Protein AF-0000000079584941 (afdb_homodimer)

Foldseek 3Di:
DPPPPDPPPPPPPPPPPPPPPPDFAAQQQVFPQFWPPPFDQDQQPEGQGPCAGEDAPPNGHLDLLRYWYWAVVDVRIFIDSDPPDPWTWDYDTQWKTWIFWFKWKWFAALVGDIDTDWDKAAQPVHQKFFDQLKKKKKFFAQKKKKKWFDDPVGIDMDIDEAHEDDQVPFAKDDAPRHRMHIDTDDAQTRMMIMDMDGNPVDPCNNVRNQFFRMMMIIIFRPVQDIGHTSQQRGPVQPPDPCHNRNCRRPTTIGMITGADQQDAPVCLV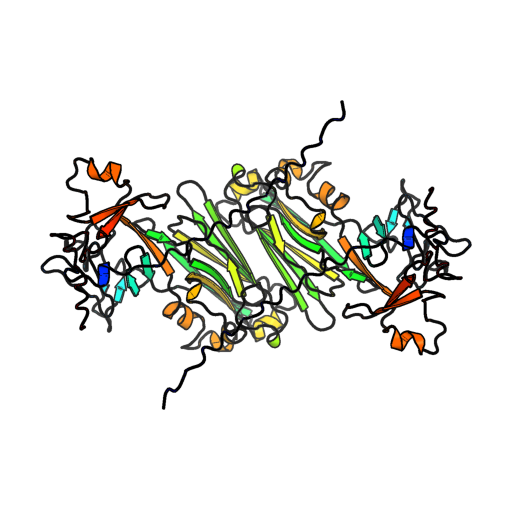PPPPPSNQFAPQWDWAWDPHPSIHIGIGHDPLWHHNRRDPNHTDDNPPPPPPPPD/DDDDPPPPPPPPPPPPPPPPPPDFAAQQQVFPQFWDPPFDQDQQPEGQGPCAGEDAPPNGHLDLLRYWYWAVVDVRIFIDSDPPDPWTWDYDTQWKTWIFWFKWKWFAALVGDIDTDWDKAAQPVHQKFFDQLKKKKKFFAQKKKKKWFDDPVGIDMDIDEAHEDDQVPFAKDDAPRHRMHIDTDDAQTRMMIMDMDGNPVDPCNNVRNQFFRMMMIIIFRPVQDIGHTSQQRGPVQPPDCCHNRNCRRPTTIGMITGADQQDAPVCLVPPPPPSNQFAPQWDWAWDPHPSIHIGIGHDPLWHHNRRDPNHTDDNPPPPPPPPD

pLDDT: mean 84.58, std 17.83, range [28.3, 97.81]

Structure (mmCIF, N/CA/C/O backbone):
data_AF-0000000079584941-model_v1
#
loop_
_entity.id
_entity.type
_entity.pdbx_description
1 polymer 'Wall-associated receptor kinase galacturonan-binding domain-containing protein'
#
loop_
_atom_site.group_PDB
_atom_site.id
_atom_site.type_symbol
_atom_site.label_atom_id
_atom_site.label_alt_id
_atom_site.label_comp_id
_atom_site.label_asym_id
_atom_site.label_entity_id
_atom_site.label_seq_id
_atom_site.pdbx_PDB_ins_code
_atom_site.Cartn_x
_atom_site.Cartn_y
_atom_site.Cartn_z
_atom_site.occupancy
_atom_site.B_iso_or_equiv
_atom_site.auth_seq_id
_atom_site.auth_comp_id
_atom_site.auth_asym_id
_atom_site.auth_atom_id
_atom_site.pdbx_PDB_model_num
ATOM 1 N N . MET A 1 1 ? -36.469 -3.266 -46.344 1 28.3 1 MET A N 1
ATOM 2 C CA . MET A 1 1 ? -36.031 -2.049 -45.656 1 28.3 1 MET A CA 1
ATOM 3 C C . MET A 1 1 ? -34.75 -2.285 -44.875 1 28.3 1 MET A C 1
ATOM 5 O O . MET A 1 1 ? -34.594 -3.324 -44.25 1 28.3 1 MET A O 1
ATOM 9 N N . LYS A 1 2 ? -33.594 -1.472 -45.344 1 33.47 2 LYS A N 1
ATOM 10 C CA . LYS A 1 2 ? -32.156 -1.332 -45.031 1 33.47 2 LYS A CA 1
ATOM 11 C C . LYS A 1 2 ? -31.969 -0.889 -43.594 1 33.47 2 LYS A C 1
ATOM 13 O O . LYS A 1 2 ? -32.219 0.269 -43.25 1 33.47 2 LYS A O 1
ATOM 18 N N . LEU A 1 3 ? -32.281 -1.628 -42.562 1 32.38 3 LEU A N 1
ATOM 19 C CA . LEU A 1 3 ? -32.062 -1.095 -41.25 1 32.38 3 LEU A CA 1
ATOM 20 C C . LEU A 1 3 ? -30.578 -0.831 -41 1 32.38 3 LEU A C 1
ATOM 22 O O . LEU A 1 3 ? -29.766 -1.756 -41.031 1 32.38 3 LEU A O 1
ATOM 26 N N . VAL A 1 4 ? -30.203 0.375 -41.312 1 34.25 4 VAL A N 1
ATOM 27 C CA . VAL A 1 4 ? -28.875 0.912 -41.094 1 34.25 4 VAL A CA 1
ATOM 28 C C . VAL A 1 4 ? -28.578 0.982 -39.594 1 34.25 4 VAL A C 1
ATOM 30 O O . VAL A 1 4 ? -29.312 1.633 -38.844 1 34.25 4 VAL A O 1
ATOM 33 N N . MET A 1 5 ? -28.078 -0.045 -39.062 1 33.16 5 MET A N 1
ATOM 34 C CA . MET A 1 5 ? -27.656 -0.071 -37.656 1 33.16 5 MET A CA 1
ATOM 35 C C . MET A 1 5 ? -26.578 0.972 -37.375 1 33.16 5 MET A C 1
ATOM 37 O O . MET A 1 5 ? -25.516 0.937 -38 1 33.16 5 MET A O 1
ATOM 41 N N . TRP A 1 6 ? -27.031 2.189 -37 1 31.55 6 TRP A N 1
ATOM 42 C CA . TRP A 1 6 ? -26.125 3.26 -36.594 1 31.55 6 TRP A CA 1
ATOM 43 C C . TRP A 1 6 ? -25.312 2.867 -35.375 1 31.55 6 TRP A C 1
ATOM 45 O O . TRP A 1 6 ? -25.859 2.418 -34.375 1 31.55 6 TRP A O 1
ATOM 55 N N . ALA A 1 7 ? -24 2.637 -35.562 1 35.09 7 ALA A N 1
ATOM 56 C CA . ALA A 1 7 ? -22.922 2.418 -34.594 1 35.09 7 ALA A CA 1
ATOM 57 C C . ALA A 1 7 ? -22.703 3.658 -33.719 1 35.09 7 ALA A C 1
ATOM 59 O O . ALA A 1 7 ? -22.328 4.715 -34.25 1 35.09 7 ALA A O 1
ATOM 60 N N . VAL A 1 8 ? -23.516 3.777 -32.656 1 31.66 8 VAL A N 1
ATOM 61 C CA . VAL A 1 8 ? -23.25 4.898 -31.75 1 31.66 8 VAL A CA 1
ATOM 62 C C . VAL A 1 8 ? -21.922 4.695 -31.047 1 31.66 8 VAL A C 1
ATOM 64 O O . VAL A 1 8 ? -21.719 3.693 -30.344 1 31.66 8 VAL A O 1
ATOM 67 N N . CYS A 1 9 ? -20.906 5.332 -31.547 1 30.38 9 CYS A N 1
ATOM 68 C CA . CYS A 1 9 ? -19.609 5.504 -30.922 1 30.38 9 CYS A CA 1
ATOM 69 C C . CYS A 1 9 ? -19.719 6.27 -29.609 1 30.38 9 CYS A C 1
ATOM 71 O O . CYS A 1 9 ? -20.031 7.461 -29.609 1 30.38 9 CYS A O 1
ATOM 73 N N . VAL A 1 10 ? -20.016 5.555 -28.594 1 31.59 10 VAL A N 1
ATOM 74 C CA . VAL A 1 10 ? -19.969 6.195 -27.281 1 31.59 10 VAL A CA 1
ATOM 75 C C . VAL A 1 10 ? -18.531 6.562 -26.938 1 31.59 10 VAL A C 1
ATOM 77 O O . VAL A 1 10 ? -17.672 5.68 -26.781 1 31.59 10 VAL A O 1
ATOM 80 N N . THR A 1 11 ? -18.141 7.754 -27.344 1 33.25 11 THR A N 1
ATOM 81 C CA . THR A 1 11 ? -16.906 8.383 -26.875 1 33.25 11 THR A CA 1
ATOM 82 C C . THR A 1 11 ? -16.938 8.594 -25.375 1 33.25 11 THR A C 1
ATOM 84 O O . THR A 1 11 ? -17.812 9.305 -24.859 1 33.25 11 THR A O 1
ATOM 87 N N . ALA A 1 12 ? -16.547 7.566 -24.672 1 36 12 ALA A N 1
ATOM 88 C CA . ALA A 1 12 ? -16.281 7.789 -23.25 1 36 12 ALA A CA 1
ATOM 89 C C . ALA A 1 12 ? -15.273 8.906 -23.047 1 36 12 ALA A C 1
ATOM 91 O O . ALA A 1 12 ? -14.109 8.781 -23.438 1 36 12 ALA A O 1
ATOM 92 N N . LEU A 1 13 ? -15.797 10.117 -22.875 1 32.03 13 LEU A N 1
ATOM 93 C CA . LEU A 1 13 ? -14.969 11.211 -22.375 1 32.03 13 LEU A CA 1
ATOM 94 C C . LEU A 1 13 ? -14.43 10.898 -20.984 1 32.03 13 LEU A C 1
ATOM 96 O O . LEU A 1 13 ? -15.195 10.805 -20.016 1 32.03 13 LEU A O 1
ATOM 100 N N . VAL A 1 14 ? -13.359 10.219 -20.922 1 33.16 14 VAL A N 1
ATOM 101 C CA . VAL A 1 14 ? -12.602 10.227 -19.672 1 33.16 14 VAL A CA 1
ATOM 102 C C . VAL A 1 14 ? -12.297 11.664 -19.266 1 33.16 14 VAL A C 1
ATOM 104 O O . VAL A 1 14 ? -11.555 12.367 -19.938 1 33.16 14 VAL A O 1
ATOM 107 N N . ALA A 1 15 ? -13.195 12.266 -18.5 1 32.03 15 ALA A N 1
ATOM 108 C CA . ALA A 1 15 ? -12.836 13.523 -17.828 1 32.03 15 ALA A CA 1
ATOM 109 C C . ALA A 1 15 ? -11.594 13.352 -16.969 1 32.03 15 ALA A C 1
ATOM 111 O O . ALA A 1 15 ? -11.586 12.562 -16.016 1 32.03 15 ALA A O 1
ATOM 112 N N . ALA A 1 16 ? -10.484 13.625 -17.438 1 33.53 16 ALA A N 1
ATOM 113 C CA . ALA A 1 16 ? -9.328 13.906 -16.594 1 33.53 16 ALA A CA 1
ATOM 114 C C . ALA A 1 16 ? -9.672 14.961 -15.547 1 33.53 16 ALA A C 1
ATOM 116 O O . ALA A 1 16 ? -9.953 16.109 -15.883 1 33.53 16 ALA A O 1
ATOM 117 N N . ALA A 1 17 ? -10.172 14.602 -14.469 1 31.56 17 ALA A N 1
ATOM 118 C CA . ALA A 1 17 ? -10.102 15.648 -13.445 1 31.56 17 ALA A CA 1
ATOM 119 C C . ALA A 1 17 ? -8.703 16.25 -13.391 1 31.56 17 ALA A C 1
ATOM 121 O O . ALA A 1 17 ? -7.734 15.57 -13.047 1 31.56 17 ALA A O 1
ATOM 122 N N . ALA A 1 18 ? -8.461 17.141 -14.141 1 31.45 18 ALA A N 1
ATOM 123 C CA . ALA A 1 18 ? -7.242 17.922 -13.914 1 31.45 18 ALA A CA 1
ATOM 124 C C . ALA A 1 18 ? -7.094 18.281 -12.438 1 31.45 18 ALA A C 1
ATOM 126 O O . ALA A 1 18 ? -7.957 18.938 -11.859 1 31.45 18 ALA A O 1
ATOM 127 N N . ALA A 1 19 ? -6.465 17.438 -11.688 1 39.16 19 ALA A N 1
ATOM 128 C CA . ALA A 1 19 ? -6.062 18.031 -10.414 1 39.16 19 ALA A CA 1
ATOM 129 C C . ALA A 1 19 ? -5.664 19.484 -10.586 1 39.16 19 ALA A C 1
ATOM 131 O O . ALA A 1 19 ? -4.664 19.797 -11.242 1 39.16 19 ALA A O 1
ATOM 132 N N . SER A 1 20 ? -6.5 20.312 -10.656 1 38.03 20 SER A N 1
ATOM 133 C CA . SER A 1 20 ? -6.086 21.703 -10.703 1 38.03 20 SER A CA 1
ATOM 134 C C . SER A 1 20 ? -4.941 21.984 -9.734 1 38.03 20 SER A C 1
ATOM 136 O O . SER A 1 20 ? -5.098 21.812 -8.523 1 38.03 20 SER A O 1
ATOM 138 N N . ASP A 1 21 ? -3.824 21.859 -10.164 1 46.44 21 ASP A N 1
ATOM 139 C CA . ASP A 1 21 ? -2.664 22.359 -9.43 1 46.44 21 ASP A CA 1
ATOM 140 C C . ASP A 1 21 ? -2.943 23.734 -8.828 1 46.44 21 ASP A C 1
ATOM 142 O O . ASP A 1 21 ? -2.859 24.75 -9.523 1 46.44 21 ASP A O 1
ATOM 146 N N . VAL A 1 22 ? -3.824 23.828 -7.938 1 54.19 22 VAL A N 1
ATOM 147 C CA . VAL A 1 22 ? -4.008 25.125 -7.281 1 54.19 22 VAL A CA 1
ATOM 148 C C . VAL A 1 22 ? -2.65 25.719 -6.922 1 54.19 22 VAL A C 1
ATOM 150 O O . VAL A 1 22 ? -1.904 25.141 -6.125 1 54.19 22 VAL A O 1
ATOM 153 N N . VAL A 1 23 ? -2.197 26.547 -7.715 1 67.19 23 VAL A N 1
ATOM 154 C CA . VAL A 1 23 ? -0.952 27.297 -7.531 1 67.19 23 VAL A CA 1
ATOM 155 C C . VAL A 1 23 ? -1.016 28.094 -6.238 1 67.19 23 VAL A C 1
ATOM 157 O O . VAL A 1 23 ? -1.969 28.844 -6.012 1 67.19 23 VAL A O 1
ATOM 160 N N . GLU A 1 24 ? -0.094 27.859 -5.359 1 85.25 24 GLU A N 1
ATOM 161 C CA . GLU A 1 24 ? 0.037 28.562 -4.09 1 85.25 24 GLU A CA 1
ATOM 162 C C . GLU A 1 24 ? 0.415 30.031 -4.316 1 85.25 24 GLU A C 1
ATOM 164 O O . GLU A 1 24 ? 1.282 30.328 -5.137 1 85.25 24 GLU A O 1
ATOM 169 N N . THR A 1 25 ? -0.335 30.953 -3.668 1 87.06 25 THR A N 1
ATOM 170 C CA . THR A 1 25 ? -0.041 32.375 -3.783 1 87.06 25 THR A CA 1
ATOM 171 C C . THR A 1 25 ? 0.433 32.938 -2.445 1 87.06 25 THR A C 1
ATOM 173 O O . THR A 1 25 ? 0.122 32.406 -1.389 1 87.06 25 THR A O 1
ATOM 176 N N . TYR A 1 26 ? 1.238 34.094 -2.502 1 90.12 26 TYR A N 1
ATOM 177 C CA . TYR A 1 26 ? 1.852 34.688 -1.318 1 90.12 26 TYR A CA 1
ATOM 178 C C . TYR A 1 26 ? 1.607 36.188 -1.271 1 90.12 26 TYR A C 1
ATOM 180 O O . TYR A 1 26 ? 2.518 36.969 -0.967 1 90.12 26 TYR A O 1
ATOM 188 N N . ASN A 1 27 ? 0.481 36.562 -1.5 1 87.94 27 ASN A N 1
ATOM 189 C CA . ASN A 1 27 ? 0.129 37.969 -1.521 1 87.94 27 ASN A CA 1
ATOM 190 C C . ASN A 1 27 ? 0.141 38.562 -0.119 1 87.94 27 ASN A C 1
ATOM 192 O O . ASN A 1 27 ? 0.482 39.75 0.056 1 87.94 27 ASN A O 1
ATOM 196 N N . LEU A 1 28 ? -0.147 37.844 0.812 1 92.5 28 LEU A N 1
ATOM 197 C CA . LEU A 1 28 ? -0.214 38.312 2.186 1 92.5 28 LEU A CA 1
ATOM 198 C C . LEU A 1 28 ? 1.157 38.781 2.666 1 92.5 28 LEU A C 1
ATOM 200 O O . LEU A 1 28 ? 1.281 39.844 3.271 1 92.5 28 LEU A O 1
ATOM 204 N N . ILE A 1 29 ? 2.125 37.969 2.326 1 91.31 29 ILE A N 1
ATOM 205 C CA . ILE A 1 29 ? 3.434 38.312 2.889 1 91.31 29 ILE A CA 1
ATOM 206 C C . ILE A 1 29 ? 4.121 39.344 2.027 1 91.31 29 ILE A C 1
ATOM 208 O O . ILE A 1 29 ? 5.141 39.938 2.43 1 91.31 29 ILE A O 1
ATOM 212 N N . SER A 1 30 ? 3.637 39.625 0.963 1 85.62 30 SER A N 1
ATOM 213 C CA . SER A 1 30 ? 4.211 40.656 0.092 1 85.62 30 SER A CA 1
ATOM 214 C C . SER A 1 30 ? 3.49 41.969 0.256 1 85.62 30 SER A C 1
ATOM 216 O O . SER A 1 30 ? 3.852 42.969 -0.386 1 85.62 30 SER A O 1
ATOM 218 N N . SER A 1 31 ? 2.602 42 1.106 1 85.62 31 SER A N 1
ATOM 219 C CA . SER A 1 31 ? 1.796 43.219 1.269 1 85.62 31 SER A CA 1
ATOM 220 C C . SER A 1 31 ? 2.559 44.281 2.033 1 85.62 31 SER A C 1
ATOM 222 O O . SER A 1 31 ? 3.459 43.969 2.814 1 85.62 31 SER A O 1
ATOM 224 N N . ASN A 1 32 ? 2.17 45.562 1.787 1 78.88 32 ASN A N 1
ATOM 225 C CA . ASN A 1 32 ? 2.791 46.688 2.463 1 78.88 32 ASN A CA 1
ATOM 226 C C . ASN A 1 32 ? 2.26 46.844 3.883 1 78.88 32 ASN A C 1
ATOM 228 O O . ASN A 1 32 ? 2.939 47.406 4.742 1 78.88 32 ASN A O 1
ATOM 232 N N . ASN A 1 33 ? 1.074 46.469 4.059 1 85.19 33 ASN A N 1
ATOM 233 C CA . ASN A 1 33 ? 0.473 46.469 5.391 1 85.19 33 ASN A CA 1
ATOM 234 C C . ASN A 1 33 ? 0.384 45.094 5.988 1 85.19 33 ASN A C 1
ATOM 236 O O . ASN A 1 33 ? -0.708 44.531 6.125 1 85.19 33 ASN A O 1
ATOM 240 N N . LEU A 1 34 ? 1.433 44.656 6.496 1 90.5 34 LEU A N 1
ATOM 241 C CA . LEU A 1 34 ? 1.603 43.25 6.902 1 90.5 34 LEU A CA 1
ATOM 242 C C . LEU A 1 34 ? 0.846 42.969 8.195 1 90.5 34 LEU A C 1
ATOM 244 O O . LEU A 1 34 ? 0.252 41.906 8.344 1 90.5 34 LEU A O 1
ATOM 248 N N . ALA A 1 35 ? 0.888 43.938 9.094 1 93.94 35 ALA A N 1
ATOM 249 C CA . ALA A 1 35 ? 0.319 43.719 10.422 1 93.94 35 ALA A CA 1
ATOM 250 C C . ALA A 1 35 ? -0.458 44.969 10.891 1 93.94 35 ALA A C 1
ATOM 252 O O . ALA A 1 35 ? -0.376 46.031 10.273 1 93.94 35 ALA A O 1
ATOM 253 N N . LYS A 1 36 ? -1.211 44.688 11.914 1 93.06 36 LYS A N 1
ATOM 254 C CA . LYS A 1 36 ? -1.853 45.844 12.555 1 93.06 36 LYS A CA 1
ATOM 255 C C . LYS A 1 36 ? -0.816 46.812 13.086 1 93.06 36 LYS A C 1
ATOM 257 O O . LYS A 1 36 ? 0.303 46.438 13.422 1 93.06 36 LYS A O 1
ATOM 262 N N . THR A 1 37 ? -1.292 48.062 13.18 1 90.94 37 THR A N 1
ATOM 263 C CA . THR A 1 37 ? -0.403 49.094 13.711 1 90.94 37 THR A CA 1
ATOM 264 C C . THR A 1 37 ? 0.081 48.719 15.109 1 90.94 37 THR A C 1
ATOM 266 O O . THR A 1 37 ? -0.721 48.344 15.969 1 90.94 37 THR A O 1
ATOM 269 N N . GLY A 1 38 ? 1.387 48.781 15.32 1 92.62 38 GLY A N 1
ATOM 270 C CA . GLY A 1 38 ? 1.954 48.5 16.625 1 92.62 38 GLY A CA 1
ATOM 271 C C . GLY A 1 38 ? 2.312 47.031 16.828 1 92.62 38 GLY A C 1
ATOM 272 O O . GLY A 1 38 ? 2.916 46.688 17.844 1 92.62 38 GLY A O 1
ATOM 273 N N . CYS A 1 39 ? 1.974 46.219 15.875 1 95.75 39 CYS A N 1
ATOM 274 C CA . CYS A 1 39 ? 2.217 44.781 16.016 1 95.75 39 CYS A CA 1
ATOM 275 C C . CYS A 1 39 ? 3.467 44.344 15.258 1 95.75 39 CYS A C 1
ATOM 277 O O . CYS A 1 39 ? 3.805 44.938 14.234 1 95.75 39 CYS A O 1
ATOM 279 N N . GLU A 1 40 ? 4.098 43.312 15.75 1 94.75 40 GLU A N 1
ATOM 280 C CA . GLU A 1 40 ? 5.277 42.781 15.078 1 94.75 40 GLU A CA 1
ATOM 281 C C . GLU A 1 40 ? 4.902 42.094 13.766 1 94.75 40 GLU A C 1
ATOM 283 O O . GLU A 1 40 ? 3.857 41.469 13.664 1 94.75 40 GLU A O 1
ATOM 288 N N . THR A 1 41 ? 5.832 42.188 12.828 1 95.12 41 THR A N 1
ATOM 289 C CA . THR A 1 41 ? 5.57 41.625 11.508 1 95.12 41 THR A CA 1
ATOM 290 C C . THR A 1 41 ? 6.406 40.375 11.281 1 95.12 41 THR A C 1
ATOM 292 O O . THR A 1 41 ? 6.285 39.719 10.242 1 95.12 41 THR A O 1
ATOM 295 N N . ARG A 1 42 ? 7.281 40.062 12.297 1 95.19 42 ARG A N 1
ATOM 296 C CA . ARG A 1 42 ? 8.172 38.938 12.117 1 95.19 42 ARG A CA 1
ATOM 297 C C . ARG A 1 42 ? 8.414 38.188 13.438 1 95.19 42 ARG A C 1
ATOM 299 O O . ARG A 1 42 ? 8.305 38.812 14.508 1 95.19 42 ARG A O 1
ATOM 306 N N . CYS A 1 43 ? 8.688 37.031 13.344 1 95.94 43 CYS A N 1
ATOM 307 C CA . CYS A 1 43 ? 9.305 36.188 14.367 1 95.94 43 CYS A CA 1
ATOM 308 C C . CYS A 1 43 ? 10.516 35.438 13.812 1 95.94 43 CYS A C 1
ATOM 310 O O . CYS A 1 43 ? 10.375 34.375 13.219 1 95.94 43 CYS A O 1
ATOM 312 N N . GLY A 1 44 ? 11.727 36 14.086 1 94.12 44 GLY A N 1
ATOM 313 C CA . GLY A 1 44 ? 12.883 35.5 13.375 1 94.12 44 GLY A CA 1
ATOM 314 C C . GLY A 1 44 ? 12.789 35.656 11.867 1 94.12 44 GLY A C 1
ATOM 315 O O . GLY A 1 44 ? 12.555 36.75 11.375 1 94.12 44 GLY A O 1
ATOM 316 N N . ASP A 1 45 ? 12.867 34.531 11.172 1 92.56 45 ASP A N 1
ATOM 317 C CA . ASP A 1 45 ? 12.836 34.594 9.711 1 92.56 45 ASP A CA 1
ATOM 318 C C . ASP A 1 45 ? 11.406 34.5 9.188 1 92.56 45 ASP A C 1
ATOM 320 O O . ASP A 1 45 ? 11.156 34.719 8 1 92.56 45 ASP A O 1
ATOM 324 N N . LEU A 1 46 ? 10.5 34.281 10.047 1 95.94 46 LEU A N 1
ATOM 325 C CA . LEU A 1 46 ? 9.109 34.125 9.617 1 95.94 46 LEU A CA 1
ATOM 326 C C . LEU A 1 46 ? 8.422 35.469 9.469 1 95.94 46 LEU A C 1
ATOM 328 O O . LEU A 1 46 ? 8.406 36.25 10.414 1 95.94 46 LEU A O 1
ATOM 332 N N . ILE A 1 47 ? 7.852 35.656 8.312 1 96.69 47 ILE A N 1
ATOM 333 C CA . ILE A 1 47 ? 6.98 36.812 8.109 1 96.69 47 ILE A CA 1
ATOM 334 C C . ILE A 1 47 ? 5.566 36.469 8.578 1 96.69 47 ILE A C 1
ATOM 336 O O . ILE A 1 47 ? 5 35.469 8.18 1 96.69 47 ILE A O 1
ATOM 340 N N . VAL A 1 48 ? 5.039 37.344 9.453 1 96.94 48 VAL A N 1
ATOM 341 C CA . VAL A 1 48 ? 3.725 37.094 10.031 1 96.94 48 VAL A CA 1
ATOM 342 C C . VAL A 1 48 ? 2.729 38.156 9.539 1 96.94 48 VAL A C 1
ATOM 344 O O . VAL A 1 48 ? 2.607 39.219 10.133 1 96.94 48 VAL A O 1
ATOM 347 N N . PRO A 1 49 ? 1.987 37.781 8.547 1 96.88 49 PRO A N 1
ATOM 348 C CA . PRO A 1 49 ? 0.99 38.75 8.047 1 96.88 49 PRO A CA 1
ATOM 349 C C . PRO A 1 49 ? -0.358 38.625 8.75 1 96.88 49 PRO A C 1
ATOM 351 O O . PRO A 1 49 ? -0.734 37.5 9.172 1 96.88 49 PRO A O 1
ATOM 354 N N . TYR A 1 50 ? -1.056 39.719 8.891 1 96.38 50 TYR A N 1
ATOM 355 C CA . TYR A 1 50 ? -2.459 39.594 9.266 1 96.38 50 TYR A CA 1
ATOM 356 C C . TYR A 1 50 ? -3.234 38.781 8.242 1 96.38 50 TYR A C 1
ATOM 358 O O . TYR A 1 50 ? -3 38.906 7.039 1 96.38 50 TYR A O 1
ATOM 366 N N . PRO A 1 51 ? -4.098 37.844 8.633 1 96 51 PRO A N 1
ATOM 367 C CA . PRO A 1 51 ? -4.828 37.875 9.898 1 96 51 PRO A CA 1
ATOM 368 C C . PRO A 1 51 ? -4.062 37.188 11.031 1 96 51 PRO A C 1
ATOM 370 O O . PRO A 1 51 ? -4.555 37.125 12.164 1 96 51 PRO A O 1
ATOM 373 N N . PHE A 1 52 ? -2.908 36.656 10.703 1 96.44 52 PHE A N 1
ATOM 374 C CA . PHE A 1 52 ? -2.068 36.156 11.781 1 96.44 52 PHE A CA 1
ATOM 375 C C . PHE A 1 52 ? -1.453 37.312 12.578 1 96.44 52 PHE A C 1
ATOM 377 O O . PHE A 1 52 ? -1.341 38.406 12.07 1 96.44 52 PHE A O 1
ATOM 384 N N . GLY A 1 53 ? -1.067 36.969 13.805 1 96.5 53 GLY A N 1
ATOM 385 C CA . GLY A 1 53 ? -0.446 38 14.648 1 96.5 53 GLY A CA 1
ATOM 386 C C . GLY A 1 53 ? 0.507 37.406 15.672 1 96.5 53 GLY A C 1
ATOM 387 O O . GLY A 1 53 ? 0.239 36.375 16.25 1 96.5 53 GLY A O 1
ATOM 388 N N . VAL A 1 54 ? 1.536 38.156 15.922 1 95.44 54 VAL A N 1
ATOM 389 C CA . VAL A 1 54 ? 2.512 37.719 16.906 1 95.44 54 VAL A CA 1
ATOM 390 C C . VAL A 1 54 ? 2.01 38.062 18.312 1 95.44 54 VAL A C 1
ATOM 392 O O . VAL A 1 54 ? 1.627 39.219 18.578 1 95.44 54 VAL A O 1
ATOM 395 N N . GLY A 1 55 ? 2.074 37.031 19.156 1 90.44 55 GLY A N 1
ATOM 396 C CA . GLY A 1 55 ? 1.651 37.219 20.547 1 90.44 55 GLY A CA 1
ATOM 397 C C . GLY A 1 55 ? 0.293 36.625 20.828 1 90.44 55 GLY A C 1
ATOM 398 O O . GLY A 1 55 ? -0.627 36.719 20.016 1 90.44 55 GLY A O 1
ATOM 399 N N . ASN A 1 56 ? 0.197 35.969 21.984 1 78.94 56 ASN A N 1
ATOM 400 C CA . ASN A 1 56 ? -1.072 35.375 22.375 1 78.94 56 ASN A CA 1
ATOM 401 C C . ASN A 1 56 ? -1.97 36.406 23.094 1 78.94 56 ASN A C 1
ATOM 403 O O . ASN A 1 56 ? -1.551 37.031 24.062 1 78.94 56 ASN A O 1
ATOM 407 N N . GLY A 1 57 ? -3.057 36.594 22.547 1 77.94 57 GLY A N 1
ATOM 408 C CA . GLY A 1 57 ? -4.035 37.469 23.203 1 77.94 57 GLY A CA 1
ATOM 409 C C . GLY A 1 57 ? -3.725 38.938 23.047 1 77.94 57 GLY A C 1
ATOM 410 O O . GLY A 1 57 ? -4.156 39.75 23.875 1 77.94 57 GLY A O 1
ATOM 411 N N . THR A 1 58 ? -2.793 39.5 22.219 1 81.62 58 THR A N 1
ATOM 412 C CA . THR A 1 58 ? -2.348 40.875 22.078 1 81.62 58 THR A CA 1
ATOM 413 C C . THR A 1 58 ? -3.229 41.625 21.078 1 81.62 58 THR A C 1
ATOM 415 O O . THR A 1 58 ? -2.994 42.812 20.797 1 81.62 58 THR A O 1
ATOM 418 N N . ASN A 1 59 ? -4.34 41.125 20.594 1 90.75 59 ASN A N 1
ATOM 419 C CA . ASN A 1 59 ? -5.25 41.719 19.609 1 90.75 59 ASN A CA 1
ATOM 420 C C . ASN A 1 59 ? -4.555 41.906 18.266 1 90.75 59 ASN A C 1
ATOM 422 O O . ASN A 1 59 ? -5 42.75 17.453 1 90.75 59 ASN A O 1
ATOM 426 N N . CYS A 1 60 ? -3.432 41.344 18.062 1 95.81 60 CYS A N 1
ATOM 427 C CA . CYS A 1 60 ? -2.67 41.5 16.828 1 95.81 60 CYS A CA 1
ATOM 428 C C . CYS A 1 60 ? -3.143 40.531 15.773 1 95.81 60 CYS A C 1
ATOM 430 O O . CYS A 1 60 ? -2.721 40.594 14.617 1 95.81 60 CYS A O 1
ATOM 432 N N . SER A 1 61 ? -3.959 39.625 16.109 1 95.69 61 SER A N 1
ATOM 433 C CA . SER A 1 61 ? -4.504 38.656 15.172 1 95.69 61 SER A CA 1
ATOM 434 C C . SER A 1 61 ? -6.02 38.781 15.039 1 95.69 61 SER A C 1
ATOM 436 O O . SER A 1 61 ? -6.648 39.5 15.82 1 95.69 61 SER A O 1
ATOM 438 N N . LEU A 1 62 ? -6.504 38.188 14 1 94 62 LEU A N 1
ATOM 439 C CA . LEU A 1 62 ? -7.945 38.25 13.773 1 94 62 LEU A CA 1
ATOM 440 C C . LEU A 1 62 ? -8.695 37.562 14.906 1 94 62 LEU A C 1
ATOM 442 O O . LEU A 1 62 ? -9.773 38 15.312 1 94 62 LEU A O 1
ATOM 446 N N . SER A 1 63 ? -8.195 36.469 15.352 1 91.69 63 SER A N 1
ATOM 447 C CA . SER A 1 63 ? -8.727 35.656 16.453 1 91.69 63 SER A CA 1
ATOM 448 C C . SER A 1 63 ? -7.637 34.781 17.078 1 91.69 63 SER A C 1
ATOM 450 O O . SER A 1 63 ? -6.527 34.688 16.547 1 91.69 63 SER A O 1
ATOM 452 N N . THR A 1 64 ? -7.988 34.094 18.125 1 89.75 64 THR A N 1
ATOM 453 C CA . THR A 1 64 ? -7.023 33.312 18.875 1 89.75 64 THR A CA 1
ATOM 454 C C . THR A 1 64 ? -6.426 32.219 18 1 89.75 64 THR A C 1
ATOM 456 O O . THR A 1 64 ? -5.27 31.828 18.188 1 89.75 64 THR A O 1
ATOM 459 N N . GLY A 1 65 ? -7.152 31.734 17.062 1 90.44 65 GLY A N 1
ATOM 460 C CA . GLY A 1 65 ? -6.672 30.688 16.172 1 90.44 65 GLY A CA 1
ATOM 461 C C . GLY A 1 65 ? -5.57 31.156 15.242 1 90.44 65 GLY A C 1
ATOM 462 O O . GLY A 1 65 ? -4.867 30.328 14.648 1 90.44 65 GLY A O 1
ATOM 463 N N . PHE A 1 66 ? -5.406 32.438 15.172 1 94.75 66 PHE A N 1
ATOM 464 C CA . PHE A 1 66 ? -4.43 33.031 14.266 1 94.75 66 PHE A CA 1
ATOM 465 C C . PHE A 1 66 ? -3.25 33.594 15.039 1 94.75 66 PHE A C 1
ATOM 467 O O . PHE A 1 66 ? -2.367 34.219 14.461 1 94.75 66 PHE A O 1
ATOM 474 N N . ASP A 1 67 ? -3.211 33.312 16.328 1 94.44 67 ASP A N 1
ATOM 475 C CA . ASP A 1 67 ? -2.094 33.781 17.141 1 94.44 67 ASP A CA 1
ATOM 476 C C . ASP A 1 67 ? -0.826 32.969 16.844 1 94.44 67 ASP A C 1
ATOM 478 O O . ASP A 1 67 ? -0.88 31.75 16.672 1 94.44 67 ASP A O 1
ATOM 482 N N . ILE A 1 68 ? 0.271 33.688 16.828 1 95.25 68 ILE A N 1
ATOM 483 C CA . ILE A 1 68 ? 1.577 33.062 16.688 1 95.25 68 ILE A CA 1
ATOM 484 C C . ILE A 1 68 ? 2.434 33.375 17.906 1 95.25 68 ILE A C 1
ATOM 486 O O . ILE A 1 68 ? 2.682 34.531 18.219 1 95.25 68 ILE A O 1
ATOM 490 N N . TYR A 1 69 ? 2.818 32.344 18.562 1 95.25 69 TYR A N 1
ATOM 491 C CA . TYR A 1 69 ? 3.756 32.5 19.672 1 95.25 69 TYR A CA 1
ATOM 492 C C . TYR A 1 69 ? 5.188 32.594 19.156 1 95.25 69 TYR A C 1
ATOM 494 O O . TYR A 1 69 ? 5.641 31.75 18.391 1 95.25 69 TYR A O 1
ATOM 502 N N . CYS A 1 70 ? 5.898 33.594 19.609 1 95.81 70 CYS A N 1
ATOM 503 C CA . CYS A 1 70 ? 7.289 33.781 19.203 1 95.81 70 CYS A CA 1
ATOM 504 C C . CYS A 1 70 ? 8.227 33.594 20.391 1 95.81 70 CYS A C 1
ATOM 506 O O . CYS A 1 70 ? 8.273 34.406 21.312 1 95.81 70 CYS A O 1
ATOM 508 N N . ASP A 1 71 ? 8.922 32.5 20.359 1 94.88 71 ASP A N 1
ATOM 509 C CA . ASP A 1 71 ? 9.914 32.219 21.406 1 94.88 71 ASP A CA 1
ATOM 510 C C . ASP A 1 71 ? 11.219 32.969 21.125 1 94.88 71 ASP A C 1
ATOM 512 O O . ASP A 1 71 ? 12.07 32.5 20.375 1 94.88 71 ASP A O 1
ATOM 516 N N . THR A 1 72 ? 11.453 34 21.844 1 92.06 72 THR A N 1
ATOM 517 C CA . THR A 1 72 ? 12.609 34.844 21.609 1 92.06 72 THR A CA 1
ATOM 518 C C . THR A 1 72 ? 13.789 34.406 22.469 1 92.06 72 THR A C 1
ATOM 520 O O . THR A 1 72 ? 14.859 35.031 22.422 1 92.06 72 THR A O 1
ATOM 523 N N . SER A 1 73 ? 13.562 33.375 23.219 1 91.75 73 SER A N 1
ATOM 524 C CA . SER A 1 73 ? 14.648 32.875 24.062 1 91.75 73 SER A CA 1
ATOM 525 C C . SER A 1 73 ? 15.633 32.062 23.25 1 91.75 73 SER A C 1
ATOM 527 O O . SER A 1 73 ? 16.734 31.75 23.719 1 91.75 73 SER A O 1
ATOM 529 N N . ILE A 1 74 ? 15.258 31.625 22.172 1 88.44 74 ILE A N 1
ATOM 530 C CA . ILE A 1 74 ? 16.125 30.891 21.266 1 88.44 74 ILE A CA 1
ATOM 531 C C . ILE A 1 74 ? 16.531 31.781 20.094 1 88.44 74 ILE A C 1
ATOM 533 O O . ILE A 1 74 ? 15.805 32.719 19.734 1 88.44 74 ILE A O 1
ATOM 537 N N . ASN A 1 75 ? 17.734 31.531 19.531 1 90 75 ASN A N 1
ATOM 538 C CA . ASN A 1 75 ? 18.25 32.312 18.406 1 90 75 ASN A CA 1
ATOM 539 C C . ASN A 1 75 ? 18.531 31.406 17.203 1 90 75 ASN A C 1
ATOM 541 O O . ASN A 1 75 ? 19.391 30.516 17.266 1 90 75 ASN A O 1
ATOM 545 N N . PRO A 1 76 ? 17.906 31.641 16.141 1 91.5 76 PRO A N 1
ATOM 546 C CA . PRO A 1 76 ? 16.859 32.625 15.859 1 91.5 76 PRO A CA 1
ATOM 547 C C . PRO A 1 76 ? 15.539 32.281 16.547 1 91.5 76 PRO A C 1
ATOM 549 O O . PRO A 1 76 ? 15.289 31.109 16.859 1 91.5 76 PRO A O 1
ATOM 552 N N . PRO A 1 77 ? 14.727 33.344 16.719 1 94.38 77 PRO A N 1
ATOM 553 C CA . PRO A 1 77 ? 13.43 33.094 17.359 1 94.38 77 PRO A CA 1
ATOM 554 C C . PRO A 1 77 ? 12.586 32.062 16.609 1 94.38 77 PRO A C 1
ATOM 556 O O . PRO A 1 77 ? 12.625 32 15.383 1 94.38 77 PRO A O 1
ATOM 559 N N . ARG A 1 78 ? 11.797 31.359 17.422 1 94.06 78 ARG A N 1
ATOM 560 C CA . ARG A 1 78 ? 10.992 30.266 16.891 1 94.06 78 ARG A CA 1
ATOM 561 C C . ARG A 1 78 ? 9.5 30.578 17 1 94.06 78 ARG A C 1
ATOM 563 O O . ARG A 1 78 ? 9 30.891 18.078 1 94.06 78 ARG A O 1
ATOM 570 N N . ALA A 1 79 ? 8.859 30.453 15.852 1 96.06 79 ALA A N 1
ATOM 571 C CA . ALA A 1 79 ? 7.418 30.688 15.828 1 96.06 79 ALA A CA 1
ATOM 572 C C . ALA A 1 79 ? 6.652 29.375 15.992 1 96.06 79 ALA A C 1
ATOM 574 O O . ALA A 1 79 ? 6.992 28.359 15.367 1 96.06 79 ALA A O 1
ATOM 575 N N . SER A 1 80 ? 5.672 29.328 16.875 1 94.88 80 SER A N 1
ATOM 576 C CA . SER A 1 80 ? 4.789 28.188 17.078 1 94.88 80 SER A CA 1
ATOM 577 C C . SER A 1 80 ? 3.377 28.625 17.438 1 94.88 80 SER A C 1
ATOM 579 O O . SER A 1 80 ? 3.117 29.828 17.594 1 94.88 80 SER A O 1
ATOM 581 N N . ARG A 1 81 ? 2.496 27.703 17.469 1 91.5 81 ARG A N 1
ATOM 582 C CA . ARG A 1 81 ? 1.121 28.031 17.828 1 91.5 81 ARG A CA 1
ATOM 583 C C . ARG A 1 81 ? 1.007 28.328 19.328 1 91.5 81 ARG A C 1
ATOM 585 O O . ARG A 1 81 ? 0.234 29.203 19.719 1 91.5 81 ARG A O 1
ATOM 592 N N . THR A 1 82 ? 1.63 27.5 20.078 1 88.31 82 THR A N 1
ATOM 593 C CA . THR A 1 82 ? 1.718 27.688 21.516 1 88.31 82 THR A CA 1
ATOM 594 C C . THR A 1 82 ? 3.152 27.5 22 1 88.31 82 THR A C 1
ATOM 596 O O . THR A 1 82 ? 3.998 26.984 21.266 1 88.31 82 THR A O 1
ATOM 599 N N . PRO A 1 83 ? 3.355 27.953 23.188 1 86.06 83 PRO A N 1
ATOM 600 C CA . PRO A 1 83 ? 4.711 27.75 23.719 1 86.06 83 PRO A CA 1
ATOM 601 C C . PRO A 1 83 ? 5.117 26.281 23.766 1 86.06 83 PRO A C 1
ATOM 603 O O . PRO A 1 83 ? 6.301 25.969 23.656 1 86.06 83 PRO A O 1
ATOM 606 N N . GLN A 1 84 ? 4.148 25.391 23.922 1 82.69 84 GLN A N 1
ATOM 607 C CA . GLN A 1 84 ? 4.441 23.984 24.141 1 82.69 84 GLN A CA 1
ATOM 608 C C . GLN A 1 84 ? 4.309 23.188 22.844 1 82.69 84 GLN A C 1
ATOM 610 O O . GLN A 1 84 ? 4.574 21.984 22.812 1 82.69 84 GLN A O 1
ATOM 615 N N . HIS A 1 85 ? 4.035 23.953 21.828 1 80.5 85 HIS A N 1
ATOM 616 C CA . HIS A 1 85 ? 3.766 23.188 20.609 1 80.5 85 HIS A CA 1
ATOM 617 C C . HIS A 1 85 ? 5.059 22.688 19.969 1 80.5 85 HIS A C 1
ATOM 619 O O . HIS A 1 85 ? 6.027 23.438 19.859 1 80.5 85 HIS A O 1
ATOM 625 N N . TYR A 1 86 ? 5 21.562 19.516 1 78.75 86 TYR A N 1
ATOM 626 C CA . TYR A 1 86 ? 6.188 20.859 19.031 1 78.75 86 TYR A CA 1
ATOM 627 C C . TYR A 1 86 ? 6.586 21.375 17.656 1 78.75 86 TYR A C 1
ATOM 629 O O . TYR A 1 86 ? 7.77 21.406 17.312 1 78.75 86 TYR A O 1
ATOM 637 N N . SER A 1 87 ? 5.656 21.812 16.938 1 89.19 87 SER A N 1
ATOM 638 C CA . SER A 1 87 ? 5.953 22.188 15.562 1 89.19 87 SER A CA 1
ATOM 639 C C . SER A 1 87 ? 6.191 23.688 15.438 1 89.19 87 SER A C 1
ATOM 641 O O . SER A 1 87 ? 5.52 24.484 16.094 1 89.19 87 SER A O 1
ATOM 643 N N . SER A 1 88 ? 7.199 24.031 14.656 1 93.94 88 SER A N 1
ATOM 644 C CA . SER A 1 88 ? 7.473 25.422 14.336 1 93.94 88 SER A CA 1
ATOM 645 C C . SER A 1 88 ? 6.832 25.828 13.008 1 93.94 88 SER A C 1
ATOM 647 O O . SER A 1 88 ? 6.797 25.031 12.07 1 93.94 88 SER A O 1
ATOM 649 N N . ILE A 1 89 ? 6.328 27.031 13 1 96.06 89 ILE A N 1
ATOM 650 C CA . ILE A 1 89 ? 5.781 27.562 11.758 1 96.06 89 ILE A CA 1
ATOM 651 C C . ILE A 1 89 ? 6.91 28.109 10.883 1 96.06 89 ILE A C 1
ATOM 653 O O . ILE A 1 89 ? 7.707 28.938 11.328 1 96.06 89 ILE A O 1
ATOM 657 N N . LYS A 1 90 ? 6.914 27.641 9.641 1 95.75 90 LYS A N 1
ATOM 658 C CA . LYS A 1 90 ? 8.039 27.969 8.773 1 95.75 90 LYS A CA 1
ATOM 659 C C . LYS A 1 90 ? 7.645 29 7.719 1 95.75 90 LYS A C 1
ATOM 661 O O . LYS A 1 90 ? 8.477 29.781 7.266 1 95.75 90 LYS A O 1
ATOM 666 N N . ARG A 1 91 ? 6.445 28.938 7.309 1 96.44 91 ARG A N 1
ATOM 667 C CA . ARG A 1 91 ? 5.984 29.828 6.242 1 96.44 91 ARG A CA 1
ATOM 668 C C . ARG A 1 91 ? 4.465 29.953 6.258 1 96.44 91 ARG A C 1
ATOM 670 O O . ARG A 1 91 ? 3.758 29 6.582 1 96.44 91 ARG A O 1
ATOM 677 N N . ILE A 1 92 ? 4.004 31.141 5.871 1 96.62 92 ILE A N 1
ATOM 678 C CA . ILE A 1 92 ? 2.574 31.406 5.77 1 96.62 92 ILE A CA 1
ATOM 679 C C . ILE A 1 92 ? 2.246 31.906 4.363 1 96.62 92 ILE A C 1
ATOM 681 O O . ILE A 1 92 ? 2.885 32.844 3.865 1 96.62 92 ILE A O 1
ATOM 685 N N . SER A 1 93 ? 1.345 31.219 3.746 1 95.62 93 SER A N 1
ATOM 686 C CA . SER A 1 93 ? 0.839 31.672 2.455 1 95.62 93 SER A CA 1
ATOM 687 C C . SER A 1 93 ? -0.59 32.188 2.572 1 95.62 93 SER A C 1
ATOM 689 O O . SER A 1 93 ? -1.105 32.375 3.68 1 95.62 93 SER A O 1
ATOM 691 N N . ASP A 1 94 ? -1.19 32.469 1.373 1 95.12 94 ASP A N 1
ATOM 692 C CA . ASP A 1 94 ? -2.551 33 1.361 1 95.12 94 ASP A CA 1
ATOM 693 C C . ASP A 1 94 ? -3.555 31.938 1.813 1 95.12 94 ASP A C 1
ATOM 695 O O . ASP A 1 94 ? -4.664 32.281 2.242 1 95.12 94 ASP A O 1
ATOM 699 N N . SER A 1 95 ? -3.086 30.688 1.691 1 96 95 SER A N 1
ATOM 700 C CA . SER A 1 95 ? -4.082 29.656 1.987 1 96 95 SER A CA 1
ATOM 701 C C . SER A 1 95 ? -3.5 28.562 2.861 1 96 95 SER A C 1
ATOM 703 O O . SER A 1 95 ? -4.227 27.672 3.33 1 96 95 SER A O 1
ATOM 705 N N . THR A 1 96 ? -2.219 28.578 3.086 1 97 96 THR A N 1
ATOM 706 C CA . THR A 1 96 ? -1.621 27.469 3.818 1 97 96 THR A CA 1
ATOM 707 C C . THR A 1 96 ? -0.591 27.969 4.824 1 97 96 THR A C 1
ATOM 709 O O . THR A 1 96 ? -0.151 29.125 4.742 1 97 96 THR A O 1
ATOM 712 N N . VAL A 1 97 ? -0.355 27.156 5.785 1 96.81 97 VAL A N 1
ATOM 713 C CA . VAL A 1 97 ? 0.751 27.297 6.727 1 96.81 97 VAL A CA 1
ATOM 714 C C . VAL A 1 97 ? 1.649 26.062 6.652 1 96.81 97 VAL A C 1
ATOM 716 O O . VAL A 1 97 ? 1.163 24.938 6.676 1 96.81 97 VAL A O 1
ATOM 719 N N . ARG A 1 98 ? 2.898 26.312 6.512 1 96.94 98 ARG A N 1
ATOM 720 C CA . ARG A 1 98 ? 3.869 25.219 6.551 1 96.94 98 ARG A CA 1
ATOM 721 C C . ARG A 1 98 ? 4.578 25.156 7.898 1 96.94 98 ARG A C 1
ATOM 723 O O . ARG A 1 98 ? 5.051 26.188 8.398 1 96.94 98 ARG A O 1
ATOM 730 N N . THR A 1 99 ? 4.621 24 8.43 1 96.56 99 THR A N 1
ATOM 731 C CA . THR A 1 99 ? 5.262 23.797 9.727 1 96.56 99 THR A CA 1
ATOM 732 C C . THR A 1 99 ? 6.406 22.797 9.609 1 96.56 99 THR A C 1
ATOM 734 O O . THR A 1 99 ? 6.539 22.109 8.586 1 96.56 99 THR A O 1
ATOM 737 N N . SER A 1 100 ? 7.207 22.797 10.656 1 95.62 100 SER A N 1
ATOM 738 C CA . SER A 1 100 ? 8.195 21.734 10.742 1 95.62 100 SER A CA 1
ATOM 739 C C . SER A 1 100 ? 7.531 20.359 10.836 1 95.62 100 SER A C 1
ATOM 741 O O . SER A 1 100 ? 6.32 20.266 11.039 1 95.62 100 SER A O 1
ATOM 743 N N . ASN A 1 101 ? 8.398 19.359 10.641 1 94.44 101 ASN A N 1
ATOM 744 C CA . ASN A 1 101 ? 7.918 17.984 10.57 1 94.44 101 ASN A CA 1
ATOM 745 C C . ASN A 1 101 ? 8.375 17.156 11.773 1 94.44 101 ASN A C 1
ATOM 747 O O . ASN A 1 101 ? 9.234 17.594 12.539 1 94.44 101 ASN A O 1
ATOM 751 N N . PHE A 1 102 ? 7.645 16.125 11.961 1 92.62 102 PHE A N 1
ATOM 752 C CA . PHE A 1 102 ? 8.07 15.102 12.922 1 92.62 102 PHE A CA 1
ATOM 753 C C . PHE A 1 102 ? 8.031 13.719 12.281 1 92.62 102 PHE A C 1
ATOM 755 O O . PHE A 1 102 ? 7.098 13.391 11.555 1 92.62 102 PHE A O 1
ATOM 762 N N . VAL A 1 103 ? 9.016 13.016 12.641 1 94.38 103 VAL A N 1
ATOM 763 C CA . VAL A 1 103 ? 9.156 11.688 12.039 1 94.38 103 VAL A CA 1
ATOM 764 C C . VAL A 1 103 ? 9 10.617 13.117 1 94.38 103 VAL A C 1
ATOM 766 O O . VAL A 1 103 ? 9.672 10.664 14.148 1 94.38 103 VAL A O 1
ATOM 769 N N . SER A 1 104 ? 8.062 9.734 12.906 1 95.62 104 SER A N 1
ATOM 770 C CA . SER A 1 104 ? 7.969 8.539 13.742 1 95.62 104 SER A CA 1
ATOM 771 C C . SER A 1 104 ? 8.961 7.469 13.289 1 95.62 104 SER A C 1
ATOM 773 O O . SER A 1 104 ? 9.305 7.398 12.109 1 95.62 104 SER A O 1
ATOM 775 N N . ARG A 1 105 ? 9.375 6.672 14.289 1 94 105 ARG A N 1
ATOM 776 C CA . ARG A 1 105 ? 10.352 5.656 13.898 1 94 105 ARG A CA 1
ATOM 777 C C . ARG A 1 105 ? 10.281 4.449 14.828 1 94 105 ARG A C 1
ATOM 779 O O . ARG A 1 105 ? 9.953 4.586 16.016 1 94 105 ARG A O 1
ATOM 786 N N . ARG A 1 106 ? 10.523 3.391 14.289 1 93.38 106 ARG A N 1
ATOM 787 C CA . ARG A 1 106 ? 10.828 2.164 15.016 1 93.38 106 ARG A CA 1
ATOM 788 C C . ARG A 1 106 ? 12.141 1.558 14.539 1 93.38 106 ARG A C 1
ATOM 790 O O . ARG A 1 106 ? 12.297 1.258 13.352 1 93.38 106 ARG A O 1
ATOM 797 N N . CYS A 1 107 ? 13.031 1.406 15.516 1 91.38 107 CYS A N 1
ATOM 798 C CA . CYS A 1 107 ? 14.312 0.78 15.195 1 91.38 107 CYS A CA 1
ATOM 799 C C . CYS A 1 107 ? 14.469 -0.543 15.938 1 91.38 107 CYS A C 1
ATOM 801 O O . CYS A 1 107 ? 14.078 -0.662 17.094 1 91.38 107 CYS A O 1
ATOM 803 N N . SER A 1 108 ? 14.906 -1.452 15.188 1 87.88 108 SER A N 1
ATOM 804 C CA . SER A 1 108 ? 15.281 -2.752 15.734 1 87.88 108 SER A CA 1
ATOM 805 C C . SER A 1 108 ? 16.719 -3.104 15.383 1 87.88 108 SER A C 1
ATOM 807 O O . SER A 1 108 ? 17.062 -3.273 14.203 1 87.88 108 SER A O 1
ATOM 809 N N . PHE A 1 109 ? 17.484 -3.291 16.453 1 86.5 109 PHE A N 1
ATOM 810 C CA . PHE A 1 109 ? 18.922 -3.445 16.234 1 86.5 109 PHE A CA 1
ATOM 811 C C . PHE A 1 109 ? 19.328 -4.902 16.375 1 86.5 109 PHE A C 1
ATOM 813 O O . PHE A 1 109 ? 18.547 -5.734 16.844 1 86.5 109 PHE A O 1
ATOM 820 N N . LEU A 1 110 ? 20.578 -5.23 15.984 1 85.06 110 LEU A N 1
ATOM 821 C CA . LEU A 1 110 ? 21.094 -6.598 15.953 1 85.06 110 LEU A CA 1
ATOM 822 C C . LEU A 1 110 ? 21.25 -7.145 17.375 1 85.06 110 LEU A C 1
ATOM 824 O O . LEU A 1 110 ? 21.125 -8.352 17.594 1 85.06 110 LEU A O 1
ATOM 828 N N . ASP A 1 111 ? 21.469 -6.328 18.266 1 83.94 111 ASP A N 1
ATOM 829 C CA . ASP A 1 111 ? 21.672 -6.785 19.625 1 83.94 111 ASP A CA 1
ATOM 830 C C . ASP A 1 111 ? 20.344 -7.09 20.328 1 83.94 111 ASP A C 1
ATOM 832 O O . ASP A 1 111 ? 20.312 -7.43 21.5 1 83.94 111 ASP A O 1
ATOM 836 N N . GLY A 1 112 ? 19.25 -6.879 19.625 1 81.38 112 GLY A N 1
ATOM 837 C CA . GLY A 1 112 ? 17.938 -7.184 20.156 1 81.38 112 GLY A CA 1
ATOM 838 C C . GLY A 1 112 ? 17.234 -5.965 20.734 1 81.38 112 GLY A C 1
ATOM 839 O O . GLY A 1 112 ? 16.031 -6.023 21.031 1 81.38 112 GLY A O 1
ATOM 840 N N . SER A 1 113 ? 17.953 -4.938 20.891 1 85.44 113 SER A N 1
ATOM 841 C CA . SER A 1 113 ? 17.328 -3.723 21.406 1 85.44 113 SER A CA 1
ATOM 842 C C . SER A 1 113 ? 16.422 -3.078 20.359 1 85.44 113 SER A C 1
ATOM 844 O O . SER A 1 113 ? 16.625 -3.258 19.156 1 85.44 113 SER A O 1
ATOM 846 N N . SER A 1 114 ? 15.352 -2.486 20.859 1 87.12 114 SER A N 1
ATOM 847 C CA . SER A 1 114 ? 14.438 -1.772 19.969 1 87.12 114 SER A CA 1
ATOM 848 C C . SER A 1 114 ? 14.016 -0.439 20.578 1 87.12 114 SER A C 1
ATOM 850 O O . SER A 1 114 ? 14.039 -0.27 21.797 1 87.12 114 SER A O 1
ATOM 852 N N . ASN A 1 115 ? 13.836 0.516 19.719 1 89.38 115 ASN A N 1
ATOM 853 C CA . ASN A 1 115 ? 13.336 1.832 20.109 1 89.38 115 ASN A CA 1
ATOM 854 C C . ASN A 1 115 ? 12.188 2.281 19.219 1 89.38 115 ASN A C 1
ATOM 856 O O . ASN A 1 115 ? 12.195 2.023 18.016 1 89.38 115 ASN A O 1
ATOM 860 N N . ILE A 1 116 ? 11.148 2.84 19.891 1 92.12 116 ILE A N 1
ATOM 861 C CA . ILE A 1 116 ? 10 3.33 19.141 1 92.12 116 ILE A CA 1
ATOM 862 C C . ILE A 1 116 ? 9.68 4.766 19.562 1 92.12 116 ILE A C 1
ATOM 864 O O . ILE A 1 116 ? 9.695 5.086 20.75 1 92.12 116 ILE A O 1
ATOM 868 N N . THR A 1 117 ? 9.586 5.625 18.578 1 90.94 117 THR A N 1
ATOM 869 C CA . THR A 1 117 ? 9.086 6.984 18.781 1 90.94 117 THR A CA 1
ATOM 870 C C . THR A 1 117 ? 7.926 7.277 17.828 1 90.94 117 THR A C 1
ATOM 872 O O . THR A 1 117 ? 8.07 7.156 16.609 1 90.94 117 THR A O 1
ATOM 875 N N . THR A 1 118 ? 6.785 7.535 18.391 1 92.31 118 THR A N 1
ATOM 876 C CA . THR A 1 118 ? 5.633 7.898 17.578 1 92.31 118 THR A CA 1
ATOM 877 C C . THR A 1 118 ? 5.133 9.297 17.938 1 92.31 118 THR A C 1
ATOM 879 O O . THR A 1 118 ? 5.449 9.812 19.016 1 92.31 118 THR A O 1
ATOM 882 N N . PHE A 1 119 ? 4.449 9.852 17.016 1 88.31 119 PHE A N 1
ATOM 883 C CA . PHE A 1 119 ? 3.994 11.219 17.219 1 88.31 119 PHE A CA 1
ATOM 884 C C . PHE A 1 119 ? 2.51 11.352 16.906 1 88.31 119 PHE A C 1
ATOM 886 O O . PHE A 1 119 ? 1.971 10.586 16.109 1 88.31 119 PHE A O 1
ATOM 893 N N . VAL A 1 120 ? 1.906 12.219 17.625 1 91.56 120 VAL A N 1
ATOM 894 C CA . VAL A 1 120 ? 0.53 12.641 17.375 1 91.56 120 VAL A CA 1
ATOM 895 C C . VAL A 1 120 ? 0.503 14.117 16.969 1 91.56 120 VAL A C 1
ATOM 897 O O . VAL A 1 120 ? 1.043 14.969 17.688 1 91.56 120 VAL A O 1
ATOM 900 N N . ALA A 1 121 ? -0.021 14.336 15.875 1 93.38 121 ALA A N 1
ATOM 901 C CA . ALA A 1 121 ? -0.251 15.719 15.453 1 93.38 121 ALA A CA 1
ATOM 902 C C . ALA A 1 121 ? -1.705 16.125 15.672 1 93.38 121 ALA A C 1
ATOM 904 O O . ALA A 1 121 ? -2.621 15.484 15.148 1 93.38 121 ALA A O 1
ATOM 905 N N . ASN A 1 122 ? -1.871 17.188 16.391 1 93.12 122 ASN A N 1
ATOM 906 C CA . ASN A 1 122 ? -3.223 17.625 16.734 1 93.12 122 ASN A CA 1
ATOM 907 C C . ASN A 1 122 ? -3.412 19.125 16.5 1 93.12 122 ASN A C 1
ATOM 909 O O . ASN A 1 122 ? -2.771 19.938 17.156 1 93.12 122 ASN A O 1
ATOM 913 N N . TYR A 1 123 ? -4.426 19.422 15.602 1 91.69 123 TYR A N 1
ATOM 914 C CA . TYR A 1 123 ? -4.719 20.812 15.289 1 91.69 123 TYR A CA 1
ATOM 915 C C . TYR A 1 123 ? -6.199 21.125 15.477 1 91.69 123 TYR A C 1
ATOM 917 O O . TYR A 1 123 ? -6.715 22.094 14.938 1 91.69 123 TYR A O 1
ATOM 925 N N . THR A 1 124 ? -6.973 20.312 16.156 1 89 124 THR A N 1
ATOM 926 C CA . THR A 1 124 ? -8.414 20.422 16.312 1 89 124 THR A CA 1
ATOM 927 C C . THR A 1 124 ? -8.781 21.734 17 1 89 124 THR A C 1
ATOM 929 O O . THR A 1 124 ? -9.875 22.266 16.797 1 89 124 THR A O 1
ATOM 932 N N . GLY A 1 125 ? -8.055 22.406 17.703 1 83.94 125 GLY A N 1
ATOM 933 C CA . GLY A 1 125 ? -8.367 23.641 18.391 1 83.94 125 GLY A CA 1
ATOM 934 C C . GLY A 1 125 ? -8.008 24.875 17.562 1 83.94 125 GLY A C 1
ATOM 935 O O . GLY A 1 125 ? -8.156 26 18.047 1 83.94 125 GLY A O 1
ATOM 936 N N . TRP A 1 126 ? -7.723 24.672 16.328 1 88.62 126 TRP A N 1
ATOM 937 C CA . TRP A 1 126 ? -7.25 25.75 15.461 1 88.62 126 TRP A CA 1
ATOM 938 C C . TRP A 1 126 ? -7.938 25.703 14.102 1 88.62 126 TRP A C 1
ATOM 940 O O . TRP A 1 126 ? -8.57 24.688 13.758 1 88.62 126 TRP A O 1
ATOM 950 N N . PRO A 1 127 ? -7.805 26.797 13.391 1 91.44 127 PRO A N 1
ATOM 951 C CA . PRO A 1 127 ? -8.484 26.828 12.094 1 91.44 127 PRO A CA 1
ATOM 952 C C . PRO A 1 127 ? -7.688 26.125 10.992 1 91.44 127 PRO A C 1
ATOM 954 O O . PRO A 1 127 ? -7.59 26.625 9.875 1 91.44 127 PRO A O 1
ATOM 957 N N . TYR A 1 128 ? -7.195 24.969 11.266 1 94 128 TYR A N 1
ATOM 958 C CA . TYR A 1 128 ? -6.316 24.281 10.328 1 94 128 TYR A CA 1
ATOM 959 C C . TYR A 1 128 ? -6.863 22.906 9.969 1 94 128 TYR A C 1
ATOM 961 O O . TYR A 1 128 ? -7.527 22.266 10.781 1 94 128 TYR A O 1
ATOM 969 N N . THR A 1 129 ? -6.605 22.531 8.75 1 95.44 129 THR A N 1
ATOM 970 C CA . THR A 1 129 ? -6.75 21.156 8.273 1 95.44 129 THR A CA 1
ATOM 971 C C . THR A 1 129 ? -5.52 20.734 7.477 1 95.44 129 THR A C 1
ATOM 973 O O . THR A 1 129 ? -4.875 21.562 6.828 1 95.44 129 THR A O 1
ATOM 976 N N . PHE A 1 130 ? -5.246 19.5 7.559 1 96.44 130 PHE A N 1
ATOM 977 C CA . PHE A 1 130 ? -4.117 19.031 6.766 1 96.44 130 PHE A CA 1
ATOM 978 C C . PHE A 1 130 ? -4.438 19.094 5.277 1 96.44 130 PHE A C 1
ATOM 980 O O . PHE A 1 130 ? -5.523 18.688 4.852 1 96.44 130 PHE A O 1
ATOM 987 N N . SER A 1 131 ? -3.473 19.531 4.512 1 96.44 131 SER A N 1
ATOM 988 C CA . SER A 1 131 ? -3.641 19.688 3.072 1 96.44 131 SER A CA 1
ATOM 989 C C . SER A 1 131 ? -3.471 18.359 2.35 1 96.44 131 SER A C 1
ATOM 991 O O . SER A 1 131 ? -2.713 17.5 2.799 1 96.44 131 SER A O 1
ATOM 993 N N . ASP A 1 132 ? -4.02 18.266 1.145 1 93.5 132 ASP A N 1
ATOM 994 C CA . ASP A 1 132 ? -3.934 17.062 0.325 1 93.5 132 ASP A CA 1
ATOM 995 C C . ASP A 1 132 ? -2.574 16.953 -0.359 1 93.5 132 ASP A C 1
ATOM 997 O O . ASP A 1 132 ? -2.236 15.914 -0.931 1 93.5 132 ASP A O 1
ATOM 1001 N N . VAL A 1 133 ? -1.848 18.016 -0.318 1 95.75 133 VAL A N 1
ATOM 1002 C CA . VAL A 1 133 ? -0.521 17.969 -0.925 1 95.75 133 VAL A CA 1
ATOM 1003 C C . VAL A 1 133 ? 0.418 17.125 -0.067 1 95.75 133 VAL A C 1
ATOM 1005 O O . VAL A 1 133 ? 1.504 16.75 -0.512 1 95.75 133 VAL A O 1
ATOM 1008 N N . ASN A 1 134 ? -0.018 16.953 1.194 1 97.31 134 ASN A N 1
ATOM 1009 C CA . ASN A 1 134 ? 0.746 16.062 2.061 1 97.31 134 ASN A CA 1
ATOM 1010 C C . ASN A 1 134 ? 0.584 14.602 1.646 1 97.31 134 ASN A C 1
ATOM 1012 O O . ASN A 1 134 ? -0.48 14.195 1.171 1 97.31 134 ASN A O 1
ATOM 1016 N N . LYS A 1 135 ? 1.607 13.875 1.82 1 97.44 135 LYS A N 1
ATOM 1017 C CA . LYS A 1 135 ? 1.546 12.422 1.706 1 97.44 135 LYS A CA 1
ATOM 1018 C C . LYS A 1 135 ? 2.029 11.75 2.988 1 97.44 135 LYS A C 1
ATOM 1020 O O . LYS A 1 135 ? 2.807 12.336 3.746 1 97.44 135 LYS A O 1
ATOM 1025 N N . PHE A 1 136 ? 1.416 10.594 3.205 1 97.12 136 PHE A N 1
ATOM 1026 C CA . PHE A 1 136 ? 1.956 9.719 4.238 1 97.12 136 PHE A CA 1
ATOM 1027 C C . PHE A 1 136 ? 3.061 8.836 3.676 1 97.12 136 PHE A C 1
ATOM 1029 O O . PHE A 1 136 ? 2.826 8.055 2.75 1 97.12 136 PHE A O 1
ATOM 1036 N N . THR A 1 137 ? 4.23 8.969 4.258 1 97.56 137 THR A N 1
ATOM 1037 C CA . THR A 1 137 ? 5.402 8.305 3.701 1 97.56 137 THR A CA 1
ATOM 1038 C C . THR A 1 137 ? 6.004 7.336 4.715 1 97.56 137 THR A C 1
ATOM 1040 O O . THR A 1 137 ? 6.129 7.664 5.898 1 97.56 137 THR A O 1
ATOM 1043 N N . VAL A 1 138 ? 6.34 6.199 4.246 1 97.06 138 VAL A N 1
ATOM 1044 C CA . VAL A 1 138 ? 7.035 5.203 5.055 1 97.06 138 VAL A CA 1
ATOM 1045 C C . VAL A 1 138 ? 8.352 4.824 4.383 1 97.06 138 VAL A C 1
ATOM 1047 O O . VAL A 1 138 ? 8.391 4.551 3.182 1 97.06 138 VAL A O 1
ATOM 1050 N N . ILE A 1 139 ? 9.414 4.898 5.168 1 96 139 ILE A N 1
ATOM 1051 C CA . ILE A 1 139 ? 10.75 4.539 4.695 1 96 139 ILE A CA 1
ATOM 1052 C C . ILE A 1 139 ? 11.328 3.441 5.582 1 96 139 ILE A C 1
ATOM 1054 O O . ILE A 1 139 ? 11.219 3.5 6.809 1 96 139 ILE A O 1
ATOM 1058 N N . GLY A 1 140 ? 11.953 2.469 4.922 1 94.06 140 GLY A N 1
ATOM 1059 C CA . GLY A 1 140 ? 12.578 1.382 5.66 1 94.06 140 GLY A CA 1
ATOM 1060 C C . GLY A 1 140 ? 12.562 0.063 4.91 1 94.06 140 GLY A C 1
ATOM 1061 O O . GLY A 1 140 ? 12.375 0.038 3.691 1 94.06 140 GLY A O 1
ATOM 1062 N N . CYS A 1 141 ? 12.883 -0.975 5.668 1 91.25 141 CYS A N 1
ATOM 1063 C CA . CYS A 1 141 ? 12.867 -2.326 5.121 1 91.25 141 CYS A CA 1
ATOM 1064 C C . CYS A 1 141 ? 12.039 -3.258 6.004 1 91.25 141 CYS A C 1
ATOM 1066 O O . CYS A 1 141 ? 12.273 -3.342 7.211 1 91.25 141 CYS A O 1
ATOM 1068 N N . ASP A 1 142 ? 11.109 -3.92 5.328 1 89.62 142 ASP A N 1
ATOM 1069 C CA . ASP A 1 142 ? 10.25 -4.879 6.016 1 89.62 142 ASP A CA 1
ATOM 1070 C C . ASP A 1 142 ? 9.508 -4.223 7.176 1 89.62 142 ASP A C 1
ATOM 1072 O O . ASP A 1 142 ? 9.539 -4.723 8.305 1 89.62 142 ASP A O 1
ATOM 1076 N N . GLY A 1 143 ? 8.953 -3.193 6.887 1 92.38 143 GLY A N 1
ATOM 1077 C CA . GLY A 1 143 ? 8.203 -2.416 7.863 1 92.38 143 GLY A CA 1
ATOM 1078 C C . GLY A 1 143 ? 6.902 -1.861 7.312 1 92.38 143 GLY A C 1
ATOM 1079 O O . GLY A 1 143 ? 6.617 -1.999 6.117 1 92.38 143 GLY A O 1
ATOM 1080 N N . TYR A 1 144 ? 6.125 -1.378 8.172 1 94.06 144 TYR A N 1
ATOM 1081 C CA . TYR A 1 144 ? 4.871 -0.74 7.789 1 94.06 144 TYR A CA 1
ATOM 1082 C C . TYR A 1 144 ? 4.473 0.328 8.805 1 94.06 144 TYR A C 1
ATOM 1084 O O . TYR A 1 144 ? 4.973 0.338 9.93 1 94.06 144 TYR A O 1
ATOM 1092 N N . ALA A 1 145 ? 3.709 1.161 8.344 1 96 145 ALA A N 1
ATOM 1093 C CA . ALA A 1 145 ? 3.16 2.203 9.203 1 96 145 ALA A CA 1
ATOM 1094 C C . ALA A 1 145 ? 1.769 2.623 8.742 1 96 145 ALA A C 1
ATOM 1096 O O . ALA A 1 145 ? 1.39 2.381 7.594 1 96 145 ALA A O 1
ATOM 1097 N N . TRP A 1 146 ? 1.017 3.158 9.625 1 94.19 146 TRP A N 1
ATOM 1098 C CA . TRP A 1 146 ? -0.3 3.682 9.273 1 94.19 146 TRP A CA 1
ATOM 1099 C C . TRP A 1 146 ? -0.667 4.867 10.156 1 94.19 146 TRP A C 1
ATOM 1101 O O . TRP A 1 146 ? -0.065 5.074 11.211 1 94.19 146 TRP A O 1
ATOM 1111 N N . LEU A 1 147 ? -1.495 5.633 9.641 1 94.19 147 LEU A N 1
ATOM 1112 C CA . LEU A 1 147 ? -2.016 6.773 10.391 1 94.19 147 LEU A CA 1
ATOM 1113 C C . LEU A 1 147 ? -3.514 6.625 10.633 1 94.19 147 LEU A C 1
ATOM 1115 O O . LEU A 1 147 ? -4.242 6.133 9.773 1 94.19 147 LEU A O 1
ATOM 1119 N N . THR A 1 148 ? -3.922 6.992 11.812 1 90.62 148 THR A N 1
ATOM 1120 C CA . THR A 1 148 ? -5.34 7.035 12.156 1 90.62 148 THR A CA 1
ATOM 1121 C C . THR A 1 148 ? -5.781 8.469 12.445 1 90.62 148 THR A C 1
ATOM 1123 O O . THR A 1 148 ? -5.027 9.25 13.023 1 90.62 148 THR A O 1
ATOM 1126 N N . SER A 1 149 ? -6.941 8.727 11.945 1 91.69 149 SER A N 1
ATOM 1127 C CA . SER A 1 149 ? -7.523 10.047 12.156 1 91.69 149 SER A CA 1
ATOM 1128 C C . SER A 1 149 ? -9.047 9.977 12.203 1 91.69 149 SER A C 1
ATOM 1130 O O . SER A 1 149 ? -9.625 8.891 12.305 1 91.69 149 SER A O 1
ATOM 1132 N N . GLU A 1 150 ? -9.578 11.117 12.422 1 85 150 GLU A N 1
ATOM 1133 C CA . GLU A 1 150 ? -11.031 11.258 12.406 1 85 150 GLU A CA 1
ATOM 1134 C C . GLU A 1 150 ? -11.461 12.531 11.688 1 85 150 GLU A C 1
ATOM 1136 O O . GLU A 1 150 ? -10.781 13.555 11.766 1 85 150 GLU A O 1
ATOM 1141 N N . THR A 1 151 ? -12.469 12.281 10.906 1 78.25 151 THR A N 1
ATOM 1142 C CA . THR A 1 151 ? -13.172 13.453 10.398 1 78.25 151 THR A CA 1
ATOM 1143 C C . THR A 1 151 ? -14.453 13.695 11.188 1 78.25 151 THR A C 1
ATOM 1145 O O . THR A 1 151 ? -14.695 13.047 12.211 1 78.25 151 THR A O 1
ATOM 1148 N N . LYS A 1 152 ? -15.109 14.789 10.844 1 72.69 152 LYS A N 1
ATOM 1149 C CA . LYS A 1 152 ? -16.359 15.086 11.523 1 72.69 152 LYS A CA 1
ATOM 1150 C C . LYS A 1 152 ? -17.312 13.898 11.453 1 72.69 152 LYS A C 1
ATOM 1152 O O . LYS A 1 152 ? -18.094 13.656 12.383 1 72.69 152 LYS A O 1
ATOM 1157 N N . SER A 1 153 ? -17.141 13.055 10.477 1 65.94 153 SER A N 1
ATOM 1158 C CA . SER A 1 153 ? -18.188 12.078 10.211 1 65.94 153 SER A CA 1
ATOM 1159 C C . SER A 1 153 ? -17.688 10.648 10.391 1 65.94 153 SER A C 1
ATOM 1161 O O . SER A 1 153 ? -18.484 9.719 10.547 1 65.94 153 SER A O 1
ATOM 1163 N N . ARG A 1 154 ? -16.375 10.562 10.328 1 74.31 154 ARG A N 1
ATOM 1164 C CA . ARG A 1 154 ? -15.953 9.164 10.312 1 74.31 154 ARG A CA 1
ATOM 1165 C C . ARG A 1 154 ? -14.484 9.039 10.695 1 74.31 154 ARG A C 1
ATOM 1167 O O . ARG A 1 154 ? -13.719 10 10.57 1 74.31 154 ARG A O 1
ATOM 1174 N N . ASN A 1 155 ? -14.18 7.883 11.172 1 81.12 155 ASN A N 1
ATOM 1175 C CA . ASN A 1 155 ? -12.773 7.531 11.336 1 81.12 155 ASN A CA 1
ATOM 1176 C C . ASN A 1 155 ? -12.117 7.203 10 1 81.12 155 ASN A C 1
ATOM 1178 O O . ASN A 1 155 ? -12.734 6.586 9.133 1 81.12 155 ASN A O 1
ATOM 1182 N N . VAL A 1 156 ? -10.922 7.664 9.859 1 86.06 156 VAL A N 1
ATOM 1183 C CA . VAL A 1 156 ? -10.219 7.434 8.602 1 86.06 156 VAL A CA 1
ATOM 1184 C C . VAL A 1 156 ? -8.781 7.004 8.891 1 86.06 156 VAL A C 1
ATOM 1186 O O . VAL A 1 156 ? -8.203 7.383 9.914 1 86.06 156 VAL A O 1
ATOM 1189 N N . SER A 1 157 ? -8.266 6.172 8.016 1 89.75 157 SER A N 1
ATOM 1190 C CA . SER A 1 157 ? -6.902 5.68 8.156 1 89.75 157 SER A CA 1
ATOM 1191 C C . SER A 1 157 ? -6.238 5.492 6.797 1 89.75 157 SER A C 1
ATOM 1193 O O . SER A 1 157 ? -6.922 5.41 5.773 1 89.75 157 SER A O 1
ATOM 1195 N N . THR A 1 158 ? -4.977 5.535 6.781 1 91.31 158 THR A N 1
ATOM 1196 C CA . THR A 1 158 ? -4.156 5.18 5.629 1 91.31 158 THR A CA 1
ATOM 1197 C C . THR A 1 158 ? -2.824 4.586 6.074 1 91.31 158 THR A C 1
ATOM 1199 O O . THR A 1 158 ? -2.475 4.652 7.254 1 91.31 158 THR A O 1
ATOM 1202 N N . GLY A 1 159 ? -2.123 3.914 5.188 1 94.25 159 GLY A N 1
ATOM 1203 C CA . GLY A 1 159 ? -0.84 3.301 5.492 1 94.25 159 GLY A CA 1
ATOM 1204 C C . GLY A 1 159 ? -0.223 2.586 4.309 1 94.25 159 GLY A C 1
ATOM 1205 O O . GLY A 1 159 ? -0.829 2.512 3.236 1 94.25 159 GLY A O 1
ATOM 1206 N N . CYS A 1 160 ? 0.953 2.166 4.477 1 93.75 160 CYS A N 1
ATOM 1207 C CA . CYS A 1 160 ? 1.612 1.38 3.438 1 93.75 160 CYS A CA 1
ATOM 1208 C C . CYS A 1 160 ? 2.781 0.589 4.012 1 93.75 160 CYS A C 1
ATOM 1210 O O . CYS A 1 160 ? 3.082 0.693 5.203 1 93.75 160 CYS A O 1
ATOM 1212 N N . MET A 1 161 ? 3.311 -0.255 3.189 1 94.25 161 MET A N 1
ATOM 1213 C CA . MET A 1 161 ? 4.359 -1.188 3.598 1 94.25 161 MET A CA 1
ATOM 1214 C C . MET A 1 161 ? 5.59 -1.042 2.711 1 94.25 161 MET A C 1
ATOM 1216 O O . MET A 1 161 ? 5.477 -0.711 1.53 1 94.25 161 MET A O 1
ATOM 1220 N N . VAL A 1 162 ? 6.695 -1.326 3.33 1 93.75 162 VAL A N 1
ATOM 1221 C CA . VAL A 1 162 ? 7.957 -1.268 2.602 1 93.75 162 VAL A CA 1
ATOM 1222 C C . VAL A 1 162 ? 8.719 -2.58 2.779 1 93.75 162 VAL A C 1
ATOM 1224 O O . VAL A 1 162 ? 8.703 -3.17 3.861 1 93.75 162 VAL A O 1
ATOM 1227 N N . PHE A 1 163 ? 9.391 -2.953 1.677 1 90.75 163 PHE A N 1
ATOM 1228 C CA . PHE A 1 163 ? 10.164 -4.191 1.645 1 90.75 163 PHE A CA 1
ATOM 1229 C C . PHE A 1 163 ? 11.531 -3.959 1.008 1 90.75 163 PHE A C 1
ATOM 1231 O O . PHE A 1 163 ? 11.703 -3.029 0.217 1 90.75 163 PHE A O 1
ATOM 1238 N N . CYS A 1 164 ? 12.508 -4.809 1.409 1 87.75 164 CYS A N 1
ATOM 1239 C CA . CYS A 1 164 ? 13.828 -4.781 0.797 1 87.75 164 CYS A CA 1
ATOM 1240 C C . CYS A 1 164 ? 14.359 -6.191 0.583 1 87.75 164 CYS A C 1
ATOM 1242 O O . CYS A 1 164 ? 14.086 -7.09 1.379 1 87.75 164 CYS A O 1
ATOM 1244 N N . SER A 1 165 ? 15.062 -6.371 -0.427 1 79.88 165 SER A N 1
ATOM 1245 C CA . SER A 1 165 ? 15.773 -7.625 -0.634 1 79.88 165 SER A CA 1
ATOM 1246 C C . SER A 1 165 ? 17.25 -7.484 -0.27 1 79.88 165 SER A C 1
ATOM 1248 O O . SER A 1 165 ? 17.812 -8.352 0.405 1 79.88 165 SER A O 1
ATOM 1250 N N . ASP A 1 166 ? 17.828 -6.477 -0.751 1 84 166 ASP A N 1
ATOM 1251 C CA . ASP A 1 166 ? 19.234 -6.148 -0.509 1 84 166 ASP A CA 1
ATOM 1252 C C . ASP A 1 166 ? 19.469 -4.645 -0.598 1 84 166 ASP A C 1
ATOM 1254 O O . ASP A 1 166 ? 18.656 -3.916 -1.176 1 84 166 ASP A O 1
ATOM 1258 N N . PRO A 1 167 ? 20.578 -4.27 0.055 1 86.25 167 PRO A N 1
ATOM 1259 C CA . PRO A 1 167 ? 20.859 -2.828 0.045 1 86.25 167 PRO A CA 1
ATOM 1260 C C . PRO A 1 167 ? 21.016 -2.27 -1.366 1 86.25 167 PRO A C 1
ATOM 1262 O O . PRO A 1 167 ? 20.672 -1.114 -1.621 1 86.25 167 PRO A O 1
ATOM 1265 N N . GLU A 1 168 ? 21.531 -3.059 -2.266 1 83.88 168 GLU A N 1
ATOM 1266 C CA . GLU A 1 168 ? 21.812 -2.6 -3.621 1 83.88 168 GLU A CA 1
ATOM 1267 C C . GLU A 1 168 ? 20.531 -2.35 -4.41 1 83.88 168 GLU A C 1
ATOM 1269 O O . GLU A 1 168 ? 20.516 -1.524 -5.324 1 83.88 168 GLU A O 1
ATOM 1274 N N . GLY A 1 169 ? 19.531 -2.963 -4.004 1 82.38 169 GLY A N 1
ATOM 1275 C CA . GLY A 1 169 ? 18.266 -2.826 -4.711 1 82.38 169 GLY A CA 1
ATOM 1276 C C . GLY A 1 169 ? 17.453 -1.629 -4.258 1 82.38 169 GLY A C 1
ATOM 1277 O O . GLY A 1 169 ? 16.438 -1.3 -4.859 1 82.38 169 GLY A O 1
ATOM 1278 N N . ILE A 1 170 ? 17.938 -0.979 -3.24 1 87.5 170 ILE A N 1
ATOM 1279 C CA . ILE A 1 170 ? 17.219 0.177 -2.703 1 87.5 170 ILE A CA 1
ATOM 1280 C C . ILE A 1 170 ? 17.703 1.446 -3.404 1 87.5 170 ILE A C 1
ATOM 1282 O O . ILE A 1 170 ? 18.703 2.037 -3.02 1 87.5 170 ILE A O 1
ATOM 1286 N N . VAL A 1 171 ? 16.922 1.818 -4.398 1 86 171 VAL A N 1
ATOM 1287 C CA . VAL A 1 171 ? 17.297 2.955 -5.227 1 86 171 VAL A CA 1
ATOM 1288 C C . VAL A 1 171 ? 16.406 4.152 -4.914 1 86 171 VAL A C 1
ATOM 1290 O O . VAL A 1 171 ? 15.227 3.984 -4.613 1 86 171 VAL A O 1
ATOM 1293 N N . GLY A 1 172 ? 17.031 5.305 -4.977 1 87.12 172 GLY A N 1
ATOM 1294 C CA . GLY A 1 172 ? 16.281 6.523 -4.707 1 87.12 172 GLY A CA 1
ATOM 1295 C C . GLY A 1 172 ? 15.305 6.883 -5.809 1 87.12 172 GLY A C 1
ATOM 1296 O O . GLY A 1 172 ? 15.344 6.301 -6.895 1 87.12 172 GLY A O 1
ATOM 1297 N N . GLY A 1 173 ? 14.336 7.836 -5.484 1 82.81 173 GLY A N 1
ATOM 1298 C CA . GLY A 1 173 ? 13.477 8.43 -6.492 1 82.81 173 GLY A CA 1
ATOM 1299 C C . GLY A 1 173 ? 12.039 7.953 -6.414 1 82.81 173 GLY A C 1
ATOM 1300 O O . GLY A 1 173 ? 11.102 8.742 -6.566 1 82.81 173 GLY A O 1
ATOM 1301 N N . GLU A 1 174 ? 11.836 6.688 -6.285 1 82.06 174 GLU A N 1
ATOM 1302 C CA . GLU A 1 174 ? 10.461 6.215 -6.32 1 82.06 174 GLU A CA 1
ATOM 1303 C C . GLU A 1 174 ? 10.055 5.586 -4.988 1 82.06 174 GLU A C 1
ATOM 1305 O O . GLU A 1 174 ? 10.891 4.988 -4.301 1 82.06 174 GLU A O 1
ATOM 1310 N N . CYS A 1 175 ? 8.844 5.844 -4.68 1 91.44 175 CYS A N 1
ATOM 1311 C CA . CYS A 1 175 ? 8.281 5.266 -3.465 1 91.44 175 CYS A CA 1
ATOM 1312 C C . CYS A 1 175 ? 7.172 4.27 -3.801 1 91.44 175 CYS A C 1
ATOM 1314 O O . CYS A 1 175 ? 5.996 4.531 -3.533 1 91.44 175 CYS A O 1
ATOM 1316 N N . ALA A 1 176 ? 7.66 3.16 -4.289 1 83.62 176 ALA A N 1
ATOM 1317 C CA . ALA A 1 176 ? 6.695 2.178 -4.766 1 83.62 176 ALA A CA 1
ATOM 1318 C C . ALA A 1 176 ? 6.715 0.921 -3.9 1 83.62 176 ALA A C 1
ATOM 1320 O O . ALA A 1 176 ? 6.184 -0.12 -4.293 1 83.62 176 ALA A O 1
ATOM 1321 N N . GLY A 1 177 ? 7.438 1.038 -2.814 1 88.06 177 GLY A N 1
ATOM 1322 C CA . GLY A 1 177 ? 7.406 -0.1 -1.909 1 88.06 177 GLY A CA 1
ATOM 1323 C C . GLY A 1 177 ? 8.781 -0.653 -1.596 1 88.06 177 GLY A C 1
ATOM 1324 O O . GLY A 1 177 ? 8.953 -1.406 -0.635 1 88.06 177 GLY A O 1
ATOM 1325 N N . ASN A 1 178 ? 9.727 -0.379 -2.467 1 88.5 178 ASN A N 1
ATOM 1326 C CA . ASN A 1 178 ? 11.094 -0.825 -2.232 1 88.5 178 ASN A CA 1
ATOM 1327 C C . ASN A 1 178 ? 11.883 0.188 -1.405 1 88.5 178 ASN A C 1
ATOM 1329 O O . ASN A 1 178 ? 12.531 1.077 -1.959 1 88.5 178 ASN A O 1
ATOM 1333 N N . GLY A 1 179 ? 11.758 0.027 -0.177 1 93.12 179 GLY A N 1
ATOM 1334 C CA . GLY A 1 179 ? 12.453 0.927 0.729 1 93.12 179 GLY A CA 1
ATOM 1335 C C . GLY A 1 179 ? 11.68 2.199 1.018 1 93.12 179 GLY A C 1
ATOM 1336 O O . GLY A 1 179 ? 11.992 2.922 1.967 1 93.12 179 GLY A O 1
ATOM 1337 N N . CYS A 1 180 ? 10.727 2.486 0.181 1 94.94 180 CYS A N 1
ATOM 1338 C CA . CYS A 1 180 ? 9.906 3.686 0.339 1 94.94 180 CYS A CA 1
ATOM 1339 C C . CYS A 1 180 ? 8.5 3.465 -0.21 1 94.94 180 CYS A C 1
ATOM 1341 O O . CYS A 1 180 ? 8.336 2.902 -1.293 1 94.94 180 CYS A O 1
ATOM 1343 N N . CYS A 1 181 ? 7.477 3.918 0.49 1 95.31 181 CYS A N 1
ATOM 1344 C CA . CYS A 1 181 ? 6.105 3.926 -0.001 1 95.31 181 CYS A CA 1
ATOM 1345 C C . CYS A 1 181 ? 5.375 5.191 0.437 1 95.31 181 CYS A C 1
ATOM 1347 O O . CYS A 1 181 ? 5.758 5.824 1.423 1 95.31 181 CYS A O 1
ATOM 1349 N N . GLN A 1 182 ? 4.367 5.586 -0.391 1 94.75 182 GLN A N 1
ATOM 1350 C CA . GLN A 1 182 ? 3.564 6.762 -0.063 1 94.75 182 GLN A CA 1
ATOM 1351 C C . GLN A 1 182 ? 2.078 6.488 -0.267 1 94.75 182 GLN A C 1
ATOM 1353 O O . GLN A 1 182 ? 1.697 5.73 -1.16 1 94.75 182 GLN A O 1
ATOM 1358 N N . SER A 1 183 ? 1.3 7.078 0.568 1 93.75 183 SER A N 1
ATOM 1359 C CA . SER A 1 183 ? -0.152 7.059 0.422 1 93.75 183 SER A CA 1
ATOM 1360 C C . SER A 1 183 ? -0.748 8.445 0.64 1 93.75 183 SER A C 1
ATOM 1362 O O . SER A 1 183 ? -0.17 9.273 1.35 1 93.75 183 SER A O 1
ATOM 1364 N N . SER A 1 184 ? -1.86 8.68 -0.01 1 92.81 184 SER A N 1
ATOM 1365 C CA . SER A 1 184 ? -2.562 9.938 0.234 1 92.81 184 SER A CA 1
ATOM 1366 C C . SER A 1 184 ? -3.162 9.969 1.636 1 92.81 184 SER A C 1
ATOM 1368 O O . SER A 1 184 ? -3.572 8.938 2.168 1 92.81 184 SER A O 1
ATOM 1370 N N . ILE A 1 185 ? -3.17 11.141 2.186 1 93.56 185 ILE A N 1
ATOM 1371 C CA . ILE A 1 185 ? -3.828 11.25 3.482 1 93.56 185 ILE A CA 1
ATOM 1372 C C . ILE A 1 185 ? -5.305 11.586 3.283 1 93.56 185 ILE A C 1
ATOM 1374 O O . ILE A 1 185 ? -5.68 12.219 2.295 1 93.56 185 ILE A O 1
ATOM 1378 N N . PRO A 1 186 ? -6.105 11.125 4.184 1 88.75 186 PRO A N 1
ATOM 1379 C CA . PRO A 1 186 ? -7.523 11.484 4.086 1 88.75 186 PRO A CA 1
ATOM 1380 C C . PRO A 1 186 ? -7.758 12.992 4.117 1 88.75 186 PRO A C 1
ATOM 1382 O O . PRO A 1 186 ? -7.023 13.719 4.789 1 88.75 186 PRO A O 1
ATOM 1385 N N . GLN A 1 187 ? -8.812 13.352 3.502 1 87.88 187 GLN A N 1
ATOM 1386 C CA . GLN A 1 187 ? -9.125 14.773 3.438 1 87.88 187 GLN A CA 1
ATOM 1387 C C . GLN A 1 187 ? -9.758 15.258 4.742 1 87.88 187 GLN A C 1
ATOM 1389 O O . GLN A 1 187 ? -10.391 14.484 5.457 1 87.88 187 GLN A O 1
ATOM 1394 N N . ASP A 1 188 ? -9.453 16.547 5.059 1 90.38 188 ASP A N 1
ATOM 1395 C CA . ASP A 1 188 ? -10.148 17.312 6.086 1 90.38 188 ASP A CA 1
ATOM 1396 C C . ASP A 1 188 ? -9.82 16.781 7.484 1 90.38 188 ASP A C 1
ATOM 1398 O O . ASP A 1 188 ? -10.625 16.922 8.406 1 90.38 188 ASP A O 1
ATOM 1402 N N . ILE A 1 189 ? -8.695 16.109 7.562 1 94 189 ILE A N 1
ATOM 1403 C CA . ILE A 1 189 ? -8.312 15.68 8.898 1 94 189 ILE A CA 1
ATOM 1404 C C . ILE A 1 189 ? -7.602 16.828 9.625 1 94 189 ILE A C 1
ATOM 1406 O O . ILE A 1 189 ? -6.945 17.656 9 1 94 189 ILE A O 1
ATOM 1410 N N . ARG A 1 190 ? -7.742 16.844 10.977 1 94.25 190 ARG A N 1
ATOM 1411 C CA . ARG A 1 190 ? -7.148 17.875 11.805 1 94.25 190 ARG A CA 1
ATOM 1412 C C . ARG A 1 190 ? -6.219 17.281 12.859 1 94.25 190 ARG A C 1
ATOM 1414 O O . ARG A 1 190 ? -5.605 18.016 13.641 1 94.25 190 ARG A O 1
ATOM 1421 N N . TYR A 1 191 ? -6.234 16.094 12.867 1 94.44 191 TYR A N 1
ATOM 1422 C CA . TYR A 1 191 ? -5.336 15.359 13.742 1 94.44 191 TYR A CA 1
ATOM 1423 C C . TYR A 1 191 ? -5.004 13.992 13.156 1 94.44 191 TYR A C 1
ATOM 1425 O O . TYR A 1 191 ? -5.754 13.461 12.336 1 94.44 191 TYR A O 1
ATOM 1433 N N . PHE A 1 192 ? -3.842 13.5 13.539 1 94.75 192 PHE A N 1
ATOM 1434 C CA . PHE A 1 192 ? -3.562 12.102 13.234 1 94.75 192 PHE A CA 1
ATOM 1435 C C . PHE A 1 192 ? -2.568 11.523 14.234 1 94.75 192 PHE A C 1
ATOM 1437 O O . PHE A 1 192 ? -1.817 12.258 14.867 1 94.75 192 PHE A O 1
ATOM 1444 N N . SER A 1 193 ? -2.703 10.273 14.367 1 94.12 193 SER A N 1
ATOM 1445 C CA . SER A 1 193 ? -1.734 9.469 15.109 1 94.12 193 SER A CA 1
ATOM 1446 C C . SER A 1 193 ? -1.042 8.461 14.195 1 94.12 193 SER A C 1
ATOM 1448 O O . SER A 1 193 ? -1.679 7.863 13.328 1 94.12 193 SER A O 1
ATOM 1450 N N . THR A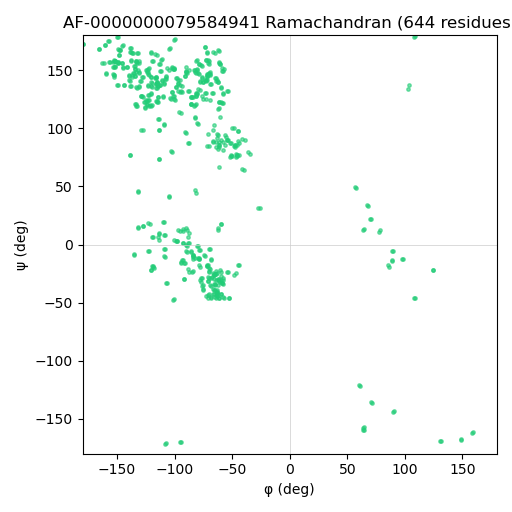 1 194 ? 0.215 8.344 14.406 1 94.75 194 THR A N 1
ATOM 1451 C CA . THR A 1 194 ? 0.985 7.438 13.555 1 94.75 194 THR A CA 1
ATOM 1452 C C . THR A 1 194 ? 1.423 6.207 14.336 1 94.75 194 THR A C 1
ATOM 1454 O O . THR A 1 194 ? 1.81 6.309 15.508 1 94.75 194 THR A O 1
ATOM 1457 N N . GLN A 1 195 ? 1.33 5.121 13.695 1 93.56 195 GLN A N 1
ATOM 1458 C CA . GLN A 1 195 ? 1.903 3.875 14.188 1 93.56 195 GLN A CA 1
ATOM 1459 C C . GLN A 1 195 ? 2.936 3.32 13.203 1 93.56 195 GLN A C 1
ATOM 1461 O O . GLN A 1 195 ? 2.752 3.4 11.992 1 93.56 195 GLN A O 1
ATOM 1466 N N . VAL A 1 196 ? 3.971 2.826 13.758 1 94.25 196 VAL A N 1
ATOM 1467 C CA . VAL A 1 196 ? 5.047 2.242 12.961 1 94.25 196 VAL A CA 1
ATOM 1468 C C . VAL A 1 196 ? 5.457 0.896 13.555 1 94.25 196 VAL A C 1
ATOM 1470 O O . VAL A 1 196 ? 5.57 0.757 14.773 1 94.25 196 VAL A O 1
ATOM 1473 N N . ASP A 1 197 ? 5.617 -0.056 12.633 1 90.62 197 ASP A N 1
ATOM 1474 C CA . ASP A 1 197 ? 6.016 -1.371 13.125 1 90.62 197 ASP A CA 1
ATOM 1475 C C . ASP A 1 197 ? 6.871 -2.107 12.094 1 90.62 197 ASP A C 1
ATOM 1477 O O . ASP A 1 197 ? 7.07 -1.615 10.984 1 90.62 197 ASP A O 1
ATOM 1481 N N . SER A 1 198 ? 7.473 -3.184 12.555 1 86.75 198 SER A N 1
ATOM 1482 C CA . SER A 1 198 ? 8.336 -4.023 11.734 1 86.75 198 SER A CA 1
ATOM 1483 C C . SER A 1 198 ? 7.699 -5.383 11.469 1 86.75 198 SER A C 1
ATOM 1485 O O . SER A 1 198 ? 6.957 -5.898 12.312 1 86.75 198 SER A O 1
ATOM 1487 N N . LEU A 1 199 ? 7.883 -5.883 10.25 1 79.94 199 LEU A N 1
ATOM 1488 C CA . LEU A 1 199 ? 7.402 -7.219 9.906 1 79.94 199 LEU A CA 1
ATOM 1489 C C . LEU A 1 199 ? 8.406 -8.281 10.336 1 79.94 199 LEU A C 1
ATOM 1491 O O . LEU A 1 199 ? 8.172 -9.477 10.148 1 79.94 199 LEU A O 1
ATOM 1495 N N . VAL A 1 200 ? 9.609 -7.906 10.688 1 63.25 200 VAL A N 1
ATOM 1496 C CA . VAL A 1 200 ? 10.828 -8.688 10.836 1 63.25 200 VAL A CA 1
ATOM 1497 C C . VAL A 1 200 ? 10.617 -9.781 11.891 1 63.25 200 VAL A C 1
ATOM 1499 O O . VAL A 1 200 ? 10.961 -9.594 13.062 1 63.25 200 VAL A O 1
ATOM 1502 N N . ASN A 1 201 ? 9.508 -10.211 12.32 1 56.97 201 ASN A N 1
ATOM 1503 C CA . ASN A 1 201 ? 9.781 -11.453 13.031 1 56.97 201 ASN A CA 1
ATOM 1504 C C . ASN A 1 201 ? 10.367 -12.516 12.102 1 56.97 201 ASN A C 1
ATOM 1506 O O . ASN A 1 201 ? 10.508 -13.672 12.492 1 56.97 201 ASN A O 1
ATOM 1510 N N . SER A 1 202 ? 10.766 -12.086 11 1 50.56 202 SER A N 1
ATOM 1511 C CA . SER A 1 202 ? 11.117 -13.023 9.938 1 50.56 202 SER A CA 1
ATOM 1512 C C . SER A 1 202 ? 12.594 -13.414 10.016 1 50.56 202 SER A C 1
ATOM 1514 O O . SER A 1 202 ? 13.375 -12.766 10.703 1 50.56 202 SER A O 1
ATOM 1516 N N . SER A 1 203 ? 12.867 -14.523 9.562 1 51.47 203 SER A N 1
ATOM 1517 C CA . SER A 1 203 ? 14.172 -15.164 9.492 1 51.47 203 SER A CA 1
ATOM 1518 C C . SER A 1 203 ? 15.227 -14.219 8.922 1 51.47 203 SER A C 1
ATOM 1520 O O . SER A 1 203 ? 16.406 -14.289 9.289 1 51.47 203 SER A O 1
ATOM 1522 N N . ASN A 1 204 ? 14.766 -13.297 8.148 1 59.28 204 ASN A N 1
ATOM 1523 C CA . ASN A 1 204 ? 15.719 -12.383 7.508 1 59.28 204 ASN A CA 1
ATOM 1524 C C . ASN A 1 204 ? 15.891 -11.102 8.305 1 59.28 204 ASN A C 1
ATOM 1526 O O . ASN A 1 204 ? 16.5 -10.141 7.832 1 59.28 204 ASN A O 1
ATOM 1530 N N . ALA A 1 205 ? 15.375 -11.18 9.438 1 68.06 205 ALA A N 1
ATOM 1531 C CA . ALA A 1 205 ? 15.352 -9.984 10.273 1 68.06 205 ALA A CA 1
ATOM 1532 C C . ALA A 1 205 ? 16.766 -9.508 10.586 1 68.06 205 ALA A C 1
ATOM 1534 O O . ALA A 1 205 ? 17.047 -8.312 10.555 1 68.06 205 ALA A O 1
ATOM 1535 N N . ASN A 1 206 ? 17.562 -10.492 10.648 1 75.69 206 ASN A N 1
ATOM 1536 C CA . ASN A 1 206 ? 18.906 -10.094 11.023 1 75.69 206 ASN A CA 1
ATOM 1537 C C . ASN A 1 206 ? 19.641 -9.43 9.859 1 75.69 206 ASN A C 1
ATOM 1539 O O . ASN A 1 206 ? 20.406 -8.477 10.07 1 75.69 206 ASN A O 1
ATOM 1543 N N . TYR A 1 207 ? 19.359 -9.906 8.75 1 81.12 207 TYR A N 1
ATOM 1544 C CA . TYR A 1 207 ? 20.031 -9.32 7.594 1 81.12 207 TYR A CA 1
ATOM 1545 C C . TYR A 1 207 ? 19.547 -7.895 7.352 1 81.12 207 TYR A C 1
ATOM 1547 O O . TYR A 1 207 ? 20.359 -6.973 7.246 1 81.12 207 TYR A O 1
ATOM 1555 N N . THR A 1 208 ? 18.359 -7.68 7.395 1 83 208 THR A N 1
ATOM 1556 C CA . THR A 1 208 ? 17.797 -6.355 7.168 1 83 208 THR A CA 1
ATOM 1557 C C . THR A 1 208 ? 18.219 -5.391 8.273 1 83 208 THR A C 1
ATOM 1559 O O . THR A 1 208 ? 18.547 -4.234 8.008 1 83 208 THR A O 1
ATOM 1562 N N . ARG A 1 209 ? 18.234 -5.914 9.484 1 85.12 209 ARG A N 1
ATOM 1563 C CA . ARG A 1 209 ? 18.594 -5.09 10.633 1 85.12 209 ARG A CA 1
ATOM 1564 C C . ARG A 1 209 ? 20.047 -4.613 10.531 1 85.12 209 ARG A C 1
ATOM 1566 O O . ARG A 1 209 ? 20.406 -3.588 11.109 1 85.12 209 ARG A O 1
ATOM 1573 N N . SER A 1 210 ? 20.812 -5.375 9.812 1 87.25 210 SER A N 1
ATOM 1574 C CA . SER A 1 210 ? 22.234 -5.039 9.719 1 87.25 210 SER A CA 1
ATOM 1575 C C . SER A 1 210 ? 22.453 -3.783 8.875 1 87.25 210 SER A C 1
ATOM 1577 O O . SER A 1 210 ? 23.391 -3.031 9.109 1 87.25 210 SER A O 1
ATOM 1579 N N . PHE A 1 211 ? 21.531 -3.529 7.922 1 89.12 211 PHE A N 1
ATOM 1580 C CA . PHE A 1 211 ? 21.781 -2.359 7.09 1 89.12 211 PHE A CA 1
ATOM 1581 C C . PHE A 1 211 ? 20.641 -1.357 7.199 1 89.12 211 PHE A C 1
ATOM 1583 O O . PHE A 1 211 ? 20.812 -0.183 6.859 1 89.12 211 PHE A O 1
ATOM 1590 N N . ALA A 1 212 ? 19.5 -1.791 7.59 1 90.5 212 ALA A N 1
ATOM 1591 C CA . ALA A 1 212 ? 18.344 -0.918 7.711 1 90.5 212 ALA A CA 1
ATOM 1592 C C . ALA A 1 212 ? 17.547 -1.233 8.977 1 90.5 212 ALA A C 1
ATOM 1594 O O . ALA A 1 212 ? 16.438 -1.777 8.906 1 90.5 212 ALA A O 1
ATOM 1595 N N . PRO A 1 213 ? 18 -0.822 10.094 1 90.88 213 PRO A N 1
ATOM 1596 C CA . PRO A 1 213 ? 17.391 -1.22 11.367 1 90.88 213 PRO A CA 1
ATOM 1597 C C . PRO A 1 213 ? 16.125 -0.429 11.68 1 90.88 213 PRO A C 1
ATOM 1599 O O . PRO A 1 213 ? 15.383 -0.778 12.609 1 90.88 213 PRO A O 1
ATOM 1602 N N . CYS A 1 214 ? 15.891 0.641 10.914 1 92.62 214 CYS A N 1
ATOM 1603 C CA . CYS A 1 214 ? 14.805 1.523 11.32 1 92.62 214 CYS A CA 1
ATOM 1604 C C . CYS A 1 214 ? 13.75 1.623 10.227 1 92.62 214 CYS A C 1
ATOM 1606 O O . CYS A 1 214 ? 14.07 1.544 9.039 1 92.62 214 CYS A O 1
ATOM 1608 N N . THR A 1 215 ? 12.484 1.718 10.672 1 94.44 215 THR A N 1
ATOM 1609 C CA . THR A 1 215 ? 11.359 2.129 9.836 1 94.44 215 THR A CA 1
ATOM 1610 C C . THR A 1 215 ? 10.852 3.508 10.258 1 94.44 215 THR A C 1
ATOM 1612 O O . THR A 1 215 ? 10.602 3.754 11.438 1 94.44 215 THR A O 1
ATOM 1615 N N . TYR A 1 216 ? 10.766 4.426 9.281 1 95.81 216 TYR A N 1
ATOM 1616 C CA . TYR A 1 216 ? 10.32 5.789 9.539 1 95.81 216 TYR A CA 1
ATOM 1617 C C . TYR A 1 216 ? 8.969 6.055 8.891 1 95.81 216 TYR A C 1
ATOM 1619 O O . TYR A 1 216 ? 8.648 5.469 7.855 1 95.81 216 TYR A O 1
ATOM 1627 N N . ALA A 1 217 ? 8.211 6.902 9.492 1 97.56 217 ALA A N 1
ATOM 1628 C CA . ALA A 1 217 ? 6.934 7.328 8.93 1 97.56 217 ALA A CA 1
ATOM 1629 C C . ALA A 1 217 ? 6.66 8.797 9.227 1 97.56 217 ALA A C 1
ATOM 1631 O O . ALA A 1 217 ? 6.941 9.273 10.336 1 97.56 217 ALA A O 1
ATOM 1632 N N . PHE A 1 218 ? 6.164 9.492 8.188 1 97.25 218 PHE A N 1
ATOM 1633 C CA . PHE A 1 218 ? 5.852 10.898 8.414 1 97.25 218 PHE A CA 1
ATOM 1634 C C . PHE A 1 218 ? 4.809 11.391 7.414 1 97.25 218 PHE A C 1
ATOM 1636 O O . PHE A 1 218 ? 4.605 10.766 6.367 1 97.25 218 PHE A O 1
ATOM 1643 N N . VAL A 1 219 ? 4.156 12.414 7.812 1 97.75 219 VAL A N 1
ATOM 1644 C CA . VAL A 1 219 ? 3.299 13.188 6.918 1 97.75 219 VAL A CA 1
ATOM 1645 C C . VAL A 1 219 ? 4.027 14.445 6.469 1 97.75 219 VAL A C 1
ATOM 1647 O O . VAL A 1 219 ? 4.574 15.188 7.293 1 97.75 219 VAL A O 1
ATOM 1650 N N . GLY A 1 220 ? 4.082 14.664 5.145 1 97.81 220 GLY A N 1
ATOM 1651 C CA . GLY A 1 220 ? 4.758 15.852 4.648 1 97.81 220 GLY A CA 1
ATOM 1652 C C . GLY A 1 220 ? 4.453 16.141 3.193 1 97.81 220 GLY A C 1
ATOM 1653 O O . GLY A 1 220 ? 3.891 15.305 2.486 1 97.81 220 GLY A O 1
ATOM 1654 N N . GLU A 1 221 ? 4.859 17.344 2.811 1 97.62 221 GLU A N 1
ATOM 1655 C CA . GLU A 1 221 ? 4.648 17.812 1.444 1 97.62 221 GLU A CA 1
ATOM 1656 C C . GLU A 1 221 ? 5.367 16.922 0.437 1 97.62 221 GLU A C 1
ATOM 1658 O O . GLU A 1 221 ? 6.598 16.828 0.451 1 97.62 221 GLU A O 1
ATOM 1663 N N . GLU A 1 222 ? 4.602 16.406 -0.45 1 94.62 222 GLU A N 1
ATOM 1664 C CA . GLU A 1 222 ? 5.125 15.438 -1.41 1 94.62 222 GLU A CA 1
ATOM 1665 C C . GLU A 1 222 ? 6.25 16.047 -2.244 1 94.62 222 GLU A C 1
ATOM 1667 O O . GLU A 1 222 ? 7.289 15.406 -2.443 1 94.62 222 GLU A O 1
ATOM 1672 N N . GLY A 1 223 ? 6.102 17.234 -2.67 1 93.5 223 GLY A N 1
ATOM 1673 C CA . GLY A 1 223 ? 7.055 17.859 -3.572 1 93.5 223 GLY A CA 1
ATOM 1674 C C . GLY A 1 223 ? 8.375 18.203 -2.906 1 93.5 223 GLY A C 1
ATOM 1675 O O . GLY A 1 223 ? 9.375 18.438 -3.586 1 93.5 223 GLY A O 1
ATOM 1676 N N . ALA A 1 224 ? 8.391 18.234 -1.705 1 96.19 224 ALA A N 1
ATOM 1677 C CA . ALA A 1 224 ? 9.594 18.625 -0.97 1 96.19 224 ALA A CA 1
ATOM 1678 C C . ALA A 1 224 ? 10.43 17.406 -0.596 1 96.19 224 ALA A C 1
ATOM 1680 O O . ALA A 1 224 ? 11.562 17.531 -0.144 1 96.19 224 ALA A O 1
ATOM 1681 N N . PHE A 1 225 ? 9.844 16.234 -0.729 1 96.38 225 PHE A N 1
ATOM 1682 C CA . PHE A 1 225 ? 10.539 15.016 -0.318 1 96.38 225 PHE A CA 1
ATOM 1683 C C . PHE A 1 225 ? 11.172 14.32 -1.518 1 96.38 225 PHE A C 1
ATOM 1685 O O . PHE A 1 225 ? 10.523 14.148 -2.553 1 96.38 225 PHE A O 1
ATOM 1692 N N . GLY A 1 226 ? 12.391 13.93 -1.237 1 94.56 226 GLY A N 1
ATOM 1693 C CA . GLY A 1 226 ? 13.102 13.07 -2.17 1 94.56 226 GLY A CA 1
ATOM 1694 C C . GLY A 1 226 ? 13.766 11.883 -1.497 1 94.56 226 GLY A C 1
ATOM 1695 O O . GLY A 1 226 ? 14.641 12.055 -0.647 1 94.56 226 GLY A O 1
ATOM 1696 N N . PHE A 1 227 ? 13.375 10.758 -1.887 1 95.06 227 PHE A N 1
ATOM 1697 C CA . PHE A 1 227 ? 13.961 9.539 -1.336 1 95.06 227 PHE A CA 1
ATOM 1698 C C . PHE A 1 227 ? 15.375 9.328 -1.88 1 95.06 227 PHE A C 1
ATOM 1700 O O . PHE A 1 227 ? 15.578 9.328 -3.096 1 95.06 227 PHE A O 1
ATOM 1707 N N . MET A 1 228 ? 16.312 9.078 -1.047 1 93.31 228 MET A N 1
ATOM 1708 C CA . MET A 1 228 ? 17.703 8.961 -1.46 1 93.31 228 MET A CA 1
ATOM 1709 C C . MET A 1 228 ? 18.188 7.52 -1.368 1 93.31 228 MET A C 1
ATOM 1711 O O . MET A 1 228 ? 19.391 7.27 -1.189 1 93.31 228 MET A O 1
ATOM 1715 N N . GLY A 1 229 ? 17.266 6.602 -1.33 1 92.38 229 GLY A N 1
ATOM 1716 C CA . GLY A 1 229 ? 17.625 5.191 -1.355 1 92.38 229 GLY A CA 1
ATOM 1717 C C . GLY A 1 229 ? 18.281 4.715 -0.07 1 92.38 229 GLY A C 1
ATOM 1718 O O . GLY A 1 229 ? 17.812 5.051 1.024 1 92.38 229 GLY A O 1
ATOM 1719 N N . ILE A 1 230 ? 19.328 3.963 -0.255 1 90.81 230 ILE A N 1
ATOM 1720 C CA . ILE A 1 230 ? 19.969 3.293 0.868 1 90.81 230 ILE A CA 1
ATOM 1721 C C . ILE A 1 230 ? 20.531 4.332 1.83 1 90.81 230 ILE A C 1
ATOM 1723 O O . ILE A 1 230 ? 20.672 4.07 3.027 1 90.81 230 ILE A O 1
ATOM 1727 N N . ASN A 1 231 ? 20.781 5.488 1.365 1 89.5 231 ASN A N 1
ATOM 1728 C CA . ASN A 1 231 ? 21.328 6.531 2.227 1 89.5 231 ASN A CA 1
ATOM 1729 C C . ASN A 1 231 ? 20.328 6.961 3.293 1 89.5 231 ASN A C 1
ATOM 1731 O O . ASN A 1 231 ? 20.719 7.383 4.383 1 89.5 231 ASN A O 1
ATOM 1735 N N . ASP A 1 232 ? 19.094 6.797 3.07 1 91.94 232 ASP A N 1
ATOM 1736 C CA . ASP A 1 232 ? 18.031 7.219 3.988 1 91.94 232 ASP A CA 1
ATOM 1737 C C . ASP A 1 232 ? 17.781 6.156 5.055 1 91.94 232 ASP A C 1
ATOM 1739 O O . ASP A 1 232 ? 17.25 6.457 6.125 1 91.94 232 ASP A O 1
ATOM 1743 N N . ILE A 1 233 ? 18.109 4.945 4.801 1 88.38 233 ILE A N 1
ATOM 1744 C CA . ILE A 1 233 ? 17.656 3.898 5.707 1 88.38 233 ILE A CA 1
ATOM 1745 C C . ILE A 1 233 ? 18.844 3.188 6.324 1 88.38 233 ILE A C 1
ATOM 1747 O O . ILE A 1 233 ? 18.688 2.268 7.133 1 88.38 233 ILE A O 1
ATOM 1751 N N . ASN A 1 234 ? 19.969 3.678 6.074 1 85.38 234 ASN A N 1
ATOM 1752 C CA . ASN A 1 234 ? 21.188 3.012 6.52 1 85.38 234 ASN A CA 1
ATOM 1753 C C . ASN A 1 234 ? 21.359 3.137 8.031 1 85.38 234 ASN A C 1
ATOM 1755 O O . ASN A 1 234 ? 21.125 4.203 8.602 1 85.38 234 ASN A O 1
ATOM 1759 N N . ALA A 1 235 ? 21.906 2.088 8.602 1 74.62 235 ALA A N 1
ATOM 1760 C CA . ALA A 1 235 ? 22.141 1.992 10.039 1 74.62 235 ALA A CA 1
ATOM 1761 C C . ALA A 1 235 ? 23.062 3.117 10.523 1 74.62 235 ALA A C 1
ATOM 1763 O O . ALA A 1 235 ? 22.891 3.627 11.633 1 74.62 235 ALA A O 1
ATOM 1764 N N . SER A 1 236 ? 23.859 3.492 9.68 1 72.19 236 SER A N 1
ATOM 1765 C CA . SER A 1 236 ? 24.828 4.516 10.07 1 72.19 236 SER A CA 1
ATOM 1766 C C . SER A 1 236 ? 24.172 5.887 10.18 1 72.19 236 SER A C 1
ATOM 1768 O O . SER A 1 236 ? 24.734 6.809 10.773 1 72.19 236 SER A O 1
ATOM 1770 N N . ASP A 1 237 ? 22.969 5.98 9.758 1 72.19 237 ASP A N 1
ATOM 1771 C CA . ASP A 1 237 ? 22.266 7.262 9.703 1 72.19 237 ASP A CA 1
ATOM 1772 C C . ASP A 1 237 ? 21.484 7.508 10.984 1 72.19 237 ASP A C 1
ATOM 1774 O O . ASP A 1 237 ? 21.156 8.656 11.312 1 72.19 237 ASP A O 1
ATOM 1778 N N . VAL A 1 238 ? 21.25 6.566 11.789 1 72.75 238 VAL A N 1
ATOM 1779 C CA . VAL A 1 238 ? 20.25 6.613 12.852 1 72.75 238 VAL A CA 1
ATOM 1780 C C . VAL A 1 238 ? 20.625 7.672 13.883 1 72.75 238 VAL A C 1
ATOM 1782 O O . VAL A 1 238 ? 19.781 8.43 14.352 1 72.75 238 VAL A O 1
ATOM 1785 N N . ASN A 1 239 ? 21.797 7.863 14.117 1 69.81 239 ASN A N 1
ATOM 1786 C CA . ASN A 1 239 ? 22.188 8.797 15.164 1 69.81 239 ASN A CA 1
ATOM 1787 C C . ASN A 1 239 ? 23.094 9.898 14.617 1 69.81 239 ASN A C 1
ATOM 1789 O O . ASN A 1 239 ? 23.781 10.586 15.383 1 69.81 239 ASN A O 1
ATOM 1793 N N . ALA A 1 240 ? 23.031 10.016 13.305 1 75.44 240 ALA A N 1
ATOM 1794 C CA . ALA A 1 240 ? 23.859 11.055 12.695 1 75.44 240 ALA A CA 1
ATOM 1795 C C . ALA A 1 240 ? 23.188 12.422 12.797 1 75.44 240 ALA A C 1
ATOM 1797 O O . ALA A 1 240 ? 21.969 12.508 12.898 1 75.44 240 ALA A O 1
ATOM 1798 N N . SER A 1 241 ? 23.953 13.469 12.914 1 76.06 241 SER A N 1
ATOM 1799 C CA . SER A 1 241 ? 23.438 14.828 12.953 1 76.06 241 SER A CA 1
ATOM 1800 C C . SER A 1 241 ? 22.625 15.148 11.703 1 76.06 241 SER A C 1
ATOM 1802 O O . SER A 1 241 ? 21.609 15.859 11.773 1 76.06 241 SER A O 1
ATOM 1804 N N . ASN A 1 242 ? 23.094 14.539 10.594 1 78.94 242 ASN A N 1
ATOM 1805 C CA . ASN A 1 242 ? 22.375 14.711 9.328 1 78.94 242 ASN A CA 1
ATOM 1806 C C . ASN A 1 242 ? 21.578 13.469 8.961 1 78.94 242 ASN A C 1
ATOM 1808 O O . ASN A 1 242 ? 21.547 13.062 7.797 1 78.94 242 ASN A O 1
ATOM 1812 N N . SER A 1 243 ? 21.016 13.016 10.055 1 87.94 243 SER A N 1
ATOM 1813 C CA . SER A 1 243 ? 20.25 11.789 9.875 1 87.94 243 SER A CA 1
ATOM 1814 C C . SER A 1 243 ? 19.016 12.023 9.008 1 87.94 243 SER A C 1
ATOM 1816 O O . SER A 1 243 ? 18.656 13.172 8.742 1 87.94 243 SER A O 1
ATOM 1818 N N . PHE A 1 244 ? 18.531 11 8.633 1 92.69 244 PHE A N 1
ATOM 1819 C CA . PHE A 1 244 ? 17.297 11.055 7.867 1 92.69 244 PHE A CA 1
ATOM 1820 C C . PHE A 1 244 ? 16.234 11.859 8.609 1 92.69 244 PHE A C 1
ATOM 1822 O O . PHE A 1 244 ? 15.594 12.742 8.031 1 92.69 244 PHE A O 1
ATOM 1829 N N . MET A 1 245 ? 16.125 11.562 9.836 1 91.31 245 MET A N 1
ATOM 1830 C CA . MET A 1 245 ? 15.102 12.219 10.648 1 91.31 245 MET A CA 1
ATOM 1831 C C . MET A 1 245 ? 15.328 13.727 10.703 1 91.31 245 MET A C 1
ATOM 1833 O O . MET A 1 245 ? 14.398 14.5 10.484 1 91.31 245 MET A O 1
ATOM 1837 N N . SER A 1 246 ? 16.547 14.078 10.938 1 90.12 246 SER A N 1
ATOM 1838 C CA . SER A 1 246 ? 16.875 15.5 11.031 1 90.12 246 SER A CA 1
ATOM 1839 C C . SER A 1 246 ? 16.625 16.203 9.703 1 90.12 246 SER A C 1
ATOM 1841 O O . SER A 1 246 ? 16.141 17.328 9.672 1 90.12 246 SER A O 1
ATOM 1843 N N . ARG A 1 247 ? 16.969 15.57 8.672 1 93.12 247 ARG A N 1
ATOM 1844 C CA . ARG A 1 247 ? 16.766 16.156 7.348 1 93.12 247 ARG A CA 1
ATOM 1845 C C . ARG A 1 247 ? 15.289 16.359 7.047 1 93.12 247 ARG A C 1
ATOM 1847 O O . ARG A 1 247 ? 14.891 17.422 6.578 1 93.12 247 ARG A O 1
ATOM 1854 N N . ILE A 1 248 ? 14.492 15.344 7.332 1 94.31 248 ILE A N 1
ATOM 1855 C CA . ILE A 1 248 ? 13.062 15.414 7.039 1 94.31 248 ILE A CA 1
ATOM 1856 C C . ILE A 1 248 ? 12.414 16.484 7.918 1 94.31 248 ILE A C 1
ATOM 1858 O O . ILE A 1 248 ? 11.625 17.297 7.434 1 94.31 248 ILE A O 1
ATOM 1862 N N . GLU A 1 249 ? 12.781 16.5 9.086 1 92 249 GLU A N 1
ATOM 1863 C CA . GLU A 1 249 ? 12.188 17.453 10.023 1 92 249 GLU A CA 1
ATOM 1864 C C . GLU A 1 249 ? 12.547 18.891 9.648 1 92 249 GLU A C 1
ATOM 1866 O O . GLU A 1 249 ? 11.766 19.812 9.883 1 92 249 GLU A O 1
ATOM 1871 N N . ALA A 1 250 ? 13.625 19.031 8.992 1 89.19 250 ALA A N 1
ATOM 1872 C CA . ALA A 1 250 ? 14.102 20.359 8.625 1 89.19 250 ALA A CA 1
ATOM 1873 C C . ALA A 1 250 ? 13.594 20.766 7.246 1 89.19 250 ALA A C 1
ATOM 1875 O O . ALA A 1 250 ? 13.297 21.938 7.004 1 89.19 250 ALA A O 1
ATOM 1876 N N . SER A 1 251 ? 13.398 19.766 6.422 1 94.44 251 SER A N 1
ATOM 1877 C CA . SER A 1 251 ? 13.297 20.172 5.02 1 94.44 251 SER A CA 1
ATOM 1878 C C . SER A 1 251 ? 11.938 19.812 4.438 1 94.44 251 SER A C 1
ATOM 1880 O O . SER A 1 251 ? 11.555 20.297 3.375 1 94.44 251 SER A O 1
ATOM 1882 N N . VAL A 1 252 ? 11.234 18.922 5.047 1 97.31 252 VAL A N 1
ATOM 1883 C CA . VAL A 1 252 ? 9.938 18.516 4.516 1 97.31 252 VAL A CA 1
ATOM 1884 C C . VAL A 1 252 ? 8.82 19.047 5.422 1 97.31 252 VAL A C 1
ATOM 1886 O O . VAL A 1 252 ? 8.492 18.422 6.434 1 97.31 252 VAL A O 1
ATOM 1889 N N . PRO A 1 253 ? 8.18 20.078 5.008 1 97.81 253 PRO A N 1
ATOM 1890 C CA . PRO A 1 253 ? 7.16 20.656 5.891 1 97.81 253 PRO A CA 1
ATOM 1891 C C . PRO A 1 253 ? 5.848 19.875 5.863 1 97.81 253 PRO A C 1
ATOM 1893 O O . PRO A 1 253 ? 5.57 19.156 4.898 1 97.81 253 PRO A O 1
ATOM 1896 N N . VAL A 1 254 ? 5.125 20.016 6.965 1 97.56 254 VAL A N 1
ATOM 1897 C CA . VAL A 1 254 ? 3.711 19.672 6.977 1 97.56 254 VAL A CA 1
ATOM 1898 C C . VAL A 1 254 ? 2.875 20.859 6.527 1 97.56 254 VAL A C 1
ATOM 1900 O O . VAL A 1 254 ? 3.064 21.984 7.016 1 97.56 254 VAL A O 1
ATOM 1903 N N . VAL A 1 255 ? 1.954 20.594 5.602 1 97.69 255 VAL A N 1
ATOM 1904 C CA . VAL A 1 255 ? 1.172 21.688 5.051 1 97.69 255 VAL A CA 1
ATOM 1905 C C . VAL A 1 255 ? -0.229 21.688 5.656 1 97.69 255 VAL A C 1
ATOM 1907 O O . VAL A 1 255 ? -0.94 20.672 5.582 1 97.69 255 VAL A O 1
ATOM 1910 N N . LEU A 1 256 ? -0.561 22.812 6.191 1 96.94 256 LEU A N 1
ATOM 1911 C CA . LEU A 1 256 ? -1.887 23.031 6.762 1 96.94 256 LEU A CA 1
ATOM 1912 C C . LEU A 1 256 ? -2.658 24.078 5.973 1 96.94 256 LEU A C 1
ATOM 1914 O O . LEU A 1 256 ? -2.1 25.109 5.598 1 96.94 256 LEU A O 1
ATOM 1918 N N . GLU A 1 257 ? -3.889 23.797 5.727 1 96.81 257 GLU A N 1
ATOM 1919 C CA . GLU A 1 257 ? -4.797 24.797 5.176 1 96.81 257 GLU A CA 1
ATOM 1920 C C . GLU A 1 257 ? -5.512 25.562 6.289 1 96.81 257 GLU A C 1
ATOM 1922 O O . GLU A 1 257 ? -5.867 24.984 7.316 1 96.81 257 GLU A O 1
ATOM 1927 N N . TRP A 1 258 ? -5.73 26.828 5.992 1 96.44 258 TRP A N 1
ATOM 1928 C CA . TRP A 1 258 ? -6.438 27.625 6.992 1 96.44 258 TRP A CA 1
ATOM 1929 C C . TRP A 1 258 ? -7.578 28.406 6.355 1 96.44 258 TRP A C 1
ATOM 1931 O O . TRP A 1 258 ? -7.594 28.609 5.141 1 96.44 258 TRP A O 1
ATOM 1941 N N . ALA A 1 259 ? -8.562 28.797 7.184 1 96.12 259 ALA A N 1
ATOM 1942 C CA . ALA A 1 259 ? -9.688 29.641 6.805 1 96.12 259 ALA A CA 1
ATOM 1943 C C . ALA A 1 259 ? -10.227 30.406 8.008 1 96.12 259 ALA A C 1
ATOM 1945 O O . ALA A 1 259 ? -9.969 30.031 9.156 1 96.12 259 ALA A O 1
ATOM 1946 N N . VAL A 1 260 ? -10.867 31.453 7.676 1 95.38 260 VAL A N 1
ATOM 1947 C CA . VAL A 1 260 ? -11.477 32.281 8.719 1 95.38 260 VAL A CA 1
ATOM 1948 C C . VAL A 1 260 ? -12.828 31.688 9.117 1 95.38 260 VAL A C 1
ATOM 1950 O O . VAL A 1 260 ? -13.703 31.5 8.273 1 95.38 260 VAL A O 1
ATOM 1953 N N . GLY A 1 261 ? -12.922 31.344 10.359 1 92.31 261 GLY A N 1
ATOM 1954 C CA . GLY A 1 261 ? -14.203 30.922 10.906 1 92.31 261 GLY A CA 1
ATOM 1955 C C . GLY A 1 261 ? -14.742 29.656 10.266 1 92.31 261 GLY A C 1
ATOM 1956 O O . GLY A 1 261 ? -13.977 28.766 9.898 1 92.31 261 GLY A O 1
ATOM 1957 N N . ASN A 1 262 ? -16.094 29.469 10.375 1 92.06 262 ASN A N 1
ATOM 1958 C CA . ASN A 1 262 ? -16.75 28.281 9.852 1 92.06 262 ASN A CA 1
ATOM 1959 C C . ASN A 1 262 ? -17.984 28.641 9.023 1 92.06 262 ASN A C 1
ATOM 1961 O O . ASN A 1 262 ? -18.844 27.781 8.766 1 92.06 262 ASN A O 1
ATOM 1965 N N . LEU A 1 263 ? -18.062 29.938 8.664 1 93.06 263 LEU A N 1
ATOM 1966 C CA . LEU A 1 263 ? -19.172 30.406 7.832 1 93.06 263 LEU A CA 1
ATOM 1967 C C . LEU A 1 263 ? -18.719 30.594 6.387 1 93.06 263 LEU A C 1
ATOM 1969 O O . LEU A 1 263 ? -17.562 30.922 6.133 1 93.06 263 LEU A O 1
ATOM 1973 N N . THR A 1 264 ? -19.656 30.438 5.496 1 94.19 264 THR A N 1
ATOM 1974 C CA . THR A 1 264 ? -19.391 30.781 4.102 1 94.19 264 THR A CA 1
ATOM 1975 C C . THR A 1 264 ? -19.344 32.312 3.93 1 94.19 264 THR A C 1
ATOM 1977 O O . THR A 1 264 ? -19.75 33.062 4.824 1 94.19 264 THR A O 1
ATOM 1980 N N . CYS A 1 265 ? -18.891 32.656 2.74 1 95.31 265 CYS A N 1
ATOM 1981 C CA . CYS A 1 265 ? -18.859 34.062 2.418 1 95.31 265 CYS A CA 1
ATOM 1982 C C . CYS A 1 265 ? -20.234 34.688 2.539 1 95.31 265 CYS A C 1
ATOM 1984 O O . CYS A 1 265 ? -20.406 35.75 3.139 1 95.31 265 CYS A O 1
ATOM 1986 N N . ALA A 1 266 ? -21.234 34.031 2.004 1 94.12 266 ALA A N 1
ATOM 1987 C CA . ALA A 1 266 ? -22.594 34.531 2.018 1 94.12 266 ALA A CA 1
ATOM 1988 C C . ALA A 1 266 ? -23.125 34.656 3.447 1 94.12 266 ALA A C 1
ATOM 1990 O O . ALA A 1 266 ? -23.719 35.688 3.801 1 94.12 266 ALA A O 1
ATOM 1991 N N . GLU A 1 267 ? -22.859 33.719 4.242 1 93.88 267 GLU A N 1
ATOM 1992 C CA . GLU A 1 267 ? -23.328 33.719 5.629 1 93.88 267 GLU A CA 1
ATOM 1993 C C . GLU A 1 267 ? -22.578 34.781 6.453 1 93.88 267 GLU A C 1
ATOM 1995 O O . GLU A 1 267 ? -23.172 35.438 7.305 1 93.88 267 GLU A O 1
ATOM 2000 N N . ALA A 1 268 ? -21.328 34.844 6.258 1 93.06 268 ALA A N 1
ATOM 2001 C CA . ALA A 1 268 ? -20.484 35.781 7.027 1 93.06 268 ALA A CA 1
ATOM 2002 C C . ALA A 1 268 ? -20.875 37.219 6.758 1 93.06 268 ALA A C 1
ATOM 2004 O O . ALA A 1 268 ? -20.812 38.062 7.652 1 93.06 268 ALA A O 1
ATOM 2005 N N . ARG A 1 269 ? -21.281 37.562 5.602 1 91.19 269 ARG A N 1
ATOM 2006 C CA . ARG A 1 269 ? -21.609 38.938 5.199 1 91.19 269 ARG A CA 1
ATOM 2007 C C . ARG A 1 269 ? -22.875 39.406 5.898 1 91.19 269 ARG A C 1
ATOM 2009 O O . ARG A 1 269 ? -23.047 40.625 6.152 1 91.19 269 ARG A O 1
ATOM 2016 N N . VAL A 1 270 ? -23.75 38.531 6.094 1 88.31 270 VAL A N 1
ATOM 2017 C CA . VAL A 1 270 ? -25.047 38.938 6.641 1 88.31 270 VAL A CA 1
ATOM 2018 C C . VAL A 1 270 ? -25.047 38.781 8.156 1 88.31 270 VAL A C 1
ATOM 2020 O O . VAL A 1 270 ? -25.984 39.188 8.836 1 88.31 270 VAL A O 1
ATOM 2023 N N . SER A 1 271 ? -24.078 38.062 8.461 1 79.62 271 SER A N 1
ATOM 2024 C CA . SER A 1 271 ? -24.031 37.875 9.906 1 79.62 271 SER A CA 1
ATOM 2025 C C . SER A 1 271 ? -23.844 39.188 10.633 1 79.62 271 SER A C 1
ATOM 2027 O O . SER A 1 271 ? -23.219 40.125 10.117 1 79.62 271 SER A O 1
ATOM 2029 N N . ASP A 1 272 ? -24.781 39.625 11.453 1 63.84 272 ASP A N 1
ATOM 2030 C CA . ASP A 1 272 ? -24.844 40.844 12.227 1 63.84 272 ASP A CA 1
ATOM 2031 C C . ASP A 1 272 ? -23.5 41.125 12.922 1 63.84 272 ASP A C 1
ATOM 2033 O O . ASP A 1 272 ? -23.297 42.188 13.492 1 63.84 272 ASP A O 1
ATOM 2037 N N . ASP A 1 273 ? -22.828 40.219 12.977 1 55.91 273 ASP A N 1
ATOM 2038 C CA . ASP A 1 273 ? -21.625 40.375 13.773 1 55.91 273 ASP A CA 1
ATOM 2039 C C . ASP A 1 273 ? -20.531 41.062 12.961 1 55.91 273 ASP A C 1
ATOM 2041 O O . ASP A 1 273 ? -20.422 40.875 11.75 1 55.91 273 ASP A O 1
ATOM 2045 N N . ASP A 1 274 ? -20.203 42.281 13.25 1 55.22 274 ASP A N 1
ATOM 2046 C CA . ASP A 1 274 ? -19.078 43.094 12.797 1 55.22 274 ASP A CA 1
ATOM 2047 C C . ASP A 1 274 ? -17.875 42.219 12.422 1 55.22 274 ASP A C 1
ATOM 2049 O O . ASP A 1 274 ? -16.734 42.656 12.445 1 55.22 274 ASP A O 1
ATOM 2053 N N . ASP A 1 275 ? -18.219 41 11.938 1 73.5 275 ASP A N 1
ATOM 2054 C CA . ASP A 1 275 ? -17.156 40 12.047 1 73.5 275 ASP A CA 1
ATOM 2055 C C . ASP A 1 275 ? -16.672 39.562 10.664 1 73.5 275 ASP A C 1
ATOM 2057 O O . ASP A 1 275 ? -15.906 38.625 10.547 1 73.5 275 ASP A O 1
ATOM 2061 N N . PHE A 1 276 ? -17.266 40.344 9.68 1 91 276 PHE A N 1
ATOM 2062 C CA . PHE A 1 276 ? -16.781 39.969 8.359 1 91 276 PHE A CA 1
ATOM 2063 C C . PHE A 1 276 ? -15.375 40.531 8.133 1 91 276 PHE A C 1
ATOM 2065 O O . PHE A 1 276 ? -15.148 41.719 8.211 1 91 276 PHE A O 1
ATOM 2072 N N . ALA A 1 277 ? -14.539 39.688 7.773 1 94.06 277 ALA A N 1
ATOM 2073 C CA . ALA A 1 277 ? -13.109 40 7.871 1 94.06 277 ALA A CA 1
ATOM 2074 C C . ALA A 1 277 ? -12.617 40.719 6.609 1 94.06 277 ALA A C 1
ATOM 2076 O O . ALA A 1 277 ? -11.641 41.469 6.652 1 94.06 277 ALA A O 1
ATOM 2077 N N . CYS A 1 278 ? -13.273 40.562 5.465 1 95.19 278 CYS A N 1
ATOM 2078 C CA . CYS A 1 278 ? -12.758 41.094 4.199 1 95.19 278 CYS A CA 1
ATOM 2079 C C . CYS A 1 278 ? -12.992 42.594 4.082 1 95.19 278 CYS A C 1
ATOM 2081 O O . CYS A 1 278 ? -14.109 43.062 4.281 1 95.19 278 CYS A O 1
ATOM 2083 N N . GLN A 1 279 ? -11.93 43.219 3.686 1 93.69 279 GLN A N 1
ATOM 2084 C CA . GLN A 1 279 ? -11.953 44.688 3.582 1 93.69 279 GLN A CA 1
ATOM 2085 C C . GLN A 1 279 ? -12.297 45.125 2.164 1 93.69 279 GLN A C 1
ATOM 2087 O O . GLN A 1 279 ? -12.758 44.312 1.35 1 93.69 279 GLN A O 1
ATOM 2092 N N . GLN A 1 280 ? -12.125 46.438 1.968 1 92 280 GLN A N 1
ATOM 2093 C CA . GLN A 1 280 ? -12.492 47 0.68 1 92 280 GLN A CA 1
ATOM 2094 C C . GLN A 1 280 ? -11.625 46.438 -0.443 1 92 280 GLN A C 1
ATOM 2096 O O . GLN A 1 280 ? -10.438 46.188 -0.249 1 92 280 GLN A O 1
ATOM 2101 N N . ASN A 1 281 ? -12.219 46.219 -1.638 1 93.75 281 ASN A N 1
ATOM 2102 C CA . ASN A 1 281 ? -11.562 45.812 -2.871 1 93.75 281 ASN A CA 1
ATOM 2103 C C . ASN A 1 281 ? -11.023 44.375 -2.754 1 93.75 281 ASN A C 1
ATOM 2105 O O . ASN A 1 281 ? -9.945 44.094 -3.271 1 93.75 281 ASN A O 1
ATOM 2109 N N . THR A 1 282 ? -11.75 43.594 -2.004 1 94.62 282 THR A N 1
ATOM 2110 C CA . THR A 1 282 ? -11.359 42.219 -1.843 1 94.62 282 THR A CA 1
ATOM 2111 C C . THR A 1 282 ? -12.484 41.281 -2.279 1 94.62 282 THR A C 1
ATOM 2113 O O . THR A 1 282 ? -13.641 41.688 -2.344 1 94.62 282 THR A O 1
ATOM 2116 N N . ASP A 1 283 ? -12.117 40.125 -2.727 1 95.12 283 ASP A N 1
ATOM 2117 C CA . ASP A 1 283 ? -13.055 39.031 -2.955 1 95.12 283 ASP A CA 1
ATOM 2118 C C . ASP A 1 283 ? -13.047 38.062 -1.789 1 95.12 283 ASP A C 1
ATOM 2120 O O . ASP A 1 283 ? -12 37.812 -1.186 1 95.12 283 ASP A O 1
ATOM 2124 N N . CYS A 1 284 ? -14.25 37.562 -1.523 1 95.75 284 CYS A N 1
ATOM 2125 C CA . CYS A 1 284 ? -14.398 36.5 -0.543 1 95.75 284 CYS A CA 1
ATOM 2126 C C . CYS A 1 284 ? -14.453 35.156 -1.227 1 95.75 284 CYS A C 1
ATOM 2128 O O . CYS A 1 284 ? -15.18 34.969 -2.207 1 95.75 284 CYS A O 1
ATOM 2130 N N . VAL A 1 285 ? -13.633 34.188 -0.685 1 95.5 285 VAL A N 1
ATOM 2131 C CA . VAL A 1 285 ? -13.562 32.844 -1.271 1 95.5 285 VAL A CA 1
ATOM 2132 C C . VAL A 1 285 ? -13.914 31.797 -0.217 1 95.5 285 VAL A C 1
ATOM 2134 O O . VAL A 1 285 ? -13.25 31.703 0.818 1 95.5 285 VAL A O 1
ATOM 2137 N N . ASP A 1 286 ? -14.891 30.984 -0.534 1 96 286 ASP A N 1
ATOM 2138 C CA . ASP A 1 286 ? -15.281 29.938 0.396 1 96 286 ASP A CA 1
ATOM 2139 C C . ASP A 1 286 ? -14.227 28.828 0.448 1 96 286 ASP A C 1
ATOM 2141 O O . ASP A 1 286 ? -13.656 28.453 -0.58 1 96 286 ASP A O 1
ATOM 2145 N N . SER A 1 287 ? -14.016 28.328 1.677 1 94.25 287 SER A N 1
ATOM 2146 C CA . SER A 1 287 ? -13.148 27.156 1.838 1 94.25 287 SER A CA 1
ATOM 2147 C C . SER A 1 287 ? -13.859 25.875 1.406 1 94.25 287 SER A C 1
ATOM 2149 O O . SER A 1 287 ? -15.055 25.719 1.638 1 94.25 287 SER A O 1
ATOM 2151 N N . SER A 1 288 ? -13.094 24.922 0.779 1 89.69 288 SER A N 1
ATOM 2152 C CA . SER A 1 288 ? -13.648 23.625 0.38 1 89.69 288 SER A CA 1
ATOM 2153 C C . SER A 1 288 ? -13.547 22.609 1.511 1 89.69 288 SER A C 1
ATOM 2155 O O . SER A 1 288 ? -14 21.469 1.374 1 89.69 288 SER A O 1
ATOM 2157 N N . ARG A 1 289 ? -13.047 22.969 2.615 1 89.81 289 ARG A N 1
ATOM 2158 C CA . ARG A 1 289 ? -12.859 22.094 3.76 1 89.81 289 ARG A CA 1
ATOM 2159 C C . ARG A 1 289 ? -14.195 21.719 4.395 1 89.81 289 ARG A C 1
ATOM 2161 O O . ARG A 1 289 ? -15.148 22.5 4.34 1 89.81 289 ARG A O 1
ATOM 2168 N N . GLU A 1 290 ? -14.227 20.609 5.059 1 88.06 290 GLU A N 1
ATOM 2169 C CA . GLU A 1 290 ? -15.422 20.188 5.77 1 88.06 290 GLU A CA 1
ATOM 2170 C C . GLU A 1 290 ? -15.773 21.141 6.902 1 88.06 290 GLU A C 1
ATOM 2172 O O . GLU A 1 290 ? -16.938 21.328 7.234 1 88.06 290 GLU A O 1
ATOM 2177 N N . THR A 1 291 ? -14.75 21.719 7.434 1 88.06 291 THR A N 1
ATOM 2178 C CA . THR A 1 291 ? -14.961 22.672 8.531 1 88.06 291 THR A CA 1
ATOM 2179 C C . THR A 1 291 ? -15.438 24.016 7.996 1 88.06 291 THR A C 1
ATOM 2181 O O . THR A 1 291 ? -15.742 24.922 8.773 1 88.06 291 THR A O 1
ATOM 2184 N N . ARG A 1 292 ? -15.508 24.172 6.746 1 90.62 292 ARG A N 1
ATOM 2185 C CA . ARG A 1 292 ? -16 25.375 6.094 1 90.62 292 ARG A CA 1
ATOM 2186 C C . ARG A 1 292 ? -15.102 26.578 6.402 1 90.62 292 ARG A C 1
ATOM 2188 O O . ARG A 1 292 ? -13.891 26.422 6.523 1 90.62 292 ARG A O 1
ATOM 2195 N N . GLY A 1 293 ? -15.664 27.828 6.219 1 95.12 293 GLY A N 1
ATOM 2196 C CA . GLY A 1 293 ? -14.891 29.047 6.367 1 95.12 293 GLY A CA 1
ATOM 2197 C C . GLY A 1 293 ? -14.609 29.75 5.047 1 95.12 293 GLY A C 1
ATOM 2198 O O . GLY A 1 293 ? -15.078 29.312 3.996 1 95.12 293 GLY A O 1
ATOM 2199 N N . TYR A 1 294 ? -13.914 30.875 5.23 1 96 294 TYR A N 1
ATOM 2200 C CA . TYR A 1 294 ? -13.641 31.656 4.027 1 96 294 TYR A CA 1
ATOM 2201 C C . TYR A 1 294 ? -12.297 32.375 4.141 1 96 294 TYR A C 1
ATOM 2203 O O . TYR A 1 294 ? -11.68 32.375 5.203 1 96 294 TYR A O 1
ATOM 2211 N N . ARG A 1 295 ? -11.867 32.875 3.014 1 97 295 ARG A N 1
ATOM 2212 C CA . ARG A 1 295 ? -10.664 33.688 2.93 1 97 295 ARG A CA 1
ATOM 2213 C C . ARG A 1 295 ? -10.914 34.938 2.08 1 97 295 ARG A C 1
ATOM 2215 O O . ARG A 1 295 ? -11.859 34.969 1.288 1 97 295 ARG A O 1
ATOM 2222 N N . CYS A 1 296 ? -10.07 35.875 2.334 1 96.5 296 CYS A N 1
ATOM 2223 C CA . CYS A 1 296 ? -10.148 37.125 1.554 1 96.5 296 CYS A CA 1
ATOM 2224 C C . CYS A 1 296 ? -8.977 37.219 0.582 1 96.5 296 CYS A C 1
ATOM 2226 O O . CYS A 1 296 ? -7.855 36.812 0.911 1 96.5 296 CYS A O 1
ATOM 2228 N N . ALA A 1 297 ? -9.234 37.719 -0.557 1 94.88 297 ALA A N 1
ATOM 2229 C CA . ALA A 1 297 ? -8.203 37.938 -1.569 1 94.88 297 ALA A CA 1
ATOM 2230 C C . ALA A 1 297 ? -8.398 39.281 -2.268 1 94.88 297 ALA A C 1
ATOM 2232 O O . ALA A 1 297 ? -9.531 39.688 -2.537 1 94.88 297 ALA A O 1
ATOM 2233 N N . CYS A 1 298 ? -7.289 39.875 -2.486 1 93.12 298 CYS A N 1
ATOM 2234 C CA . CYS A 1 298 ? -7.402 41.094 -3.238 1 93.12 298 CYS A CA 1
ATOM 2235 C C . CYS A 1 298 ? -7.945 40.844 -4.641 1 93.12 298 CYS A C 1
ATOM 2237 O O . CYS A 1 298 ? -7.586 39.875 -5.277 1 93.12 298 CYS A O 1
ATOM 2239 N N . LYS A 1 299 ? -8.773 41.781 -5.023 1 92.19 299 LYS A N 1
ATOM 2240 C CA . LYS A 1 299 ? -9.25 41.719 -6.402 1 92.19 299 LYS A CA 1
ATOM 2241 C C . LYS A 1 299 ? -8.094 41.844 -7.391 1 92.19 299 LYS A C 1
ATOM 2243 O O . LYS A 1 299 ? -7.039 42.406 -7.051 1 92.19 299 LYS A O 1
ATOM 2248 N N . GLN A 1 300 ? -8.375 41.312 -8.578 1 88.88 300 GLN A N 1
ATOM 2249 C CA . GLN A 1 300 ? -7.34 41.375 -9.602 1 88.88 300 GLN A CA 1
ATOM 2250 C C . GLN A 1 300 ? -6.871 42.812 -9.82 1 88.88 300 GLN A C 1
ATOM 2252 O O . GLN A 1 300 ? -7.691 43.719 -9.961 1 88.88 300 GLN A O 1
ATOM 2257 N N . GLY A 1 301 ? -5.543 42.969 -9.828 1 86.31 301 GLY A N 1
ATOM 2258 C CA . GLY A 1 301 ? -4.98 44.312 -10.055 1 86.31 301 GLY A CA 1
ATOM 2259 C C . GLY A 1 301 ? -4.793 45.094 -8.781 1 86.31 301 GLY A C 1
ATOM 2260 O O . GLY A 1 301 ? -4.184 46.156 -8.797 1 86.31 301 GLY A O 1
ATOM 2261 N N . TYR A 1 302 ? -5.383 44.656 -7.691 1 89.12 302 TYR A N 1
ATOM 2262 C CA . TYR A 1 302 ? -5.246 45.344 -6.398 1 89.12 302 TYR A CA 1
ATOM 2263 C C . TYR A 1 302 ? -4.215 44.625 -5.527 1 89.12 302 TYR A C 1
ATOM 2265 O O . TYR A 1 302 ? -3.951 43.438 -5.711 1 89.12 302 TYR A O 1
ATOM 2273 N N . GLN A 1 303 ? -3.59 45.438 -4.672 1 88.88 303 GLN A N 1
ATOM 2274 C CA . GLN A 1 303 ? -2.574 44.875 -3.789 1 88.88 303 GLN A CA 1
ATOM 2275 C C . GLN A 1 303 ? -2.764 45.344 -2.354 1 88.88 303 GLN A C 1
ATOM 2277 O O . GLN A 1 303 ? -3.371 46.406 -2.117 1 88.88 303 GLN A O 1
ATOM 2282 N N . GLY A 1 304 ? -2.193 44.469 -1.454 1 91.06 304 GLY A N 1
ATOM 2283 C CA . GLY A 1 304 ? -2.297 44.781 -0.037 1 91.06 304 GLY A CA 1
ATOM 2284 C C . GLY A 1 304 ? -2.779 43.625 0.797 1 91.06 304 GLY A C 1
ATOM 2285 O O . GLY A 1 304 ? -2.77 42.469 0.337 1 91.06 304 GLY A O 1
ATOM 2286 N N . ASN A 1 305 ? -3.113 43.938 2.066 1 95.19 305 ASN A N 1
ATOM 2287 C CA . ASN A 1 305 ? -3.674 42.938 2.963 1 95.19 305 ASN A CA 1
ATOM 2288 C C . ASN A 1 305 ? -5.199 42.969 2.98 1 95.19 305 ASN A C 1
ATOM 2290 O O . ASN A 1 305 ? -5.785 43.969 3.418 1 95.19 305 ASN A O 1
ATOM 2294 N N . PRO A 1 306 ? -5.773 41.969 2.512 1 96.31 306 PRO A N 1
ATOM 2295 C CA . PRO A 1 306 ? -7.23 42 2.348 1 96.31 306 PRO A CA 1
ATOM 2296 C C . PRO A 1 306 ? -7.977 42 3.68 1 96.31 306 PRO A C 1
ATOM 2298 O O . PRO A 1 306 ? -9.195 42.188 3.711 1 96.31 306 PRO A O 1
ATOM 2301 N N . TYR A 1 307 ? -7.32 41.906 4.777 1 96.12 307 TYR A N 1
ATOM 2302 C CA . TYR A 1 307 ? -7.953 41.781 6.09 1 96.12 307 TYR A CA 1
ATOM 2303 C C . TYR A 1 307 ? -7.777 43.031 6.902 1 96.12 307 TYR A C 1
ATOM 2305 O O . TYR A 1 307 ? -8.367 43.188 7.977 1 96.12 307 TYR A O 1
ATOM 2313 N N . LEU A 1 308 ? -6.98 43.906 6.461 1 93.81 308 LEU A N 1
ATOM 2314 C CA . LEU A 1 308 ? -6.676 45.125 7.195 1 93.81 308 LEU A CA 1
ATOM 2315 C C . LEU A 1 308 ? -7.156 46.375 6.426 1 93.81 308 LEU A C 1
ATOM 2317 O O . LEU A 1 308 ? -7.074 46.406 5.199 1 93.81 308 LEU A O 1
ATOM 2321 N N . PRO A 1 309 ? -7.59 47.281 7.273 1 89.38 309 PRO A N 1
ATOM 2322 C CA . PRO A 1 309 ? -7.891 48.562 6.586 1 89.38 309 PRO A CA 1
ATOM 2323 C C . PRO A 1 309 ? -6.66 49.188 5.93 1 89.38 309 PRO A C 1
ATOM 2325 O O . PRO A 1 309 ? -5.562 49.125 6.496 1 89.38 309 PRO A O 1
ATOM 2328 N N . PRO A 1 310 ? -6.777 49.781 4.691 1 88.5 310 PRO A N 1
ATOM 2329 C CA . PRO A 1 310 ? -8 50.062 3.934 1 88.5 310 PRO A CA 1
ATOM 2330 C C . PRO A 1 310 ? -8.391 48.906 3.008 1 88.5 310 PRO A C 1
ATOM 2332 O O . PRO A 1 310 ? -9.258 49.062 2.148 1 88.5 310 PRO A O 1
ATOM 2335 N N . GLY A 1 311 ? -7.793 47.875 3.252 1 91.06 311 GLY A N 1
ATOM 2336 C CA . GLY A 1 311 ? -7.977 46.781 2.314 1 91.06 311 GLY A CA 1
ATOM 2337 C C . GLY A 1 311 ? -6.965 46.781 1.185 1 91.06 311 GLY A C 1
ATOM 2338 O O . GLY A 1 311 ? -5.773 47.031 1.412 1 91.06 311 GLY A O 1
ATOM 2339 N N . CYS A 1 312 ? -7.457 46.406 0.07 1 92.06 312 CYS A N 1
ATOM 2340 C CA . CYS A 1 312 ? -6.566 46.375 -1.086 1 92.06 312 CYS A CA 1
ATOM 2341 C C . CYS A 1 312 ? -6.664 47.656 -1.887 1 92.06 312 CYS A C 1
ATOM 2343 O O . CYS A 1 312 ? -7.738 48.25 -1.984 1 92.06 312 CYS A O 1
ATOM 2345 N N . ILE A 1 313 ? -5.52 48.062 -2.252 1 89.56 313 ILE A N 1
ATOM 2346 C CA . ILE A 1 313 ? -5.469 49.344 -2.963 1 89.56 313 ILE A CA 1
ATOM 2347 C C . ILE A 1 313 ? -5.035 49.094 -4.406 1 89.56 313 ILE A C 1
ATOM 2349 O O . ILE A 1 313 ? -4.129 48.312 -4.668 1 89.56 313 ILE A O 1
ATOM 2353 N N . GLY A 1 314 ? -5.559 49.656 -5.379 1 79.5 314 GLY A N 1
ATOM 2354 C CA . GLY A 1 314 ? -5.309 49.625 -6.812 1 79.5 314 GLY A CA 1
ATOM 2355 C C . GLY A 1 314 ? -6.496 50.062 -7.641 1 79.5 314 GLY A C 1
ATOM 2356 O O . GLY A 1 314 ? -7.406 50.719 -7.129 1 79.5 314 GLY A O 1
ATOM 2357 N N . PRO A 1 315 ? -6.637 49.812 -8.875 1 69.5 315 PRO A N 1
ATOM 2358 C CA . PRO A 1 315 ? -5.762 48.969 -9.695 1 69.5 315 PRO A CA 1
ATOM 2359 C C . PRO A 1 315 ? -4.418 49.625 -9.992 1 69.5 315 PRO A C 1
ATOM 2361 O O . PRO A 1 315 ? -4.352 50.844 -10.172 1 69.5 315 PRO A O 1
ATOM 2364 N N . TYR A 1 316 ? -3.432 48.875 -9.633 1 60.81 316 TYR A N 1
ATOM 2365 C CA . TYR A 1 316 ? -2.162 49.375 -10.148 1 60.81 316 TYR A CA 1
ATOM 2366 C C . TYR A 1 316 ? -2.066 49.156 -11.656 1 60.81 316 TYR A C 1
ATOM 2368 O O . TYR A 1 316 ? -2.295 48.062 -12.148 1 60.81 316 TYR A O 1
ATOM 2376 N N . VAL A 1 317 ? -2.598 50.062 -12.492 1 48.94 317 VAL A N 1
ATOM 2377 C CA . VAL A 1 317 ? -2.418 50.031 -13.938 1 48.94 317 VAL A CA 1
ATOM 2378 C C . VAL A 1 317 ? -0.936 49.875 -14.273 1 48.94 317 VAL A C 1
ATOM 2380 O O . VAL A 1 317 ? -0.106 50.656 -13.82 1 48.94 317 VAL A O 1
ATOM 2383 N N . ARG A 1 318 ? -0.593 48.625 -14.594 1 45.41 318 ARG A N 1
ATOM 2384 C CA . ARG A 1 318 ? 0.694 48.531 -15.273 1 45.41 318 ARG A CA 1
ATOM 2385 C C . ARG A 1 318 ? 0.813 49.594 -16.375 1 45.41 318 ARG A C 1
ATOM 2387 O O . ARG A 1 318 ? 0.025 49.594 -17.328 1 45.41 318 ARG A O 1
ATOM 2394 N N . THR A 1 319 ? 1.06 50.781 -15.992 1 39.19 319 THR A N 1
ATOM 2395 C CA . THR A 1 319 ? 1.445 51.625 -17.094 1 39.19 319 THR A CA 1
ATOM 2396 C C . THR A 1 319 ? 2.553 51 -17.922 1 39.19 319 THR A C 1
ATOM 2398 O O . THR A 1 319 ? 3.66 50.781 -17.438 1 39.19 319 THR A O 1
ATOM 2401 N N . SER A 1 320 ? 2.203 50.062 -18.734 1 37.28 320 SER A N 1
ATOM 2402 C CA . SER A 1 320 ? 3.186 49.812 -19.781 1 37.28 320 SER A CA 1
ATOM 2403 C C . SER A 1 320 ? 3.662 51.125 -20.406 1 37.28 320 SER A C 1
ATOM 2405 O O . SER A 1 320 ? 2.885 51.812 -21.062 1 37.28 320 SER A O 1
ATOM 2407 N N . ILE A 1 321 ? 4.465 51.812 -19.734 1 35.78 321 ILE A N 1
ATOM 2408 C CA . ILE A 1 321 ? 5.211 52.781 -20.516 1 35.78 321 ILE A CA 1
ATOM 2409 C C . ILE A 1 321 ? 5.863 52.094 -21.719 1 35.78 321 ILE A C 1
ATOM 2411 O O . ILE A 1 321 ? 6.75 51.25 -21.547 1 35.78 321 ILE A O 1
ATOM 2415 N N . LEU A 1 322 ? 5.113 51.75 -22.75 1 32.84 322 LEU A N 1
ATOM 2416 C CA . LEU A 1 322 ? 5.68 51.562 -24.078 1 32.84 322 LEU A CA 1
ATOM 2417 C C . LEU A 1 322 ? 6.656 52.688 -24.422 1 32.84 322 LEU A C 1
ATOM 2419 O O . LEU A 1 322 ? 6.25 53.812 -24.609 1 32.84 322 LEU A O 1
ATOM 2423 N N . LEU A 1 323 ? 7.875 52.625 -23.844 1 31.92 323 LEU A N 1
ATOM 2424 C CA . LEU A 1 323 ? 8.945 53.375 -24.516 1 31.92 323 LEU A CA 1
ATOM 2425 C C . LEU A 1 323 ? 8.945 53.062 -26 1 31.92 323 LEU A C 1
ATOM 2427 O O . LEU A 1 323 ? 9.148 51.938 -26.422 1 31.92 323 LEU A O 1
ATOM 2431 N N . THR A 1 324 ? 8.102 53.781 -26.812 1 29.2 324 THR A N 1
ATOM 2432 C CA . THR A 1 324 ? 8.422 54 -28.219 1 29.2 324 THR A CA 1
ATOM 2433 C C . THR A 1 324 ? 9.734 54.75 -28.359 1 29.2 324 THR A C 1
ATOM 2435 O O . THR A 1 324 ? 10.016 55.656 -27.578 1 29.2 324 THR A O 1
ATOM 2438 N N . MET B 1 1 ? 28.375 39.156 -35.5 1 30.03 1 MET B N 1
ATOM 2439 C CA . MET B 1 1 ? 28.078 37.781 -35.938 1 30.03 1 MET B CA 1
ATOM 2440 C C . MET B 1 1 ? 27.25 37.062 -34.906 1 30.03 1 MET B C 1
ATOM 2442 O O . MET B 1 1 ? 27.766 36.719 -33.844 1 30.03 1 MET B O 1
ATOM 2446 N N . LYS B 1 2 ? 25.953 37.5 -34.656 1 33.78 2 LYS B N 1
ATOM 2447 C CA . LYS B 1 2 ? 25.016 37.031 -33.656 1 33.78 2 LYS B CA 1
ATOM 2448 C C . LYS B 1 2 ? 24.719 35.562 -33.812 1 33.78 2 LYS B C 1
ATOM 2450 O O . LYS B 1 2 ? 24.484 35.062 -34.906 1 33.78 2 LYS B O 1
ATOM 2455 N N . LEU B 1 3 ? 24.984 34.719 -32.719 1 33.25 3 LEU B N 1
ATOM 2456 C CA . LEU B 1 3 ? 24.875 33.344 -32.25 1 33.25 3 LEU B CA 1
ATOM 2457 C C . LEU B 1 3 ? 23.422 32.906 -32.188 1 33.25 3 LEU B C 1
ATOM 2459 O O . LEU B 1 3 ? 22.609 33.531 -31.484 1 33.25 3 LEU B O 1
ATOM 2463 N N . VAL B 1 4 ? 22.953 32.281 -33.219 1 34.34 4 VAL B N 1
ATOM 2464 C CA . VAL B 1 4 ? 21.625 31.656 -33.312 1 34.34 4 VAL B CA 1
ATOM 2465 C C . VAL B 1 4 ? 21.484 30.531 -32.312 1 34.34 4 VAL B C 1
ATOM 2467 O O . VAL B 1 4 ? 22.312 29.625 -32.281 1 34.34 4 VAL B O 1
ATOM 2470 N N . MET B 1 5 ? 20.922 30.828 -31.172 1 32.41 5 MET B N 1
ATOM 2471 C CA . MET B 1 5 ? 20.547 29.922 -30.078 1 32.41 5 MET B CA 1
ATOM 2472 C C . MET B 1 5 ? 19.609 28.828 -30.562 1 32.41 5 MET B C 1
ATOM 2474 O O . MET B 1 5 ? 18.5 29.125 -31 1 32.41 5 MET B O 1
ATOM 2478 N N . TRP B 1 6 ? 20.141 27.719 -31.094 1 31.28 6 TRP B N 1
ATOM 2479 C CA . TRP B 1 6 ? 19.312 26.578 -31.5 1 31.28 6 TRP B CA 1
ATOM 2480 C C . TRP B 1 6 ? 18.641 25.938 -30.281 1 31.28 6 TRP B C 1
ATOM 2482 O O . TRP B 1 6 ? 19.312 25.594 -29.312 1 31.28 6 TRP B O 1
ATOM 2492 N N . ALA B 1 7 ? 17.375 26.219 -30.109 1 33.25 7 ALA B N 1
ATOM 2493 C CA . ALA B 1 7 ? 16.438 25.609 -29.172 1 33.25 7 ALA B CA 1
ATOM 2494 C C . ALA B 1 7 ? 16.281 24.125 -29.453 1 33.25 7 ALA B C 1
ATOM 2496 O O . ALA B 1 7 ? 15.852 23.719 -30.531 1 33.25 7 ALA B O 1
ATOM 2497 N N . VAL B 1 8 ? 17.156 23.297 -28.828 1 31.45 8 VAL B N 1
ATOM 2498 C CA . VAL B 1 8 ? 17 21.844 -28.969 1 31.45 8 VAL B CA 1
ATOM 2499 C C . VAL B 1 8 ? 15.766 21.391 -28.188 1 31.45 8 VAL B C 1
ATOM 2501 O O . VAL B 1 8 ? 15.688 21.594 -26.969 1 31.45 8 VAL B O 1
ATOM 2504 N N . CYS B 1 9 ? 14.648 21.281 -28.859 1 30.91 9 CYS B N 1
ATOM 2505 C CA . CYS B 1 9 ? 13.438 20.609 -28.406 1 30.91 9 CYS B CA 1
ATOM 2506 C C . CYS B 1 9 ? 13.711 19.156 -28.078 1 30.91 9 CYS B C 1
ATOM 2508 O O . CYS B 1 9 ? 13.945 18.344 -28.984 1 30.91 9 CYS B O 1
ATOM 2510 N N . VAL B 1 10 ? 14.234 18.953 -26.906 1 31.45 10 VAL B N 1
ATOM 2511 C CA . VAL B 1 10 ? 14.32 17.562 -26.484 1 31.45 10 VAL B CA 1
ATOM 2512 C C . VAL B 1 10 ? 12.922 17 -26.281 1 31.45 10 VAL B C 1
ATOM 2514 O O . VAL B 1 10 ? 12.18 17.453 -25.406 1 31.45 10 VAL B O 1
ATOM 2517 N N . THR B 1 11 ? 12.352 16.469 -27.359 1 33.03 11 THR B N 1
ATOM 2518 C CA . THR B 1 11 ? 11.156 15.641 -27.266 1 33.03 11 THR B CA 1
ATOM 2519 C C . THR B 1 11 ? 11.391 14.438 -26.375 1 33.03 11 THR B C 1
ATOM 2521 O O . THR B 1 11 ? 12.289 13.625 -26.625 1 33.03 11 THR B O 1
ATOM 2524 N N . ALA B 1 12 ? 11.141 14.672 -25.109 1 32.22 12 ALA B N 1
ATOM 2525 C CA . ALA B 1 12 ? 11.062 13.508 -24.234 1 32.22 12 ALA B CA 1
ATOM 2526 C C . ALA B 1 12 ? 10.062 12.484 -24.766 1 32.22 12 ALA B C 1
ATOM 2528 O O . ALA B 1 12 ? 8.859 12.75 -24.812 1 32.22 12 ALA B O 1
ATOM 2529 N N . LEU B 1 13 ? 10.547 11.562 -25.594 1 33.41 13 LEU B N 1
ATOM 2530 C CA . LEU B 1 13 ? 9.766 10.375 -25.922 1 33.41 13 LEU B CA 1
ATOM 2531 C C . LEU B 1 13 ? 9.5 9.547 -24.672 1 33.41 13 LEU B C 1
ATOM 2533 O O . LEU B 1 13 ? 10.422 8.961 -24.109 1 33.41 13 LEU B O 1
ATOM 2537 N N . VAL B 1 14 ? 8.516 9.922 -23.938 1 32.25 14 VAL B N 1
ATOM 2538 C CA . VAL B 1 14 ? 7.988 8.953 -22.984 1 32.25 14 VAL B CA 1
ATOM 2539 C C . VAL B 1 14 ? 7.668 7.645 -23.703 1 32.25 14 VAL B C 1
ATOM 2541 O O . VAL B 1 14 ? 6.77 7.598 -24.547 1 32.25 14 VAL B O 1
ATOM 2544 N N . ALA B 1 15 ? 8.586 6.754 -23.844 1 29.41 15 ALA B N 1
ATOM 2545 C CA . ALA B 1 15 ? 8.242 5.402 -24.266 1 29.41 15 ALA B CA 1
ATOM 2546 C C . ALA B 1 15 ? 7.188 4.789 -23.359 1 29.41 15 ALA B C 1
ATOM 2548 O O . ALA B 1 15 ? 7.441 4.566 -22.172 1 29.41 15 ALA B O 1
ATOM 2549 N N . ALA B 1 16 ? 5.996 4.926 -23.609 1 31.16 16 ALA B N 1
ATOM 2550 C CA . ALA B 1 16 ? 5.012 4.02 -23.016 1 31.16 16 ALA B CA 1
ATOM 2551 C C . ALA B 1 16 ? 5.445 2.562 -23.172 1 31.16 16 ALA B C 1
ATOM 2553 O O . ALA B 1 16 ? 5.562 2.061 -24.297 1 31.16 16 ALA B O 1
ATOM 2554 N N . ALA B 1 17 ? 6.219 2.033 -22.312 1 31.44 17 ALA B N 1
ATOM 2555 C CA . ALA B 1 17 ? 6.25 0.574 -22.391 1 31.44 17 ALA B CA 1
ATOM 2556 C C . ALA B 1 17 ? 4.84 0.003 -22.516 1 31.44 17 ALA B C 1
ATOM 2558 O O . ALA B 1 17 ? 4.027 0.124 -21.609 1 31.44 17 ALA B O 1
ATOM 2559 N N . ALA B 1 18 ? 4.344 -0.076 -23.594 1 30.52 18 ALA B N 1
ATOM 2560 C CA . ALA B 1 18 ? 3.141 -0.883 -23.781 1 30.52 18 ALA B CA 1
ATOM 2561 C C . ALA B 1 18 ? 3.266 -2.227 -23.062 1 30.52 18 ALA B C 1
ATOM 2563 O O . ALA B 1 18 ? 4.188 -2.998 -23.344 1 30.52 18 ALA B O 1
ATOM 2564 N N . ALA B 1 19 ? 2.906 -2.275 -21.844 1 37.94 19 ALA B N 1
ATOM 2565 C CA . ALA B 1 19 ? 2.705 -3.656 -21.406 1 37.94 19 ALA B CA 1
ATOM 2566 C C . ALA B 1 19 ? 2.146 -4.512 -22.547 1 37.94 19 ALA B C 1
ATOM 2568 O O . ALA B 1 19 ? 1.029 -4.281 -23.016 1 37.94 19 ALA B O 1
ATOM 2569 N N . SER B 1 20 ? 2.873 -4.871 -23.375 1 38.03 20 SER B N 1
ATOM 2570 C CA . SER B 1 20 ? 2.346 -5.785 -24.391 1 38.03 20 SER B CA 1
ATOM 2571 C C . SER B 1 20 ? 1.388 -6.797 -23.766 1 38.03 20 SER B C 1
ATOM 2573 O O . SER B 1 20 ? 1.775 -7.574 -22.891 1 38.03 20 SER B O 1
ATOM 2575 N N . ASP B 1 21 ? 0.224 -6.461 -23.734 1 46.16 21 ASP B N 1
ATOM 2576 C CA . ASP B 1 21 ? -0.808 -7.449 -23.453 1 46.16 21 ASP B CA 1
ATOM 2577 C C . ASP B 1 21 ? -0.516 -8.773 -24.141 1 46.16 21 ASP B C 1
ATOM 2579 O O . ASP B 1 21 ? -0.809 -8.93 -25.328 1 46.16 21 ASP B O 1
ATOM 2583 N N . VAL B 1 22 ? 0.498 -9.398 -23.797 1 54.62 22 VAL B N 1
ATOM 2584 C CA . VAL B 1 22 ? 0.706 -10.727 -24.375 1 54.62 22 VAL B CA 1
ATOM 2585 C C . VAL B 1 22 ? -0.599 -11.516 -24.344 1 54.62 22 VAL B C 1
ATOM 2587 O O . VAL B 1 22 ? -1.126 -11.805 -23.266 1 54.62 22 VAL B O 1
ATOM 2590 N N . VAL B 1 23 ? -1.258 -11.516 -25.391 1 67.19 23 VAL B N 1
ATOM 2591 C CA . VAL B 1 23 ? -2.494 -12.266 -25.594 1 67.19 23 VAL B CA 1
ATOM 2592 C C . VAL B 1 23 ? -2.236 -13.758 -25.406 1 67.19 23 VAL B C 1
ATOM 2594 O O . VAL B 1 23 ? -1.318 -14.32 -26 1 67.19 23 VAL B O 1
ATOM 2597 N N . GLU B 1 24 ? -2.941 -14.367 -24.516 1 85.56 24 GLU B N 1
ATOM 2598 C CA . GLU B 1 24 ? -2.873 -15.797 -24.234 1 85.56 24 GLU B CA 1
ATOM 2599 C C . GLU B 1 24 ? -3.41 -16.625 -25.391 1 85.56 24 GLU B C 1
ATOM 2601 O O . GLU B 1 24 ? -4.445 -16.281 -25.969 1 85.56 24 GLU B O 1
ATOM 2606 N N . THR B 1 25 ? -2.629 -17.641 -25.828 1 86.94 25 THR B N 1
ATOM 2607 C CA . THR B 1 25 ? -3.057 -18.516 -26.906 1 86.94 25 THR B CA 1
ATOM 2608 C C . THR B 1 25 ? -3.307 -19.922 -26.406 1 86.94 25 THR B C 1
ATOM 2610 O O . THR B 1 25 ? -2.748 -20.328 -25.375 1 86.94 25 THR B O 1
ATOM 2613 N N . TYR B 1 26 ? -4.199 -20.703 -27.156 1 90 26 TYR B N 1
ATOM 2614 C CA . TYR B 1 26 ? -4.617 -22.031 -26.734 1 90 26 TYR B CA 1
ATOM 2615 C C . TYR B 1 26 ? -4.5 -23.031 -27.875 1 90 26 TYR B C 1
ATOM 2617 O O . TYR B 1 26 ? -5.402 -23.844 -28.094 1 90 26 TYR B O 1
ATOM 2625 N N . ASN B 1 27 ? -3.479 -23 -28.531 1 87.81 27 ASN B N 1
ATOM 2626 C CA . ASN B 1 27 ? -3.262 -23.875 -29.672 1 87.81 27 ASN B CA 1
ATOM 2627 C C . ASN B 1 27 ? -3.053 -25.328 -29.234 1 87.81 27 ASN B C 1
ATOM 2629 O O . ASN B 1 27 ? -3.455 -26.25 -29.938 1 87.81 27 ASN B O 1
ATOM 2633 N N . LEU B 1 28 ? -2.516 -25.516 -28.156 1 92.44 28 LEU B N 1
ATOM 2634 C CA . LEU B 1 28 ? -2.225 -26.859 -27.656 1 92.44 28 LEU B CA 1
ATOM 2635 C C . LEU B 1 28 ? -3.512 -27.656 -27.438 1 92.44 28 LEU B C 1
ATOM 2637 O O . LEU B 1 28 ? -3.607 -28.812 -27.844 1 92.44 28 LEU B O 1
ATOM 2641 N N . ILE B 1 29 ? -4.453 -26.969 -26.875 1 91.25 29 ILE B N 1
ATOM 2642 C CA . ILE B 1 29 ? -5.648 -27.719 -26.5 1 91.25 29 ILE B CA 1
ATOM 2643 C C . ILE B 1 29 ? -6.578 -27.828 -27.703 1 91.25 29 ILE B C 1
ATOM 2645 O O . ILE B 1 29 ? -7.535 -28.609 -27.688 1 91.25 29 ILE B O 1
ATOM 2649 N N . SER B 1 30 ? -6.332 -27.156 -28.672 1 85.12 30 SER B N 1
ATOM 2650 C CA . SER B 1 30 ? -7.152 -27.234 -29.875 1 85.12 30 SER B CA 1
ATOM 2651 C C . SER B 1 30 ? -6.527 -28.156 -30.922 1 85.12 30 SER B C 1
ATOM 2653 O O . SER B 1 30 ? -7.094 -28.359 -32 1 85.12 30 SER B O 1
ATOM 2655 N N . SER B 1 31 ? -5.5 -28.719 -30.578 1 85.62 31 SER B N 1
ATOM 2656 C CA . SER B 1 31 ? -4.781 -29.562 -31.531 1 85.62 31 SER B CA 1
ATOM 2657 C C . SER B 1 31 ? -5.465 -30.906 -31.719 1 85.62 31 SER B C 1
ATOM 2659 O O . SER B 1 31 ? -6.16 -31.391 -30.812 1 85.62 31 SER B O 1
ATOM 2661 N N . ASN B 1 32 ? -5.25 -31.5 -32.906 1 78.75 32 ASN B N 1
ATOM 2662 C CA . ASN B 1 32 ? -5.816 -32.812 -33.219 1 78.75 32 ASN B CA 1
ATOM 2663 C C . ASN B 1 32 ? -5.035 -33.938 -32.531 1 78.75 32 ASN B C 1
ATOM 2665 O O . ASN B 1 32 ? -5.586 -35 -32.25 1 78.75 32 ASN B O 1
ATOM 2669 N N . ASN B 1 33 ? -3.795 -33.719 -32.375 1 85.44 33 ASN B N 1
ATOM 2670 C CA . ASN B 1 33 ? -2.947 -34.656 -31.656 1 85.44 33 ASN B CA 1
ATOM 2671 C C . ASN B 1 33 ? -2.623 -34.188 -30.234 1 85.44 33 ASN B C 1
ATOM 2673 O O . ASN B 1 33 ? -1.481 -33.812 -29.953 1 85.44 33 ASN B O 1
ATOM 2677 N N . LEU B 1 34 ? -3.516 -34.375 -29.391 1 90.56 34 LEU B N 1
ATOM 2678 C CA . LEU B 1 34 ? -3.48 -33.781 -28.062 1 90.56 34 LEU B CA 1
ATOM 2679 C C . LEU B 1 34 ? -2.467 -34.5 -27.172 1 90.56 34 LEU B C 1
ATOM 2681 O O . LEU B 1 34 ? -1.77 -33.875 -26.375 1 90.56 34 LEU B O 1
ATOM 2685 N N . ALA B 1 35 ? -2.414 -35.844 -27.328 1 94 35 ALA B N 1
ATOM 2686 C CA . ALA B 1 35 ? -1.584 -36.656 -26.453 1 94 35 ALA B CA 1
ATOM 2687 C C . ALA B 1 35 ? -0.839 -37.719 -27.219 1 94 35 ALA B C 1
ATOM 2689 O O . ALA B 1 35 ? -1.129 -37.969 -28.391 1 94 35 ALA B O 1
ATOM 2690 N N . LYS B 1 36 ? 0.125 -38.25 -26.516 1 93.12 36 LYS B N 1
ATOM 2691 C CA . LYS B 1 36 ? 0.78 -39.406 -27.094 1 93.12 36 LYS B CA 1
ATOM 2692 C C . LYS B 1 36 ? -0.217 -40.562 -27.312 1 93.12 36 LYS B C 1
ATOM 2694 O O . LYS B 1 36 ? -1.222 -40.656 -26.594 1 93.12 36 LYS B O 1
ATOM 2699 N N . THR B 1 37 ? 0.17 -41.406 -28.266 1 90.88 37 THR B N 1
ATOM 2700 C CA . THR B 1 37 ? -0.687 -42.562 -28.531 1 90.88 37 THR B CA 1
ATOM 2701 C C . THR B 1 37 ? -0.869 -43.406 -27.281 1 90.88 37 THR B C 1
ATOM 2703 O O . THR B 1 37 ? 0.105 -43.719 -26.594 1 90.88 37 THR B O 1
ATOM 2706 N N . GLY B 1 38 ? -2.119 -43.75 -26.953 1 92.69 38 GLY B N 1
ATOM 2707 C CA . GLY B 1 38 ? -2.408 -44.594 -25.812 1 92.69 38 GLY B CA 1
ATOM 2708 C C . GLY B 1 38 ? -2.594 -43.812 -24.516 1 92.69 38 GLY B C 1
ATOM 2709 O O . GLY B 1 38 ? -2.953 -44.406 -23.5 1 92.69 38 GLY B O 1
ATOM 2710 N N . CYS B 1 39 ? -2.355 -42.5 -24.562 1 95.81 39 CYS B N 1
ATOM 2711 C CA . CYS B 1 39 ? -2.441 -41.719 -23.344 1 95.81 39 CYS B CA 1
ATOM 2712 C C . CYS B 1 39 ? -3.775 -40.969 -23.266 1 95.81 39 CYS B C 1
ATOM 2714 O O . CYS B 1 39 ? -4.355 -40.625 -24.297 1 95.81 39 CYS B O 1
ATOM 2716 N N . GLU B 1 40 ? -4.223 -40.719 -22.047 1 94.81 40 GLU B N 1
ATOM 2717 C CA . GLU B 1 40 ? -5.457 -39.969 -21.844 1 94.81 40 GLU B CA 1
ATOM 2718 C C . GLU B 1 40 ? -5.289 -38.531 -22.234 1 94.81 40 GLU B C 1
ATOM 2720 O O . GLU B 1 40 ? -4.23 -37.938 -22.031 1 94.81 40 GLU B O 1
ATOM 2725 N N . THR B 1 41 ? -6.383 -37.938 -22.719 1 95.12 41 THR B N 1
ATOM 2726 C CA . THR B 1 41 ? -6.332 -36.562 -23.172 1 95.12 41 THR B CA 1
ATOM 2727 C C . THR B 1 41 ? -7.09 -35.656 -22.203 1 95.12 41 THR B C 1
ATOM 2729 O O . THR B 1 41 ? -7.109 -34.438 -22.391 1 95.12 41 THR B O 1
ATOM 2732 N N . ARG B 1 42 ? -7.73 -36.281 -21.172 1 95.19 42 ARG B N 1
ATOM 2733 C CA . ARG B 1 42 ? -8.539 -35.5 -20.266 1 95.19 42 ARG B CA 1
ATOM 2734 C C . ARG B 1 42 ? -8.461 -36.031 -18.844 1 95.19 42 ARG B C 1
ATOM 2736 O O . ARG B 1 42 ? -8.203 -37.25 -18.641 1 95.19 42 ARG B O 1
ATOM 2743 N N . CYS B 1 43 ? -8.633 -35.219 -17.969 1 96 43 CYS B N 1
ATOM 2744 C CA . CYS B 1 43 ? -8.969 -35.5 -16.562 1 96 43 CYS B CA 1
ATOM 2745 C C . CYS B 1 43 ? -10.195 -34.719 -16.141 1 96 43 CYS B C 1
ATOM 2747 O O . CYS B 1 43 ? -10.086 -33.562 -15.742 1 96 43 CYS B O 1
ATOM 2749 N N . GLY B 1 44 ? -11.383 -35.406 -16.156 1 94.31 44 GLY B N 1
ATOM 2750 C CA . GLY B 1 44 ? -12.609 -34.625 -15.992 1 94.31 44 GLY B CA 1
ATOM 2751 C C . GLY B 1 44 ? -12.82 -33.594 -17.094 1 94.31 44 GLY B C 1
ATOM 2752 O O . GLY B 1 44 ? -12.781 -33.938 -18.281 1 94.31 44 GLY B O 1
ATOM 2753 N N . ASP B 1 45 ? -12.93 -32.344 -16.672 1 92.5 45 ASP B N 1
ATOM 2754 C CA . ASP B 1 45 ? -13.188 -31.266 -17.625 1 92.5 45 ASP B CA 1
ATOM 2755 C C . ASP B 1 45 ? -11.883 -30.688 -18.172 1 92.5 45 ASP B C 1
ATOM 2757 O O . ASP B 1 45 ? -11.891 -29.922 -19.125 1 92.5 45 ASP B O 1
ATOM 2761 N N . LEU B 1 46 ? -10.812 -31.125 -17.641 1 95.88 46 LEU B N 1
ATOM 2762 C CA . LEU B 1 46 ? -9.523 -30.562 -18.047 1 95.88 46 LEU B CA 1
ATOM 2763 C C . LEU B 1 46 ? -8.992 -31.281 -19.281 1 95.88 46 LEU B C 1
ATOM 2765 O O . LEU B 1 46 ? -8.852 -32.5 -19.297 1 95.88 46 LEU B O 1
ATOM 2769 N N . ILE B 1 47 ? -8.68 -30.484 -20.281 1 96.69 47 ILE B N 1
ATOM 2770 C CA . ILE B 1 47 ? -7.961 -31 -21.438 1 96.69 47 ILE B CA 1
ATOM 2771 C C . ILE B 1 47 ? -6.461 -31 -21.156 1 96.69 47 ILE B C 1
ATOM 2773 O O . ILE B 1 47 ? -5.902 -29.984 -20.734 1 96.69 47 ILE B O 1
ATOM 2777 N N . VAL B 1 48 ? -5.848 -32.188 -21.359 1 96.94 48 VAL B N 1
ATOM 2778 C CA . VAL B 1 48 ? -4.426 -32.312 -21.047 1 96.94 48 VAL B CA 1
ATOM 2779 C C . VAL B 1 48 ? -3.639 -32.531 -22.344 1 96.94 48 VAL B C 1
ATOM 2781 O O . VAL B 1 48 ? -3.486 -33.688 -22.781 1 96.94 48 VAL B O 1
ATOM 2784 N N . PRO B 1 49 ? -3.088 -31.484 -22.844 1 96.88 49 PRO B N 1
ATOM 2785 C CA . PRO B 1 49 ? -2.293 -31.641 -24.078 1 96.88 49 PRO B CA 1
ATOM 2786 C C . PRO B 1 49 ? -0.826 -31.953 -23.781 1 96.88 49 PRO B C 1
ATOM 2788 O O . PRO B 1 49 ? -0.283 -31.516 -22.766 1 96.88 49 PRO B O 1
ATOM 2791 N N . TYR B 1 50 ? -0.214 -32.719 -24.656 1 96.44 50 TYR B N 1
ATOM 2792 C CA . TYR B 1 50 ? 1.242 -32.812 -24.594 1 96.44 50 TYR B CA 1
ATOM 2793 C C . TYR B 1 50 ? 1.868 -31.438 -24.781 1 96.44 50 TYR B C 1
ATOM 2795 O O . TYR B 1 50 ? 1.394 -30.625 -25.578 1 96.44 50 TYR B O 1
ATOM 2803 N N . PRO B 1 51 ? 2.859 -31.031 -23.984 1 96.06 51 PRO B N 1
ATOM 2804 C CA . PRO B 1 51 ? 3.82 -31.938 -23.344 1 96.06 51 PRO B CA 1
ATOM 2805 C C . PRO B 1 51 ? 3.352 -32.406 -21.969 1 96.06 51 PRO B C 1
ATOM 2807 O O . PRO B 1 51 ? 4.055 -33.188 -21.297 1 96.06 51 PRO B O 1
ATOM 2810 N N . PHE B 1 52 ? 2.209 -31.938 -21.562 1 96.56 52 PHE B N 1
ATOM 2811 C CA . PHE B 1 52 ? 1.642 -32.5 -20.344 1 96.56 52 PHE B CA 1
ATOM 2812 C C . PHE B 1 52 ? 1.103 -33.906 -20.578 1 96.56 52 PHE B C 1
ATOM 2814 O O . PHE B 1 52 ? 0.802 -34.281 -21.719 1 96.56 52 PHE B O 1
ATOM 2821 N N . GLY B 1 53 ? 0.984 -34.656 -19.5 1 96.56 53 GLY B N 1
ATOM 2822 C CA . GLY B 1 53 ? 0.458 -36 -19.609 1 96.56 53 GLY B CA 1
ATOM 2823 C C . GLY B 1 53 ? -0.223 -36.5 -18.344 1 96.56 53 GLY B C 1
ATOM 2824 O O . GLY B 1 53 ? 0.24 -36.219 -17.234 1 96.56 53 GLY B O 1
ATOM 2825 N N . VAL B 1 54 ? -1.243 -37.25 -18.562 1 95.44 54 VAL B N 1
ATOM 2826 C CA . VAL B 1 54 ? -1.968 -37.812 -17.406 1 95.44 54 VAL B CA 1
ATOM 2827 C C . VAL B 1 54 ? -1.234 -39.031 -16.875 1 95.44 54 VAL B C 1
ATOM 2829 O O . VAL B 1 54 ? -0.918 -39.969 -17.641 1 95.44 54 VAL B O 1
ATOM 2832 N N . GLY B 1 55 ? -1.043 -39 -15.57 1 90.38 55 GLY B N 1
ATOM 2833 C CA . GLY B 1 55 ? -0.385 -40.125 -14.914 1 90.38 55 GLY B CA 1
ATOM 2834 C C . GLY B 1 55 ? 1.062 -39.844 -14.562 1 90.38 55 GLY B C 1
ATOM 2835 O O . GLY B 1 55 ? 1.812 -39.312 -15.375 1 90.38 55 GLY B O 1
ATOM 2836 N N . ASN B 1 56 ? 1.447 -40.188 -13.344 1 79.38 56 ASN B N 1
ATOM 2837 C CA . ASN B 1 56 ? 2.824 -40 -12.906 1 79.38 56 ASN B CA 1
ATOM 2838 C C . ASN B 1 56 ? 3.736 -41.125 -13.383 1 79.38 56 ASN B C 1
ATOM 2840 O O . ASN B 1 56 ? 3.459 -42.281 -13.141 1 79.38 56 ASN B O 1
ATOM 2844 N N . GLY B 1 57 ? 4.68 -40.781 -14.094 1 78.25 57 GLY B N 1
ATOM 2845 C CA . GLY B 1 57 ? 5.68 -41.75 -14.508 1 78.25 57 GLY B CA 1
ATOM 2846 C C . GLY B 1 57 ? 5.215 -42.625 -15.641 1 78.25 57 GLY B C 1
ATOM 2847 O O . GLY B 1 57 ? 5.73 -43.719 -15.82 1 78.25 57 GLY B O 1
ATOM 2848 N N . THR B 1 58 ? 4.125 -42.406 -16.391 1 82.25 58 THR B N 1
ATOM 2849 C CA . THR B 1 58 ? 3.547 -43.25 -17.438 1 82.25 58 THR B CA 1
ATOM 2850 C C . THR B 1 58 ? 4.168 -42.938 -18.797 1 82.25 58 THR B C 1
ATOM 2852 O O . THR B 1 58 ? 3.803 -43.531 -19.812 1 82.25 58 THR B O 1
ATOM 2855 N N . ASN B 1 59 ? 5.16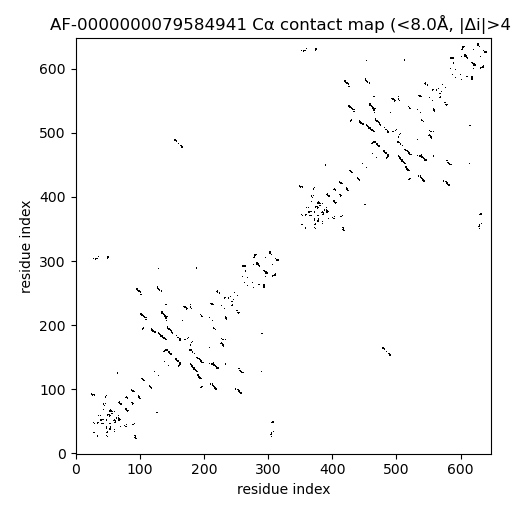 -42.125 -18.938 1 90.88 59 ASN B N 1
ATOM 2856 C CA . ASN B 1 59 ? 5.809 -41.688 -20.172 1 90.88 59 ASN B CA 1
ATOM 2857 C C . ASN B 1 59 ? 4.855 -40.875 -21.062 1 90.88 59 ASN B C 1
ATOM 2859 O O . ASN B 1 59 ? 5.059 -40.781 -22.266 1 90.88 59 ASN B O 1
ATOM 2863 N N . CYS B 1 60 ? 3.764 -40.469 -20.531 1 95.88 60 CYS B N 1
ATOM 2864 C CA . CYS B 1 60 ? 2.77 -39.719 -21.297 1 95.88 60 CYS B CA 1
ATOM 2865 C C . CYS B 1 60 ? 3.104 -38.25 -21.328 1 95.88 60 CYS B C 1
ATOM 2867 O O . CYS B 1 60 ? 2.465 -37.469 -22.047 1 95.88 60 CYS B O 1
ATOM 2869 N N . SER B 1 61 ? 4.035 -37.812 -20.578 1 95.75 61 SER B N 1
ATOM 2870 C CA . SER B 1 61 ? 4.469 -36.438 -20.547 1 95.75 61 SER B CA 1
ATOM 2871 C C . SER B 1 61 ? 5.91 -36.281 -21.031 1 95.75 61 SER B C 1
ATOM 2873 O O . SER B 1 61 ? 6.617 -37.281 -21.188 1 95.75 61 SER B O 1
ATOM 2875 N N . LEU B 1 62 ? 6.227 -35.062 -21.344 1 94.06 62 LEU B N 1
ATOM 2876 C CA . LEU B 1 62 ? 7.586 -34.812 -21.797 1 94.06 62 LEU B CA 1
ATOM 2877 C C . LEU B 1 62 ? 8.602 -35.125 -20.703 1 94.06 62 LEU B C 1
ATOM 2879 O O . LEU B 1 62 ? 9.688 -35.625 -21 1 94.06 62 LEU B O 1
ATOM 2883 N N . SER B 1 63 ? 8.297 -34.812 -19.5 1 91.75 63 SER B N 1
ATOM 2884 C CA . SER B 1 63 ? 9.094 -35.062 -18.312 1 91.75 63 SER B CA 1
ATOM 2885 C C . SER B 1 63 ? 8.227 -35.062 -17.047 1 91.75 63 SER B C 1
ATOM 2887 O O . SER B 1 63 ? 7.047 -34.688 -17.109 1 91.75 63 SER B O 1
ATOM 2889 N N . THR B 1 64 ? 8.836 -35.375 -15.945 1 90.06 64 THR B N 1
ATOM 2890 C CA . THR B 1 64 ? 8.102 -35.5 -14.688 1 90.06 64 THR B CA 1
ATOM 2891 C C . THR B 1 64 ? 7.445 -34.188 -14.297 1 90.06 64 THR B C 1
ATOM 2893 O O . THR B 1 64 ? 6.387 -34.188 -13.664 1 90.06 64 THR B O 1
ATOM 2896 N N . GLY B 1 65 ? 8.031 -33.094 -14.68 1 90.56 65 GLY B N 1
ATOM 2897 C CA . GLY B 1 65 ? 7.48 -31.781 -14.359 1 90.56 65 GLY B CA 1
ATOM 2898 C C . GLY B 1 65 ? 6.18 -31.484 -15.086 1 90.56 65 GLY B C 1
ATOM 2899 O O . GLY B 1 65 ? 5.445 -30.578 -14.711 1 90.56 65 GLY B O 1
ATOM 2900 N N . PHE B 1 66 ? 5.879 -32.281 -16.047 1 94.94 66 PHE B N 1
ATOM 2901 C CA . PHE B 1 66 ? 4.695 -32.094 -16.875 1 94.94 66 PHE B CA 1
ATOM 2902 C C . PHE B 1 66 ? 3.646 -33.156 -16.594 1 94.94 66 PHE B C 1
ATOM 2904 O O . PHE B 1 66 ? 2.617 -33.219 -17.266 1 94.94 66 PHE B O 1
ATOM 2911 N N . ASP B 1 67 ? 3.887 -33.938 -15.57 1 94.5 67 ASP B N 1
ATOM 2912 C CA . ASP B 1 67 ? 2.916 -34.938 -15.188 1 94.5 67 ASP B CA 1
ATOM 2913 C C . ASP B 1 67 ? 1.69 -34.312 -14.523 1 94.5 67 ASP B C 1
ATOM 2915 O O . ASP B 1 67 ? 1.817 -33.406 -13.727 1 94.5 67 ASP B O 1
ATOM 2919 N N . ILE B 1 68 ? 0.552 -34.906 -14.875 1 95.38 68 ILE B N 1
ATOM 2920 C CA . ILE B 1 68 ? -0.695 -34.5 -14.234 1 95.38 68 ILE B CA 1
ATOM 2921 C C . ILE B 1 68 ? -1.321 -35.688 -13.531 1 95.38 68 ILE B C 1
ATOM 2923 O O . ILE B 1 68 ? -1.602 -36.719 -14.164 1 95.38 68 ILE B O 1
ATOM 2927 N N . TYR B 1 69 ? -1.472 -35.562 -12.266 1 95.38 69 TYR B N 1
ATOM 2928 C CA . TYR B 1 69 ? -2.189 -36.562 -11.508 1 95.38 69 TYR B CA 1
ATOM 2929 C C . TYR B 1 69 ? -3.697 -36.375 -11.633 1 95.38 69 TYR B C 1
ATOM 2931 O O . TYR B 1 69 ? -4.211 -35.281 -11.398 1 95.38 69 TYR B O 1
ATOM 2939 N N . CYS B 1 70 ? -4.402 -37.438 -11.969 1 95.88 70 CYS B N 1
ATOM 2940 C CA . CYS B 1 70 ? -5.855 -37.375 -12.102 1 95.88 70 CYS B CA 1
ATOM 2941 C C . CYS B 1 70 ? -6.527 -38.219 -11.016 1 95.88 70 CYS B C 1
ATOM 2943 O O . CYS B 1 70 ? -6.453 -39.438 -11.047 1 95.88 70 CYS B O 1
ATOM 2945 N N . ASP B 1 71 ? -7.125 -37.562 -10.078 1 94.94 71 ASP B N 1
ATOM 2946 C CA . ASP B 1 71 ? -7.875 -38.25 -9.031 1 94.94 71 ASP B CA 1
ATOM 2947 C C . ASP B 1 71 ? -9.258 -38.656 -9.523 1 94.94 71 ASP B C 1
ATOM 2949 O O . ASP B 1 71 ? -10.203 -37.875 -9.484 1 94.94 71 ASP B O 1
ATOM 2953 N N . THR B 1 72 ? -9.438 -39.906 -9.812 1 92.12 72 THR B N 1
ATOM 2954 C CA . THR B 1 72 ? -10.68 -40.375 -10.383 1 92.12 72 THR B CA 1
ATOM 2955 C C . THR B 1 72 ? -11.633 -40.844 -9.281 1 92.12 72 THR B C 1
ATOM 2957 O O . THR B 1 72 ? -12.742 -41.312 -9.562 1 92.12 72 THR B O 1
ATOM 2960 N N . SER B 1 73 ? -11.18 -40.719 -8.07 1 91.88 73 SER B N 1
ATOM 2961 C CA . SER B 1 73 ? -12.031 -41.125 -6.961 1 91.88 73 SER B CA 1
ATOM 2962 C C . SER B 1 73 ? -13.086 -40.062 -6.656 1 91.88 73 SER B C 1
ATOM 2964 O O . SER B 1 73 ? -14.047 -40.312 -5.93 1 91.88 73 SER B O 1
ATOM 2966 N N . ILE B 1 74 ? -12.891 -38.938 -7.098 1 88.56 74 ILE B N 1
ATOM 2967 C CA . ILE B 1 74 ? -13.859 -37.875 -6.941 1 88.56 74 ILE B CA 1
ATOM 2968 C C . ILE B 1 74 ? -14.547 -37.594 -8.273 1 88.56 74 ILE B C 1
ATOM 2970 O O . ILE B 1 74 ? -13.984 -37.875 -9.336 1 88.56 74 ILE B O 1
ATOM 2974 N N . ASN B 1 75 ? -15.828 -37.094 -8.219 1 90.25 75 ASN B N 1
ATOM 2975 C CA . ASN B 1 75 ? -16.609 -36.812 -9.414 1 90.25 75 ASN B CA 1
ATOM 2976 C C . ASN B 1 75 ? -17.047 -35.344 -9.445 1 90.25 75 ASN B C 1
ATOM 2978 O O . ASN B 1 75 ? -17.797 -34.906 -8.578 1 90.25 75 ASN B O 1
ATOM 2982 N N . PRO B 1 76 ? -16.656 -34.656 -10.406 1 91.44 76 PRO B N 1
ATOM 2983 C CA . PRO B 1 76 ? -15.758 -35 -11.508 1 91.44 76 PRO B CA 1
ATOM 2984 C C . PRO B 1 76 ? -14.312 -35.156 -11.062 1 91.44 76 PRO B C 1
ATOM 2986 O O . PRO B 1 76 ? -13.914 -34.625 -10.031 1 91.44 76 PRO B O 1
ATOM 2989 N N . PRO B 1 77 ? -13.57 -35.875 -11.898 1 94.44 77 PRO B N 1
ATOM 2990 C CA . PRO B 1 77 ? -12.156 -36.094 -11.555 1 94.44 77 PRO B CA 1
ATOM 2991 C C . PRO B 1 77 ? -11.391 -34.781 -11.406 1 94.44 77 PRO B C 1
ATOM 2993 O O . PRO B 1 77 ? -11.656 -33.812 -12.125 1 94.44 77 PRO B O 1
ATOM 2996 N N . ARG B 1 78 ? -10.398 -34.844 -10.523 1 94.12 78 ARG B N 1
ATOM 2997 C CA . ARG B 1 78 ? -9.617 -33.656 -10.188 1 94.12 78 ARG B CA 1
ATOM 2998 C C . ARG B 1 78 ? -8.172 -33.812 -10.648 1 94.12 78 ARG B C 1
ATOM 3000 O O . ARG B 1 78 ? -7.504 -34.812 -10.312 1 94.12 78 ARG B O 1
ATOM 3007 N N . ALA B 1 79 ? -7.746 -32.812 -11.391 1 96.12 79 ALA B N 1
ATOM 3008 C CA . ALA B 1 79 ? -6.363 -32.812 -11.859 1 96.12 79 ALA B CA 1
ATOM 3009 C C . ALA B 1 79 ? -5.465 -32.031 -10.914 1 96.12 79 ALA B C 1
ATOM 3011 O O . ALA B 1 79 ? -5.824 -30.922 -10.492 1 96.12 79 ALA B O 1
ATOM 3012 N N . SER B 1 80 ? -4.336 -32.594 -10.523 1 94.94 80 SER B N 1
ATOM 3013 C CA . SER B 1 80 ? -3.338 -31.906 -9.703 1 94.94 80 SER B CA 1
ATOM 3014 C C . SER B 1 80 ? -1.927 -32.344 -10.07 1 94.94 80 SER B C 1
ATOM 3016 O O . SER B 1 80 ? -1.747 -33.219 -10.914 1 94.94 80 SER B O 1
ATOM 3018 N N . ARG B 1 81 ? -0.981 -31.672 -9.539 1 91.5 81 ARG B N 1
ATOM 3019 C CA . ARG B 1 81 ? 0.404 -32.031 -9.82 1 91.5 81 ARG B CA 1
ATOM 3020 C C . ARG B 1 81 ? 0.776 -33.344 -9.133 1 91.5 81 ARG B C 1
ATOM 3022 O O . ARG B 1 81 ? 1.522 -34.156 -9.688 1 91.5 81 ARG B O 1
ATOM 3029 N N . THR B 1 82 ? 0.391 -33.406 -7.906 1 88.44 82 THR B N 1
ATOM 3030 C CA . THR B 1 82 ? 0.568 -34.625 -7.113 1 88.44 82 THR B CA 1
ATOM 3031 C C . THR B 1 82 ? -0.725 -35 -6.391 1 88.44 82 THR B C 1
ATOM 3033 O O . THR B 1 82 ? -1.648 -34.188 -6.309 1 88.44 82 THR B O 1
ATOM 3036 N N . PRO B 1 83 ? -0.739 -36.219 -5.93 1 86.38 83 PRO B N 1
ATOM 3037 C CA . PRO B 1 83 ? -1.946 -36.594 -5.199 1 86.38 83 PRO B CA 1
ATOM 3038 C C . PRO B 1 83 ? -2.209 -35.719 -3.982 1 86.38 83 PRO B C 1
ATOM 3040 O O . PRO B 1 83 ? -3.365 -35.531 -3.592 1 86.38 83 PRO B O 1
ATOM 3043 N N . GLN B 1 84 ? -1.16 -35.156 -3.395 1 82.81 84 GLN B N 1
ATOM 3044 C CA . GLN B 1 84 ? -1.286 -34.438 -2.141 1 82.81 84 GLN B CA 1
ATOM 3045 C C . GLN B 1 84 ? -1.324 -32.906 -2.389 1 82.81 84 GLN B C 1
ATOM 3047 O O . GLN B 1 84 ? -1.473 -32.125 -1.45 1 82.81 84 GLN B O 1
ATOM 3052 N N . HIS B 1 85 ? -1.318 -32.625 -3.656 1 80.62 85 HIS B N 1
ATOM 3053 C CA . HIS B 1 85 ? -1.213 -31.203 -3.902 1 80.62 85 HIS B CA 1
ATOM 3054 C C . HIS B 1 85 ? -2.549 -30.5 -3.678 1 80.62 85 HIS B C 1
ATOM 3056 O O . HIS B 1 85 ? -3.592 -30.984 -4.125 1 80.62 85 HIS B O 1
ATOM 3062 N N . TYR B 1 86 ? -2.482 -29.406 -3.111 1 78.81 86 TYR B N 1
ATOM 3063 C CA . TYR B 1 86 ? -3.674 -28.688 -2.676 1 78.81 86 TYR B CA 1
ATOM 3064 C C . TYR B 1 86 ? -4.379 -28.031 -3.857 1 78.81 86 TYR B C 1
ATOM 3066 O O . TYR B 1 86 ? -5.609 -27.922 -3.867 1 78.81 86 TYR B O 1
ATOM 3074 N N . SER B 1 87 ? -3.664 -27.703 -4.812 1 89.06 87 SER B N 1
ATOM 3075 C CA . SER B 1 87 ? -4.258 -26.938 -5.914 1 89.06 87 SER B CA 1
ATOM 3076 C C . SER B 1 87 ? -4.648 -27.859 -7.066 1 89.06 87 SER B C 1
ATOM 3078 O O . SER B 1 87 ? -3.939 -28.812 -7.371 1 89.06 87 SER B O 1
ATOM 3080 N N . SER B 1 88 ? -5.797 -27.578 -7.629 1 93.94 88 SER B N 1
ATOM 3081 C CA . SER B 1 88 ? -6.254 -28.281 -8.828 1 93.94 88 SER B CA 1
ATOM 3082 C C . SER B 1 88 ? -5.93 -27.484 -10.086 1 93.94 88 SER B C 1
ATOM 3084 O O . SER B 1 88 ? -6.023 -26.266 -10.094 1 93.94 88 SER B O 1
ATOM 3086 N N . ILE B 1 89 ? -5.543 -28.219 -11.102 1 96.12 89 ILE B N 1
ATOM 3087 C CA . ILE B 1 89 ? -5.297 -27.594 -12.398 1 96.12 89 ILE B CA 1
ATOM 3088 C C . ILE B 1 89 ? -6.621 -27.391 -13.133 1 96.12 89 ILE B C 1
ATOM 3090 O O . ILE B 1 89 ? -7.383 -28.344 -13.32 1 96.12 89 ILE B O 1
ATOM 3094 N N . LYS B 1 90 ? -6.824 -26.156 -13.578 1 95.81 90 LYS B N 1
ATOM 3095 C CA . LYS B 1 90 ? -8.125 -25.812 -14.156 1 95.81 90 LYS B CA 1
ATOM 3096 C C . LYS B 1 90 ? -8.023 -25.656 -15.672 1 95.81 90 LYS B C 1
ATOM 3098 O O . LYS B 1 90 ? -8.992 -25.906 -16.391 1 95.81 90 LYS B O 1
ATOM 3103 N N . ARG B 1 91 ? -6.93 -25.203 -16.109 1 96.44 91 ARG B N 1
ATOM 3104 C CA . ARG B 1 91 ? -6.762 -24.938 -17.531 1 96.44 91 ARG B CA 1
ATOM 3105 C C . ARG B 1 91 ? -5.285 -24.891 -17.922 1 96.44 91 ARG B C 1
ATOM 3107 O O . ARG B 1 91 ? -4.445 -24.469 -17.125 1 96.44 91 ARG B O 1
ATOM 3114 N N . ILE B 1 92 ? -5.012 -25.344 -19.141 1 96.62 92 ILE B N 1
ATOM 3115 C CA . ILE B 1 92 ? -3.658 -25.312 -19.672 1 96.62 92 ILE B CA 1
ATOM 3116 C C . ILE B 1 92 ? -3.65 -24.547 -21 1 96.62 92 ILE B C 1
ATOM 3118 O O . ILE B 1 92 ? -4.449 -24.844 -21.906 1 96.62 92 ILE B O 1
ATOM 3122 N N . SER B 1 93 ? -2.832 -23.531 -21.047 1 95.62 93 SER B N 1
ATOM 3123 C CA . SER B 1 93 ? -2.629 -22.812 -22.297 1 95.62 93 SER B CA 1
ATOM 3124 C C . SER B 1 93 ? -1.255 -23.109 -22.891 1 95.62 93 SER B C 1
ATOM 3126 O O . SER B 1 93 ? -0.549 -24 -22.422 1 95.62 93 SER B O 1
ATOM 3128 N N . ASP B 1 94 ? -0.926 -22.328 -23.953 1 95.12 94 ASP B N 1
ATOM 3129 C CA . ASP B 1 94 ? 0.353 -22.547 -24.625 1 95.12 94 ASP B CA 1
ATOM 3130 C C . ASP B 1 94 ? 1.517 -22.109 -23.75 1 95.12 94 ASP B C 1
ATOM 3132 O O . ASP B 1 94 ? 2.652 -22.547 -23.938 1 95.12 94 ASP B O 1
ATOM 3136 N N . SER B 1 95 ? 1.148 -21.234 -22.781 1 96.06 95 SER B N 1
ATOM 3137 C CA . SER B 1 95 ? 2.271 -20.703 -22.016 1 96.06 95 SER B CA 1
ATOM 3138 C C . SER B 1 95 ? 1.967 -20.703 -20.516 1 96.06 95 SER B C 1
ATOM 3140 O O . SER B 1 95 ? 2.848 -20.422 -19.703 1 96.06 95 SER B O 1
ATOM 3142 N N . THR B 1 96 ? 0.753 -20.984 -20.156 1 96.94 96 THR B N 1
ATOM 3143 C CA . THR B 1 96 ? 0.408 -20.875 -18.734 1 96.94 96 THR B CA 1
ATOM 3144 C C . THR B 1 96 ? -0.447 -22.047 -18.297 1 96.94 96 THR B C 1
ATOM 3146 O O . THR B 1 96 ? -0.996 -22.781 -19.125 1 96.94 96 THR B O 1
ATOM 3149 N N . VAL B 1 97 ? -0.427 -22.266 -17.031 1 96.88 97 VAL B N 1
ATOM 3150 C CA . VAL B 1 97 ? -1.339 -23.172 -16.328 1 96.88 97 VAL B CA 1
ATOM 3151 C C . VAL B 1 97 ? -2.125 -22.391 -15.281 1 96.88 97 VAL B C 1
ATOM 3153 O O . VAL B 1 97 ? -1.548 -21.625 -14.508 1 96.88 97 VAL B O 1
ATOM 3156 N N . ARG B 1 98 ? -3.395 -22.562 -15.305 1 96.94 98 ARG B N 1
ATOM 3157 C CA . ARG B 1 98 ? -4.242 -21.969 -14.273 1 96.94 98 ARG B CA 1
ATOM 3158 C C . ARG B 1 98 ? -4.668 -23.016 -13.242 1 96.94 98 ARG B C 1
ATOM 3160 O O . ARG B 1 98 ? -5.117 -24.109 -13.609 1 96.94 98 ARG B O 1
ATOM 3167 N N . THR B 1 99 ? -4.504 -22.672 -12.023 1 96.62 99 THR B N 1
ATOM 3168 C CA . THR B 1 99 ? -4.859 -23.562 -10.93 1 96.62 99 THR B CA 1
ATOM 3169 C C . THR B 1 99 ? -5.914 -22.922 -10.031 1 96.62 99 THR B C 1
ATOM 3171 O O . THR B 1 99 ? -6.184 -21.734 -10.133 1 96.62 99 THR B O 1
ATOM 3174 N N . SER B 1 100 ? -6.5 -23.781 -9.227 1 95.62 100 SER B N 1
ATOM 3175 C CA . SER B 1 100 ? -7.355 -23.25 -8.172 1 95.62 100 SER B CA 1
ATOM 3176 C C . SER B 1 100 ? -6.562 -22.375 -7.211 1 95.62 100 SER B C 1
ATOM 3178 O O . SER B 1 100 ? -5.328 -22.359 -7.25 1 95.62 100 SER B O 1
ATOM 3180 N N . ASN B 1 101 ? -7.359 -21.641 -6.41 1 94.38 101 ASN B N 1
ATOM 3181 C CA . ASN B 1 101 ? -6.781 -20.656 -5.516 1 94.38 101 ASN B CA 1
ATOM 3182 C C . ASN B 1 101 ? -6.918 -21.062 -4.051 1 94.38 101 ASN B C 1
ATOM 3184 O O . ASN B 1 101 ? -7.652 -22 -3.734 1 94.38 101 ASN B O 1
ATOM 3188 N N . PHE B 1 102 ? -6.082 -20.453 -3.283 1 92.62 102 PHE B N 1
ATOM 3189 C CA . PHE B 1 102 ? -6.215 -20.547 -1.834 1 92.62 102 PHE B CA 1
ATOM 3190 C C . PHE B 1 102 ? -6.172 -19.172 -1.195 1 92.62 102 PHE B C 1
ATOM 3192 O O . PHE B 1 102 ? -5.379 -18.312 -1.603 1 92.62 102 PHE B O 1
ATOM 3199 N N . VAL B 1 103 ? -6.996 -19.062 -0.237 1 94.31 103 VAL B N 1
ATOM 3200 C CA . VAL B 1 103 ? -7.125 -17.75 0.408 1 94.31 103 VAL B CA 1
ATOM 3201 C C . VAL B 1 103 ? -6.672 -17.859 1.862 1 94.31 103 VAL B C 1
ATOM 3203 O O . VAL B 1 103 ? -7.125 -18.719 2.605 1 94.31 103 VAL B O 1
ATOM 3206 N N . SER B 1 104 ? -5.711 -17.031 2.211 1 95.56 104 SER B N 1
ATOM 3207 C CA . SER B 1 104 ? -5.352 -16.875 3.617 1 95.56 104 SER B CA 1
ATOM 3208 C C . SER B 1 104 ? -6.312 -15.93 4.332 1 95.56 104 SER B C 1
ATOM 3210 O O . SER B 1 104 ? -6.879 -15.023 3.711 1 95.56 104 SER B O 1
ATOM 3212 N N . ARG B 1 105 ? -6.461 -16.203 5.637 1 93.94 105 ARG B N 1
ATOM 3213 C CA . ARG B 1 105 ? -7.398 -15.344 6.348 1 93.94 105 ARG B CA 1
ATOM 3214 C C . ARG B 1 105 ? -7.035 -15.242 7.828 1 93.94 105 ARG B C 1
ATOM 3216 O O . ARG B 1 105 ? -6.496 -16.188 8.406 1 93.94 105 ARG B O 1
ATOM 3223 N N . ARG B 1 106 ? -7.277 -14.164 8.328 1 93.31 106 ARG B N 1
ATOM 3224 C CA . ARG B 1 106 ? -7.32 -13.938 9.773 1 93.31 106 ARG B CA 1
ATOM 3225 C C . ARG B 1 106 ? -8.648 -13.305 10.188 1 93.31 106 ARG B C 1
ATOM 3227 O O . ARG B 1 106 ? -9.008 -12.234 9.695 1 93.31 106 ARG B O 1
ATOM 3234 N N . CYS B 1 107 ? -9.312 -14.016 11.094 1 91.25 107 CYS B N 1
ATOM 3235 C CA . CYS B 1 107 ? -10.57 -13.484 11.617 1 91.25 107 CYS B CA 1
ATOM 3236 C C . CYS B 1 107 ? -10.461 -13.195 13.109 1 91.25 107 CYS B C 1
ATOM 3238 O O . CYS B 1 107 ? -9.836 -13.953 13.852 1 91.25 107 CYS B O 1
ATOM 3240 N N . SER B 1 108 ? -10.945 -12.086 13.406 1 87.88 108 SER B N 1
ATOM 3241 C CA . SER B 1 108 ? -11.086 -11.688 14.805 1 87.88 108 SER B CA 1
ATOM 3242 C C . SER B 1 108 ? -12.539 -11.328 15.125 1 87.88 108 SER B C 1
ATOM 3244 O O . SER B 1 108 ? -13.07 -10.352 14.586 1 87.88 108 SER B O 1
ATOM 3246 N N . PHE B 1 109 ? -13.07 -12.078 16.094 1 86.56 109 PHE B N 1
ATOM 3247 C CA . PHE B 1 109 ? -14.5 -11.945 16.344 1 86.56 109 PHE B CA 1
ATOM 3248 C C . PHE B 1 109 ? -14.75 -11.148 17.625 1 86.56 109 PHE B C 1
ATOM 3250 O O . PHE B 1 109 ? -13.82 -10.883 18.391 1 86.56 109 PHE B O 1
ATOM 3257 N N . LEU B 1 110 ? -16 -10.75 17.844 1 85.19 110 LEU B N 1
ATOM 3258 C CA . LEU B 1 110 ? -16.391 -9.891 18.953 1 85.19 110 LEU B CA 1
ATOM 3259 C C . LEU B 1 110 ? -16.234 -10.617 20.297 1 85.19 110 LEU B C 1
ATOM 3261 O O . LEU B 1 110 ? -15.977 -9.984 21.312 1 85.19 110 LEU B O 1
ATOM 3265 N N . ASP B 1 111 ? -16.344 -11.844 20.266 1 83.94 111 ASP B N 1
ATOM 3266 C CA . ASP B 1 111 ? -16.25 -12.602 21.516 1 83.94 111 ASP B CA 1
ATOM 3267 C C . ASP B 1 111 ? -14.789 -12.805 21.922 1 83.94 111 ASP B C 1
ATOM 3269 O O . ASP B 1 111 ? -14.508 -13.469 22.922 1 83.94 111 ASP B O 1
ATOM 3273 N N . GLY B 1 112 ? -13.867 -12.32 21.125 1 81.44 112 GLY B N 1
ATOM 3274 C CA . GLY B 1 112 ? -12.453 -12.406 21.438 1 81.44 112 GLY B CA 1
ATOM 3275 C C . GLY B 1 112 ? -11.758 -13.555 20.734 1 81.44 112 GLY B C 1
ATOM 3276 O O . GLY B 1 112 ? -10.523 -13.641 20.75 1 81.44 112 GLY B O 1
ATOM 3277 N N . SER B 1 113 ? -12.516 -14.398 20.188 1 85.44 113 SER B N 1
ATOM 3278 C CA . SER B 1 113 ? -11.914 -15.523 19.484 1 85.44 113 SER B CA 1
ATOM 3279 C C . SER B 1 113 ? -11.273 -15.07 18.172 1 85.44 113 SER B C 1
ATOM 3281 O O . SER B 1 113 ? -11.688 -14.07 17.594 1 85.44 113 SER B O 1
ATOM 3283 N N . SER B 1 114 ? -10.195 -15.734 17.828 1 87.06 114 SER B N 1
ATOM 3284 C CA . SER B 1 114 ? -9.523 -15.445 16.562 1 87.06 114 SER B CA 1
ATOM 3285 C C . SER B 1 114 ? -9.109 -16.734 15.859 1 87.06 114 SER B C 1
ATOM 3287 O O . SER B 1 114 ? -8.914 -17.766 16.5 1 87.06 114 SER B O 1
ATOM 3289 N N . ASN B 1 115 ? -9.195 -16.688 14.562 1 89.25 115 ASN B N 1
ATOM 3290 C CA . ASN B 1 115 ? -8.758 -17.797 13.711 1 89.25 115 ASN B CA 1
ATOM 3291 C C . ASN B 1 115 ? -7.848 -17.312 12.586 1 89.25 115 ASN B C 1
ATOM 3293 O O . ASN B 1 115 ? -8.07 -16.234 12.016 1 89.25 115 ASN B O 1
ATOM 3297 N N . ILE B 1 116 ? -6.746 -18.094 12.398 1 92.06 116 ILE B N 1
ATOM 3298 C CA . ILE B 1 116 ? -5.812 -17.734 11.328 1 92.06 116 ILE B CA 1
ATOM 3299 C C . ILE B 1 116 ? -5.547 -18.953 10.453 1 92.06 116 ILE B C 1
ATOM 3301 O O . ILE B 1 116 ? -5.348 -20.062 10.969 1 92.06 116 ILE B O 1
ATOM 3305 N N . THR B 1 117 ? -5.719 -18.766 9.172 1 90.81 117 THR B N 1
ATOM 3306 C CA . THR B 1 117 ? -5.312 -19.766 8.172 1 90.81 117 THR B CA 1
ATOM 3307 C C . THR B 1 117 ? -4.391 -19.125 7.133 1 90.81 117 THR B C 1
ATOM 3309 O O . THR B 1 117 ? -4.758 -18.141 6.488 1 90.81 117 THR B O 1
ATOM 3312 N N . THR B 1 118 ? -3.197 -19.609 7.066 1 92.12 118 THR B N 1
ATOM 3313 C CA . THR B 1 118 ? -2.264 -19.125 6.055 1 92.12 118 THR B CA 1
ATOM 3314 C C . THR B 1 118 ? -1.829 -20.266 5.137 1 92.12 118 THR B C 1
ATOM 3316 O O . THR B 1 118 ? -1.982 -21.438 5.477 1 92.12 118 THR B O 1
ATOM 3319 N N . PHE B 1 119 ? -1.39 -19.875 4 1 88.25 119 PHE B N 1
ATOM 3320 C CA . PHE B 1 119 ? -1.025 -20.875 3.016 1 88.25 119 PHE B CA 1
ATOM 3321 C C . PHE B 1 119 ? 0.35 -20.594 2.426 1 88.25 119 PHE B C 1
ATOM 3323 O O . PHE B 1 119 ? 0.789 -19.438 2.395 1 88.25 119 PHE B O 1
ATOM 3330 N N . VAL B 1 120 ? 0.999 -21.641 2.094 1 91.56 120 VAL B N 1
ATOM 3331 C CA . VAL B 1 120 ? 2.26 -21.609 1.359 1 91.56 120 VAL B CA 1
ATOM 3332 C C . VAL B 1 120 ? 2.078 -22.266 -0.008 1 91.56 120 VAL B C 1
ATOM 3334 O O . VAL B 1 120 ? 1.614 -23.391 -0.1 1 91.56 120 VAL B O 1
ATOM 3337 N N . ALA B 1 121 ? 2.363 -21.547 -0.977 1 93.62 121 ALA B N 1
ATOM 3338 C CA . ALA B 1 121 ? 2.387 -22.094 -2.326 1 93.62 121 ALA B CA 1
ATOM 3339 C C . ALA B 1 121 ? 3.814 -22.406 -2.771 1 93.62 121 ALA B C 1
ATOM 3341 O O . ALA B 1 121 ? 4.664 -21.5 -2.797 1 93.62 121 ALA B O 1
ATOM 3342 N N . ASN B 1 122 ? 4.023 -23.609 -3.154 1 93.12 122 ASN B N 1
ATOM 3343 C CA . ASN B 1 122 ? 5.375 -24.016 -3.523 1 93.12 122 ASN B CA 1
ATOM 3344 C C . ASN B 1 122 ? 5.383 -24.812 -4.832 1 93.12 122 ASN B C 1
ATOM 3346 O O . ASN B 1 122 ? 4.82 -25.906 -4.91 1 93.12 122 ASN B O 1
ATOM 3350 N N . TYR B 1 123 ? 6.164 -24.234 -5.82 1 91.75 123 TYR B N 1
ATOM 3351 C CA . TYR B 1 123 ? 6.273 -24.891 -7.121 1 91.75 123 TYR B CA 1
ATOM 3352 C C . TYR B 1 123 ? 7.734 -25.078 -7.512 1 91.75 123 TYR B C 1
ATOM 3354 O O . TYR B 1 123 ? 8.047 -25.266 -8.688 1 91.75 123 TYR B O 1
ATOM 3362 N N . THR B 1 124 ? 8.695 -24.969 -6.621 1 89.12 124 THR B N 1
ATOM 3363 C CA . THR B 1 124 ? 10.125 -25.031 -6.875 1 89.12 124 THR B CA 1
ATOM 3364 C C . THR B 1 124 ? 10.516 -26.359 -7.5 1 89.12 124 THR B C 1
ATOM 3366 O O . THR B 1 124 ? 11.5 -26.453 -8.242 1 89.12 124 THR B O 1
ATOM 3369 N N . GLY B 1 125 ? 9.898 -27.406 -7.414 1 83.94 125 GLY B N 1
ATOM 3370 C CA . GLY B 1 125 ? 10.242 -28.703 -7.988 1 83.94 125 GLY B CA 1
ATOM 3371 C C . GLY B 1 125 ? 9.625 -28.938 -9.352 1 83.94 125 GLY B C 1
ATOM 3372 O O . GLY B 1 125 ? 9.758 -30.016 -9.93 1 83.94 125 GLY B O 1
ATOM 3373 N N . TRP B 1 126 ? 9.117 -27.891 -9.93 1 88.69 126 TRP B N 1
ATOM 3374 C CA . TRP B 1 126 ? 8.391 -28 -11.188 1 88.69 126 TRP B CA 1
ATOM 3375 C C . TRP B 1 126 ? 8.781 -26.875 -12.148 1 88.69 126 TRP B C 1
ATOM 3377 O O . TRP B 1 126 ? 9.422 -25.906 -11.742 1 88.69 126 TRP B O 1
ATOM 3387 N N . PRO B 1 127 ? 8.406 -27.078 -13.406 1 91.31 127 PRO B N 1
ATOM 3388 C CA . PRO B 1 127 ? 8.805 -26.062 -14.383 1 91.31 127 PRO B CA 1
ATOM 3389 C C . PRO B 1 127 ? 7.875 -24.844 -14.383 1 91.31 127 PRO B C 1
ATOM 3391 O O . PRO B 1 127 ? 7.516 -24.344 -15.445 1 91.31 127 PRO B O 1
ATOM 3394 N N . TYR B 1 128 ? 7.531 -24.359 -13.25 1 93.88 128 TYR B N 1
ATOM 3395 C CA . TYR B 1 128 ? 6.547 -23.281 -13.148 1 93.88 128 TYR B CA 1
ATOM 3396 C C . TYR B 1 128 ? 7.125 -22.062 -12.438 1 93.88 128 TYR B C 1
ATOM 3398 O O . TYR B 1 128 ? 7.969 -22.203 -11.547 1 93.88 128 TYR B O 1
ATOM 3406 N N . THR B 1 129 ? 6.688 -20.906 -12.875 1 95.5 129 THR B N 1
ATOM 3407 C CA . THR B 1 129 ? 6.844 -19.656 -12.156 1 95.5 129 THR B CA 1
ATOM 3408 C C . THR B 1 129 ? 5.52 -18.891 -12.102 1 95.5 129 THR B C 1
ATOM 3410 O O . THR B 1 129 ? 4.688 -19.016 -13 1 95.5 129 THR B O 1
ATOM 3413 N N . PHE B 1 130 ? 5.379 -18.172 -11.078 1 96.44 130 PHE B N 1
ATOM 3414 C CA . PHE B 1 130 ? 4.16 -17.375 -11.008 1 96.44 130 PHE B CA 1
ATOM 3415 C C . PHE B 1 130 ? 4.18 -16.266 -12.055 1 96.44 130 PHE B C 1
ATOM 3417 O O . PHE B 1 130 ? 5.191 -15.594 -12.227 1 96.44 130 PHE B O 1
ATOM 3424 N N . SER B 1 131 ? 3.049 -16.078 -12.68 1 96.38 131 SER B N 1
ATOM 3425 C CA . SER B 1 131 ? 2.92 -15.078 -13.742 1 96.38 131 SER B CA 1
ATOM 3426 C C . SER B 1 131 ? 2.729 -13.68 -13.164 1 96.38 131 SER B C 1
ATOM 3428 O O . SER B 1 131 ? 2.146 -13.516 -12.094 1 96.38 131 SER B O 1
ATOM 3430 N N . ASP B 1 132 ? 3.039 -12.656 -13.961 1 93.44 132 ASP B N 1
ATOM 3431 C CA . ASP B 1 132 ? 2.9 -11.258 -13.555 1 93.44 132 ASP B CA 1
ATOM 3432 C C . ASP B 1 132 ? 1.446 -10.805 -13.648 1 93.44 132 ASP B C 1
ATOM 3434 O O . ASP B 1 132 ? 1.096 -9.727 -13.156 1 93.44 132 ASP B O 1
ATOM 3438 N N . VAL B 1 133 ? 0.653 -11.594 -14.273 1 95.69 133 VAL B N 1
ATOM 3439 C CA . VAL B 1 133 ? -0.758 -11.242 -14.375 1 95.69 133 VAL B CA 1
ATOM 3440 C C . VAL B 1 133 ? -1.435 -11.422 -13.016 1 95.69 133 VAL B C 1
ATOM 3442 O O . VAL B 1 133 ? -2.551 -10.945 -12.805 1 95.69 133 VAL B O 1
ATOM 3445 N N . ASN B 1 134 ? -0.748 -12.203 -12.172 1 97.31 134 ASN B N 1
ATOM 3446 C CA . ASN B 1 134 ? -1.247 -12.336 -10.805 1 97.31 134 ASN B CA 1
ATOM 3447 C C . ASN B 1 134 ? -1.045 -11.055 -10 1 97.31 134 ASN B C 1
ATOM 3449 O O . ASN B 1 134 ? -0.068 -10.336 -10.211 1 97.31 134 ASN B O 1
ATOM 3453 N N . LYS B 1 135 ? -1.938 -10.82 -9.148 1 97.44 135 LYS B N 1
ATOM 3454 C CA . LYS B 1 135 ? -1.772 -9.781 -8.141 1 97.44 135 LYS B CA 1
ATOM 3455 C C . LYS B 1 135 ? -1.933 -10.352 -6.734 1 97.44 135 LYS B C 1
ATOM 3457 O O . LYS B 1 135 ? -2.594 -11.375 -6.543 1 97.44 135 LYS B O 1
ATOM 3462 N N . PHE B 1 136 ? -1.188 -9.703 -5.844 1 97.12 136 PHE B N 1
ATOM 3463 C CA . PHE B 1 136 ? -1.438 -9.953 -4.43 1 97.12 136 PHE B CA 1
ATOM 3464 C C . PHE B 1 136 ? -2.547 -9.055 -3.904 1 97.12 136 PHE B C 1
ATOM 3466 O O . PHE B 1 136 ? -2.428 -7.828 -3.947 1 97.12 136 PHE B O 1
ATOM 3473 N N . THR B 1 137 ? -3.584 -9.68 -3.408 1 97.5 137 THR B N 1
ATOM 3474 C CA . THR B 1 137 ? -4.777 -8.93 -3.027 1 97.5 137 THR B CA 1
ATOM 3475 C C . THR B 1 137 ? -5.082 -9.117 -1.544 1 97.5 137 THR B C 1
ATOM 3477 O O . THR B 1 137 ? -4.996 -10.227 -1.023 1 97.5 137 THR B O 1
ATOM 3480 N N . VAL B 1 138 ? -5.406 -8.047 -0.919 1 97 138 VAL B N 1
ATOM 3481 C CA . VAL B 1 138 ? -5.84 -8.062 0.473 1 97 138 VAL B CA 1
ATOM 3482 C C . VAL B 1 138 ? -7.227 -7.438 0.59 1 97 138 VAL B C 1
ATOM 3484 O O . VAL B 1 138 ? -7.477 -6.359 0.044 1 97 138 VAL B O 1
ATOM 3487 N N . ILE B 1 139 ? -8.117 -8.172 1.247 1 95.94 139 ILE B N 1
ATOM 3488 C CA . ILE B 1 139 ? -9.477 -7.707 1.477 1 95.94 139 ILE B CA 1
ATOM 3489 C C . ILE B 1 139 ? -9.781 -7.711 2.975 1 95.94 139 ILE B C 1
ATOM 3491 O O . ILE B 1 139 ? -9.438 -8.656 3.682 1 95.94 139 ILE B O 1
ATOM 3495 N N . GLY B 1 140 ? -10.422 -6.641 3.41 1 93.94 140 GLY B N 1
ATOM 3496 C CA . GLY B 1 140 ? -10.797 -6.543 4.812 1 93.94 140 GLY B CA 1
ATOM 3497 C C . GLY B 1 140 ? -10.805 -5.117 5.328 1 93.94 140 GLY B C 1
ATOM 3498 O O . GLY B 1 140 ? -10.867 -4.168 4.543 1 93.94 140 GLY B O 1
ATOM 3499 N N . CYS B 1 141 ? -10.898 -5.031 6.656 1 91.12 141 CYS B N 1
ATOM 3500 C CA . CYS B 1 141 ? -10.859 -3.734 7.324 1 91.12 141 CYS B CA 1
ATOM 3501 C C . CYS B 1 141 ? -9.805 -3.719 8.422 1 91.12 141 CYS B C 1
ATOM 3503 O O . CYS B 1 141 ? -9.789 -4.594 9.289 1 91.12 141 CYS B O 1
ATOM 3505 N N . ASP B 1 142 ? -8.945 -2.693 8.305 1 89.62 142 ASP B N 1
ATOM 3506 C CA . ASP B 1 142 ? -7.883 -2.51 9.289 1 89.62 142 ASP B CA 1
ATOM 3507 C C . ASP B 1 142 ? -6.992 -3.746 9.375 1 89.62 142 ASP B C 1
ATOM 3509 O O . ASP B 1 142 ? -6.758 -4.273 10.469 1 89.62 142 ASP B O 1
ATOM 3513 N N . GLY B 1 143 ? -6.609 -4.16 8.328 1 92.38 143 GLY B N 1
ATOM 3514 C CA . GLY B 1 143 ? -5.758 -5.332 8.203 1 92.38 143 GLY B CA 1
ATOM 3515 C C . GLY B 1 143 ? -4.641 -5.16 7.191 1 92.38 143 GLY B C 1
ATOM 3516 O O . GLY B 1 143 ? -4.582 -4.145 6.492 1 92.38 143 GLY B O 1
ATOM 3517 N N . TYR B 1 144 ? -3.762 -6.047 7.207 1 94 144 TYR B N 1
ATOM 3518 C CA . TYR B 1 144 ? -2.666 -6.062 6.242 1 94 144 TYR B CA 1
ATOM 3519 C C . TYR B 1 144 ? -2.172 -7.484 6.004 1 94 144 TYR B C 1
ATOM 3521 O O . TYR B 1 144 ? -2.441 -8.383 6.801 1 94 144 TYR B O 1
ATOM 3529 N N . ALA B 1 145 ? -1.583 -7.605 4.934 1 95.94 145 ALA B N 1
ATOM 3530 C CA . ALA B 1 145 ? -0.97 -8.883 4.59 1 95.94 145 ALA B CA 1
ATOM 3531 C C . ALA B 1 145 ? 0.262 -8.688 3.713 1 95.94 145 ALA B C 1
ATOM 3533 O O . ALA B 1 145 ? 0.429 -7.633 3.098 1 95.94 145 ALA B O 1
ATOM 3534 N N . TRP B 1 146 ? 1.12 -9.625 3.715 1 94.19 146 TRP B N 1
ATOM 3535 C CA . TRP B 1 146 ? 2.291 -9.586 2.844 1 94.19 146 TRP B CA 1
ATOM 3536 C C . TRP B 1 146 ? 2.717 -10.992 2.436 1 94.19 146 TRP B C 1
ATOM 3538 O O . TRP B 1 146 ? 2.326 -11.977 3.072 1 94.19 146 TRP B O 1
ATOM 3548 N N . LEU B 1 147 ? 3.361 -11.031 1.377 1 94.25 147 LEU B N 1
ATOM 3549 C CA . LEU B 1 147 ? 3.914 -12.289 0.883 1 94.25 147 LEU B CA 1
ATOM 3550 C C . LEU B 1 147 ? 5.438 -12.242 0.86 1 94.25 147 LEU B C 1
ATOM 3552 O O . LEU B 1 147 ? 6.023 -11.203 0.551 1 94.25 147 LEU B O 1
ATOM 3556 N N . THR B 1 148 ? 6.031 -13.328 1.258 1 90.62 148 THR B N 1
ATOM 3557 C CA . THR B 1 148 ? 7.477 -13.484 1.161 1 90.62 148 THR B CA 1
ATOM 3558 C C . THR B 1 148 ? 7.832 -14.602 0.181 1 90.62 148 THR B C 1
ATOM 3560 O O . THR B 1 148 ? 7.137 -15.617 0.107 1 90.62 148 THR B O 1
ATOM 3563 N N . SER B 1 149 ? 8.852 -14.289 -0.56 1 91.69 149 SER B N 1
ATOM 3564 C CA . SER B 1 149 ? 9.336 -15.25 -1.538 1 91.69 149 SER B CA 1
ATOM 3565 C C . SER B 1 149 ? 10.844 -15.102 -1.763 1 91.69 149 SER B C 1
ATOM 3567 O O . SER B 1 149 ? 11.523 -14.422 -0.994 1 91.69 149 SER B O 1
ATOM 3569 N N . GLU B 1 150 ? 11.289 -15.953 -2.602 1 85.38 150 GLU B N 1
ATOM 3570 C CA . GLU B 1 150 ? 12.695 -15.906 -2.998 1 85.38 150 GLU B CA 1
ATOM 3571 C C . GLU B 1 150 ? 12.859 -16.156 -4.496 1 85.38 150 GLU B C 1
ATOM 3573 O O . GLU B 1 150 ? 12.109 -16.938 -5.082 1 85.38 150 GLU B O 1
ATOM 3578 N N . THR B 1 151 ? 13.711 -15.32 -5.008 1 79.56 151 THR B N 1
ATOM 3579 C CA . THR B 1 151 ? 14.195 -15.633 -6.348 1 79.56 151 THR B CA 1
ATOM 3580 C C . THR B 1 151 ? 15.57 -16.297 -6.289 1 79.56 151 THR B C 1
ATOM 3582 O O . THR B 1 151 ? 16.047 -16.641 -5.211 1 79.56 151 THR B O 1
ATOM 3585 N N . LYS B 1 152 ? 16.031 -16.656 -7.473 1 73.94 152 LYS B N 1
ATOM 3586 C CA . LYS B 1 152 ? 17.375 -17.266 -7.516 1 73.94 152 LYS B CA 1
ATOM 3587 C C . LYS B 1 152 ? 18.406 -16.359 -6.848 1 73.94 152 LYS B C 1
ATOM 3589 O O . LYS B 1 152 ? 19.359 -16.844 -6.23 1 73.94 152 LYS B O 1
ATOM 3594 N N . SER B 1 153 ? 18.125 -15.078 -6.789 1 66.69 153 SER B N 1
ATOM 3595 C CA . SER B 1 153 ? 19.203 -14.164 -6.426 1 66.69 153 SER B CA 1
ATOM 3596 C C . SER B 1 153 ? 18.859 -13.406 -5.141 1 66.69 153 SER B C 1
ATOM 3598 O O . SER B 1 153 ? 19.75 -12.852 -4.496 1 66.69 153 SER B O 1
ATOM 3600 N N . ARG B 1 154 ? 17.578 -13.422 -4.836 1 74.69 154 ARG B N 1
ATOM 3601 C CA . ARG B 1 154 ? 17.297 -12.539 -3.711 1 74.69 154 ARG B CA 1
ATOM 3602 C C . ARG B 1 154 ? 15.938 -12.867 -3.092 1 74.69 154 ARG B C 1
ATOM 3604 O O . ARG B 1 154 ? 15.086 -13.477 -3.742 1 74.69 154 ARG B O 1
ATOM 3611 N N . ASN B 1 155 ? 15.836 -12.492 -1.87 1 81.44 155 ASN B N 1
ATOM 3612 C CA . ASN B 1 155 ? 14.531 -12.516 -1.224 1 81.44 155 ASN B CA 1
ATOM 3613 C C . ASN B 1 155 ? 13.656 -11.359 -1.69 1 81.44 155 ASN B C 1
ATOM 3615 O O . ASN B 1 155 ? 14.148 -10.242 -1.899 1 81.44 155 ASN B O 1
ATOM 3619 N N . VAL B 1 156 ? 12.414 -11.664 -1.875 1 86.06 156 VAL B N 1
ATOM 3620 C CA . VAL B 1 156 ? 11.5 -10.633 -2.348 1 86.06 156 VAL B CA 1
ATOM 3621 C C . VAL B 1 156 ? 10.195 -10.703 -1.558 1 86.06 156 VAL B C 1
ATOM 3623 O O . VAL B 1 156 ? 9.805 -11.773 -1.08 1 86.06 156 VAL B O 1
ATOM 3626 N N . SER B 1 157 ? 9.602 -9.547 -1.387 1 89.69 157 SER B N 1
ATOM 3627 C CA . SER B 1 157 ? 8.336 -9.453 -0.659 1 89.69 157 SER B CA 1
ATOM 3628 C C . SER B 1 157 ? 7.438 -8.367 -1.242 1 89.69 157 SER B C 1
ATOM 3630 O O . SER B 1 157 ? 7.91 -7.48 -1.953 1 89.69 157 SER B O 1
ATOM 3632 N N . THR B 1 158 ? 6.195 -8.508 -1.029 1 91.31 158 THR B N 1
ATOM 3633 C CA . THR B 1 158 ? 5.199 -7.484 -1.326 1 91.31 158 THR B CA 1
ATOM 3634 C C . THR B 1 158 ? 4.035 -7.559 -0.341 1 91.31 158 THR B C 1
ATOM 3636 O O . THR B 1 158 ? 3.918 -8.523 0.413 1 91.31 158 THR B O 1
ATOM 3639 N N . GLY B 1 159 ? 3.246 -6.52 -0.258 1 94.31 159 GLY B N 1
ATOM 3640 C CA . GLY B 1 159 ? 2.107 -6.469 0.644 1 94.31 159 GLY B CA 1
ATOM 3641 C C . GLY B 1 159 ? 1.337 -5.164 0.56 1 94.31 159 GLY B C 1
ATOM 3642 O O . GLY B 1 159 ? 1.724 -4.258 -0.179 1 94.31 159 GLY B O 1
ATOM 3643 N N . CYS B 1 160 ? 0.258 -5.121 1.219 1 93.75 160 CYS B N 1
ATOM 3644 C CA . CYS B 1 160 ? -0.517 -3.887 1.285 1 93.75 160 CYS B CA 1
ATOM 3645 C C . CYS B 1 160 ? -1.478 -3.908 2.467 1 93.75 160 CYS B C 1
ATOM 3647 O O . CYS B 1 160 ? -1.55 -4.902 3.195 1 93.75 160 CYS B O 1
ATOM 3649 N N . MET B 1 161 ? -2.072 -2.775 2.688 1 94.25 161 MET B N 1
ATOM 3650 C CA . MET B 1 161 ? -2.932 -2.57 3.85 1 94.25 161 MET B CA 1
ATOM 3651 C C . MET B 1 161 ? -4.32 -2.105 3.424 1 94.25 161 MET B C 1
ATOM 3653 O O . MET B 1 161 ? -4.469 -1.417 2.412 1 94.25 161 MET B O 1
ATOM 3657 N N . VAL B 1 162 ? -5.262 -2.484 4.25 1 93.75 162 VAL B N 1
ATOM 3658 C CA . VAL B 1 162 ? -6.641 -2.084 3.992 1 93.75 162 VAL B CA 1
ATOM 3659 C C . VAL B 1 162 ? -7.23 -1.435 5.242 1 93.75 162 VAL B C 1
ATOM 3661 O O . VAL B 1 162 ? -6.957 -1.868 6.363 1 93.75 162 VAL B O 1
ATOM 3664 N N . PHE B 1 163 ? -8.062 -0.426 4.965 1 90.69 163 PHE B N 1
ATOM 3665 C CA . PHE B 1 163 ? -8.719 0.329 6.027 1 90.69 163 PHE B CA 1
ATOM 3666 C C . PHE B 1 163 ? -10.195 0.536 5.715 1 90.69 163 PHE B C 1
ATOM 3668 O O . PHE B 1 163 ? -10.602 0.507 4.551 1 90.69 163 PHE B O 1
ATOM 3675 N N . CYS B 1 164 ? -11 0.708 6.793 1 87.69 164 CYS B N 1
ATOM 3676 C CA . CYS B 1 164 ? -12.414 1.031 6.641 1 87.69 164 CYS B CA 1
ATOM 3677 C C . CYS B 1 164 ? -12.852 2.064 7.672 1 87.69 164 CYS B C 1
ATOM 3679 O O . CYS B 1 164 ? -12.344 2.074 8.797 1 87.69 164 CYS B O 1
ATOM 3681 N N . SER B 1 165 ? -13.703 2.881 7.305 1 79.5 165 SER B N 1
ATOM 3682 C CA . SER B 1 165 ? -14.328 3.791 8.258 1 79.5 165 SER B CA 1
ATOM 3683 C C . SER B 1 165 ? -15.719 3.301 8.664 1 79.5 165 SER B C 1
ATOM 3685 O O . SER B 1 165 ? -16.062 3.328 9.844 1 79.5 165 SER B O 1
ATOM 3687 N N . ASP B 1 166 ? -16.453 2.943 7.707 1 83.94 166 ASP B N 1
ATOM 3688 C CA . ASP B 1 166 ? -17.812 2.428 7.883 1 83.94 166 ASP B CA 1
ATOM 3689 C C . ASP B 1 166 ? -18.188 1.486 6.746 1 83.94 166 ASP B C 1
ATOM 3691 O O . ASP B 1 166 ? -17.578 1.521 5.672 1 83.94 166 ASP B O 1
ATOM 3695 N N . PRO B 1 167 ? -19.203 0.643 7.09 1 86.06 167 PRO B N 1
ATOM 3696 C CA . PRO B 1 167 ? -19.594 -0.316 6.055 1 86.06 167 PRO B CA 1
ATOM 3697 C C . PRO B 1 167 ? -20.078 0.362 4.777 1 86.06 167 PRO B C 1
ATOM 3699 O O . PRO B 1 167 ? -19.891 -0.167 3.68 1 86.06 167 PRO B O 1
ATOM 3702 N N . GLU B 1 168 ? -20.688 1.502 4.906 1 83.69 168 GLU B N 1
ATOM 3703 C CA . GLU B 1 168 ? -21.281 2.191 3.764 1 83.69 168 GLU B CA 1
ATOM 3704 C C . GLU B 1 168 ? -20.203 2.738 2.832 1 83.69 168 GLU B C 1
ATOM 3706 O O . GLU B 1 168 ? -20.438 2.891 1.63 1 83.69 168 GLU B O 1
ATOM 3711 N N . GLY B 1 169 ? -19.094 2.934 3.35 1 82.12 169 GLY B N 1
ATOM 3712 C CA . GLY B 1 169 ? -18 3.492 2.557 1 82.12 169 GLY B CA 1
ATOM 3713 C C . GLY B 1 169 ? -17.219 2.441 1.786 1 82.12 169 GLY B C 1
ATOM 3714 O O . GLY B 1 169 ? -16.375 2.773 0.951 1 82.12 169 GLY B O 1
ATOM 3715 N N . ILE B 1 170 ? -17.547 1.207 2.039 1 87.5 170 ILE B N 1
ATOM 3716 C CA . ILE B 1 170 ? -16.844 0.117 1.371 1 87.5 170 ILE B CA 1
ATOM 3717 C C . ILE B 1 170 ? -17.547 -0.232 0.065 1 87.5 170 ILE B C 1
ATOM 3719 O O . ILE B 1 170 ? -18.5 -1.009 0.06 1 87.5 170 ILE B O 1
ATOM 3723 N N . VAL B 1 171 ? -17.016 0.351 -0.994 1 85.88 171 VAL B N 1
ATOM 3724 C CA . VAL B 1 171 ? -17.656 0.201 -2.297 1 85.88 171 VAL B CA 1
ATOM 3725 C C . VAL B 1 171 ? -16.828 -0.736 -3.174 1 85.88 171 VAL B C 1
ATOM 3727 O O . VAL B 1 171 ? -15.602 -0.749 -3.09 1 85.88 171 VAL B O 1
ATOM 3730 N N . GLY B 1 172 ? -17.547 -1.496 -3.967 1 87 172 GLY B N 1
ATOM 3731 C CA . GLY B 1 172 ? -16.875 -2.43 -4.859 1 87 172 GLY B CA 1
ATOM 3732 C C . GLY B 1 172 ? -16.172 -1.746 -6.016 1 87 172 GLY B C 1
ATOM 3733 O O . GLY B 1 172 ? -16.359 -0.551 -6.25 1 87 172 GLY B O 1
ATOM 3734 N N . GLY B 1 173 ? -15.258 -2.531 -6.723 1 82.38 173 GLY B N 1
ATOM 3735 C CA . GLY B 1 173 ? -14.672 -2.084 -7.973 1 82.38 173 GLY B CA 1
ATOM 3736 C C . GLY B 1 173 ? -13.211 -1.696 -7.84 1 82.38 173 GLY B C 1
ATOM 3737 O O . GLY B 1 173 ? -12.398 -2.008 -8.711 1 82.38 173 GLY B O 1
ATOM 3738 N N . GLU B 1 174 ? -12.883 -0.948 -6.828 1 81.94 174 GLU B N 1
ATOM 3739 C CA . GLU B 1 174 ? -11.5 -0.494 -6.77 1 81.94 174 GLU B CA 1
ATOM 3740 C C . GLU B 1 174 ? -10.789 -1.046 -5.535 1 81.94 174 GLU B C 1
ATOM 3742 O O . GLU B 1 174 ? -11.414 -1.245 -4.492 1 81.94 174 GLU B O 1
ATOM 3747 N N . CYS B 1 175 ? -9.57 -1.347 -5.773 1 91.38 175 CYS B N 1
ATOM 3748 C CA . CYS B 1 175 ? -8.727 -1.832 -4.688 1 91.38 175 CYS B CA 1
ATOM 3749 C C . CYS B 1 175 ? -7.617 -0.833 -4.371 1 91.38 175 CYS B C 1
ATOM 3751 O O . CYS B 1 175 ? -6.441 -1.098 -4.633 1 91.38 175 CYS B O 1
ATOM 3753 N N . ALA B 1 176 ? -8.094 0.226 -3.744 1 83.75 176 ALA B N 1
ATOM 3754 C CA . ALA B 1 176 ? -7.152 1.315 -3.5 1 83.75 176 ALA B CA 1
ATOM 3755 C C . ALA B 1 176 ? -6.895 1.49 -2.006 1 83.75 176 ALA B C 1
ATOM 3757 O O . ALA B 1 176 ? -6.363 2.52 -1.577 1 83.75 176 ALA B O 1
ATOM 3758 N N . GLY B 1 177 ? -7.391 0.526 -1.264 1 88.06 177 GLY B N 1
ATOM 3759 C CA . GLY B 1 177 ? -7.082 0.597 0.155 1 88.06 177 GLY B CA 1
ATOM 3760 C C . GLY B 1 177 ? -8.312 0.598 1.036 1 88.06 177 GLY B C 1
ATOM 3761 O O . GLY B 1 177 ? -8.227 0.357 2.242 1 88.06 177 GLY B O 1
ATOM 3762 N N . ASN B 1 178 ? -9.43 0.979 0.47 1 88.5 178 ASN B N 1
ATOM 3763 C CA . ASN B 1 178 ? -10.68 0.97 1.223 1 88.5 178 ASN B CA 1
ATOM 3764 C C . ASN B 1 178 ? -11.383 -0.384 1.131 1 88.5 178 ASN B C 1
ATOM 3766 O O . ASN B 1 178 ? -12.211 -0.602 0.244 1 88.5 178 ASN B O 1
ATOM 3770 N N . GLY B 1 179 ? -11.008 -1.19 1.994 1 93 179 GLY B N 1
ATOM 3771 C CA . GLY B 1 179 ? -11.594 -2.521 2.023 1 93 179 GLY B CA 1
ATOM 3772 C C . GLY B 1 179 ? -10.891 -3.502 1.102 1 93 179 GLY B C 1
ATOM 3773 O O . GLY B 1 179 ? -11.07 -4.715 1.224 1 93 179 GLY B O 1
ATOM 3774 N N . CYS B 1 180 ? -10.156 -2.98 0.161 1 94.94 180 CYS B N 1
ATOM 3775 C CA . CYS B 1 180 ? -9.43 -3.812 -0.793 1 94.94 180 CYS B CA 1
ATOM 3776 C C . CYS B 1 180 ? -8.148 -3.129 -1.245 1 94.94 180 CYS B C 1
ATOM 3778 O O . CYS B 1 180 ? -8.141 -1.933 -1.538 1 94.94 180 CYS B O 1
ATOM 3780 N N . CYS B 1 181 ? -7.039 -3.842 -1.343 1 95.31 181 CYS B N 1
ATOM 3781 C CA . CYS B 1 181 ? -5.797 -3.352 -1.926 1 95.31 181 CYS B CA 1
ATOM 3782 C C . CYS B 1 181 ? -5.113 -4.441 -2.744 1 95.31 181 CYS B C 1
ATOM 3784 O O . CYS B 1 181 ? -5.352 -5.629 -2.527 1 95.31 181 CYS B O 1
ATOM 3786 N N . GLN B 1 182 ? -4.324 -3.992 -3.76 1 94.81 182 GLN B N 1
ATOM 3787 C CA . GLN B 1 182 ? -3.582 -4.93 -4.598 1 94.81 182 GLN B CA 1
ATOM 3788 C C . GLN B 1 182 ? -2.145 -4.465 -4.805 1 94.81 182 GLN B C 1
ATOM 3790 O O . GLN B 1 182 ? -1.88 -3.262 -4.859 1 94.81 182 GLN B O 1
ATOM 3795 N N . SER B 1 183 ? -1.279 -5.402 -4.875 1 93.75 183 SER B N 1
ATOM 3796 C CA . SER B 1 183 ? 0.11 -5.148 -5.242 1 93.75 183 SER B CA 1
ATOM 3797 C C . SER B 1 183 ? 0.609 -6.168 -6.258 1 93.75 183 SER B C 1
ATOM 3799 O O . SER B 1 183 ? 0.11 -7.297 -6.312 1 93.75 183 SER B O 1
ATOM 3801 N N . SER B 1 184 ? 1.541 -5.738 -7.062 1 92.94 184 SER B N 1
ATOM 3802 C CA . SER B 1 184 ? 2.16 -6.68 -7.988 1 92.94 184 SER B CA 1
ATOM 3803 C C . SER B 1 184 ? 3.018 -7.703 -7.246 1 92.94 184 SER B C 1
ATOM 3805 O O . SER B 1 184 ? 3.604 -7.391 -6.207 1 92.94 184 SER B O 1
ATOM 3807 N N . ILE B 1 185 ? 3.037 -8.883 -7.789 1 93.56 185 ILE B N 1
ATOM 3808 C CA . ILE B 1 185 ? 3.924 -9.875 -7.184 1 93.56 185 ILE B CA 1
ATOM 3809 C C . ILE B 1 185 ? 5.301 -9.805 -7.844 1 93.56 185 ILE B C 1
ATOM 3811 O O . ILE B 1 185 ? 5.414 -9.438 -9.016 1 93.56 185 ILE B O 1
ATOM 3815 N N . PRO B 1 186 ? 6.305 -10.094 -7.09 1 88.81 186 PRO B N 1
ATOM 3816 C CA . PRO B 1 186 ? 7.637 -10.133 -7.695 1 88.81 186 PRO B CA 1
ATOM 3817 C C . PRO B 1 186 ? 7.734 -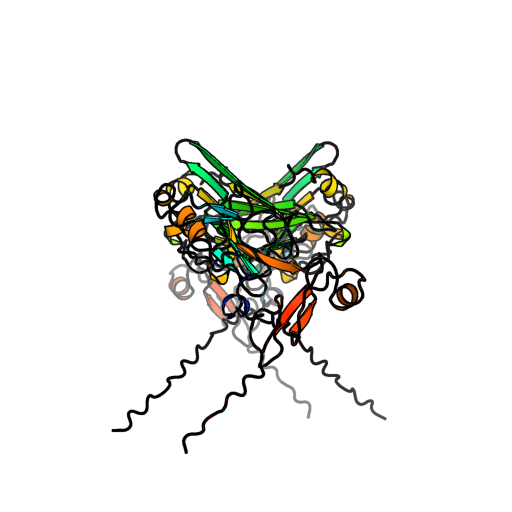11.117 -8.859 1 88.81 186 PRO B C 1
ATOM 3819 O O . PRO B 1 186 ? 7.09 -12.164 -8.836 1 88.81 186 PRO B O 1
ATOM 3822 N N . GLN B 1 187 ? 8.586 -10.789 -9.727 1 87.94 187 GLN B N 1
ATOM 3823 C CA . GLN B 1 187 ? 8.75 -11.641 -10.898 1 87.94 187 GLN B CA 1
ATOM 3824 C C . GLN B 1 187 ? 9.586 -12.875 -10.57 1 87.94 187 GLN B C 1
ATOM 3826 O O . GLN B 1 187 ? 10.43 -12.844 -9.664 1 87.94 187 GLN B O 1
ATOM 3831 N N . ASP B 1 188 ? 9.234 -13.984 -11.266 1 90.31 188 ASP B N 1
ATOM 3832 C CA . ASP B 1 188 ? 10.047 -15.195 -11.336 1 90.31 188 ASP B CA 1
ATOM 3833 C C . ASP B 1 188 ? 10.055 -15.93 -10 1 90.31 188 ASP B C 1
ATOM 3835 O O . ASP B 1 188 ? 11.016 -16.641 -9.68 1 90.31 188 ASP B O 1
ATOM 3839 N N . ILE B 1 189 ? 9.039 -15.648 -9.219 1 94.06 189 ILE B N 1
ATOM 3840 C CA . ILE B 1 189 ? 8.969 -16.406 -7.98 1 94.06 189 ILE B CA 1
ATOM 3841 C C . ILE B 1 189 ? 8.32 -17.766 -8.242 1 94.06 189 ILE B C 1
ATOM 3843 O O . ILE B 1 189 ? 7.48 -17.906 -9.141 1 94.06 189 ILE B O 1
ATOM 3847 N N . ARG B 1 190 ? 8.719 -18.781 -7.426 1 94.38 190 ARG B N 1
ATOM 3848 C CA . ARG B 1 190 ? 8.203 -20.141 -7.574 1 94.38 190 ARG B CA 1
ATOM 3849 C C . ARG B 1 190 ? 7.551 -20.625 -6.281 1 94.38 190 ARG B C 1
ATOM 3851 O O . ARG B 1 190 ? 7.027 -21.734 -6.223 1 94.38 190 ARG B O 1
ATOM 3858 N N . TYR B 1 191 ? 7.676 -19.859 -5.395 1 94.44 191 TYR B N 1
ATOM 3859 C CA . TYR B 1 191 ? 7.035 -20.109 -4.109 1 94.44 191 TYR B CA 1
ATOM 3860 C C . TYR B 1 191 ? 6.715 -18.812 -3.387 1 94.44 191 TYR B C 1
ATOM 3862 O O . TYR B 1 191 ? 7.344 -17.781 -3.646 1 94.44 191 TYR B O 1
ATOM 3870 N N . PHE B 1 192 ? 5.691 -18.891 -2.564 1 94.81 192 PHE B N 1
ATOM 3871 C CA . PHE B 1 192 ? 5.484 -17.766 -1.649 1 94.81 192 PHE B CA 1
ATOM 3872 C C . PHE B 1 192 ? 4.766 -18.234 -0.387 1 94.81 192 PHE B C 1
ATOM 3874 O O . PHE B 1 192 ? 4.09 -19.266 -0.393 1 94.81 192 PHE B O 1
ATOM 3881 N N . SER B 1 193 ? 5.047 -17.5 0.616 1 94 193 SER B N 1
ATOM 3882 C CA . SER B 1 193 ? 4.324 -17.625 1.876 1 94 193 SER B CA 1
ATOM 3883 C C . SER B 1 193 ? 3.555 -16.344 2.197 1 94 193 SER B C 1
ATOM 3885 O O . SER B 1 193 ? 4.059 -15.242 1.978 1 94 193 SER B O 1
ATOM 3887 N N . THR B 1 194 ? 2.367 -16.547 2.664 1 94.81 194 THR B N 1
ATOM 3888 C CA . THR B 1 194 ? 1.525 -15.383 2.959 1 94.81 194 THR B CA 1
ATOM 3889 C C . THR B 1 194 ? 1.361 -15.211 4.465 1 94.81 194 THR B C 1
ATOM 3891 O O . THR B 1 194 ? 1.198 -16.188 5.199 1 94.81 194 THR B O 1
ATOM 3894 N N . GLN B 1 195 ? 1.433 -14.008 4.863 1 93.5 195 GLN B N 1
ATOM 3895 C CA . GLN B 1 195 ? 1.079 -13.609 6.223 1 93.5 195 GLN B CA 1
ATOM 3896 C C . GLN B 1 195 ? -0.073 -12.609 6.223 1 93.5 195 GLN B C 1
ATOM 3898 O O . GLN B 1 195 ? -0.142 -11.734 5.359 1 93.5 195 GLN B O 1
ATOM 3903 N N . VAL B 1 196 ? -0.938 -12.805 7.141 1 94.06 196 VAL B N 1
ATOM 3904 C CA . VAL B 1 196 ? -2.096 -11.93 7.285 1 94.06 196 VAL B CA 1
ATOM 3905 C C . VAL B 1 196 ? -2.262 -11.531 8.75 1 94.06 196 VAL B C 1
ATOM 3907 O O . VAL B 1 196 ? -2.129 -12.367 9.648 1 94.06 196 VAL B O 1
ATOM 3910 N N . ASP B 1 197 ? -2.502 -10.219 8.922 1 90.56 197 ASP B N 1
ATOM 3911 C CA . ASP B 1 197 ? -2.674 -9.758 10.297 1 90.56 197 ASP B CA 1
ATOM 3912 C C . ASP B 1 197 ? -3.639 -8.578 10.367 1 90.56 197 ASP B C 1
ATOM 3914 O O . ASP B 1 197 ? -4.098 -8.086 9.336 1 90.56 197 ASP B O 1
ATOM 3918 N N . SER B 1 198 ? -4.051 -8.273 11.57 1 86.75 198 SER B N 1
ATOM 3919 C CA . SER B 1 198 ? -4.977 -7.184 11.852 1 86.75 198 SER B CA 1
ATOM 3920 C C . SER B 1 198 ? -4.289 -6.047 12.594 1 86.75 198 SER B C 1
ATOM 3922 O O . SER B 1 198 ? -3.361 -6.277 13.375 1 86.75 198 SER B O 1
ATOM 3924 N N . LEU B 1 199 ? -4.641 -4.809 12.242 1 79.81 199 LEU B N 1
ATOM 3925 C CA . LEU B 1 199 ? -4.121 -3.641 12.945 1 79.81 199 LEU B CA 1
ATOM 3926 C C . LEU B 1 199 ? -4.922 -3.371 14.211 1 79.81 199 LEU B C 1
ATOM 3928 O O . LEU B 1 199 ? -4.617 -2.434 14.953 1 79.81 199 LEU B O 1
ATOM 3932 N N . VAL B 1 200 ? -6.059 -4.012 14.383 1 63 200 VAL B N 1
ATOM 3933 C CA . VAL B 1 200 ? -7.148 -3.729 15.312 1 63 200 VAL B CA 1
ATOM 3934 C C . VAL B 1 200 ? -6.637 -3.779 16.75 1 63 200 VAL B C 1
ATOM 3936 O O . VAL B 1 200 ? -6.758 -4.805 17.422 1 63 200 VAL B O 1
ATOM 3939 N N . ASN B 1 201 ? -5.426 -3.711 17.125 1 56.84 201 ASN B N 1
ATOM 3940 C CA . ASN B 1 201 ? -5.445 -3.438 18.562 1 56.84 201 ASN B CA 1
ATOM 3941 C C . ASN B 1 201 ? -6.113 -2.1 18.875 1 56.84 201 ASN B C 1
ATOM 3943 O O . ASN B 1 201 ? -6.082 -1.634 20.016 1 56.84 201 ASN B O 1
ATOM 3947 N N . SER B 1 202 ? -6.738 -1.599 17.922 1 50.38 202 SER B N 1
ATOM 3948 C CA . SER B 1 202 ? -7.215 -0.222 18.016 1 50.38 202 SER B CA 1
ATOM 3949 C C . SER B 1 202 ? -8.594 -0.153 18.656 1 50.38 202 SER B C 1
ATOM 3951 O O . SER B 1 202 ? -9.289 -1.167 18.766 1 50.38 202 SER B O 1
ATOM 3953 N N . SER B 1 203 ? -8.828 0.875 19.281 1 51.28 203 SER B N 1
ATOM 3954 C CA . SER B 1 203 ? -10.055 1.221 20 1 51.28 203 SER B CA 1
ATOM 3955 C C . SER B 1 203 ? -11.289 0.939 19.141 1 51.28 203 SER B C 1
ATOM 3957 O O . SER B 1 203 ? -12.352 0.614 19.672 1 51.28 203 SER B O 1
ATOM 3959 N N . ASN B 1 204 ? -11.094 0.937 17.859 1 59.12 204 ASN B N 1
ATOM 3960 C CA . ASN B 1 204 ? -12.234 0.747 16.984 1 59.12 204 ASN B CA 1
ATOM 3961 C C . ASN B 1 204 ? -12.367 -0.707 16.531 1 59.12 204 ASN B C 1
ATOM 3963 O O . ASN B 1 204 ? -13.156 -1.02 15.648 1 59.12 204 ASN B O 1
ATOM 3967 N N . ALA B 1 205 ? -11.633 -1.464 17.188 1 67.94 205 ALA B N 1
ATOM 3968 C CA . ALA B 1 205 ? -11.562 -2.869 16.797 1 67.94 205 ALA B CA 1
ATOM 3969 C C . ALA B 1 205 ? -12.922 -3.541 16.922 1 67.94 205 ALA B C 1
ATOM 3971 O O . ALA B 1 205 ? -13.32 -4.324 16.062 1 67.94 205 ALA B O 1
ATOM 3972 N N . ASN B 1 206 ? -13.594 -3.004 17.844 1 75.5 206 ASN B N 1
ATOM 3973 C CA . ASN B 1 206 ? -14.875 -3.666 18.062 1 75.5 206 ASN B CA 1
ATOM 3974 C C . ASN B 1 206 ? -15.875 -3.295 16.969 1 75.5 206 ASN B C 1
ATOM 3976 O O . ASN B 1 206 ? -16.672 -4.133 16.531 1 75.5 206 ASN B O 1
ATOM 3980 N N . TYR B 1 207 ? -15.781 -2.129 16.562 1 81.12 207 TYR B N 1
ATOM 3981 C CA . TYR B 1 207 ? -16.719 -1.705 15.531 1 81.12 207 TYR B CA 1
ATOM 3982 C C . TYR B 1 207 ? -16.438 -2.414 14.219 1 81.12 207 TYR B C 1
ATOM 3984 O O . TYR B 1 207 ? -17.328 -3.014 13.617 1 81.12 207 TYR B O 1
ATOM 3992 N N . THR B 1 208 ? -15.281 -2.482 13.844 1 82.81 208 THR B N 1
ATOM 3993 C CA . THR B 1 208 ? -14.906 -3.125 12.586 1 82.81 208 THR B CA 1
ATOM 3994 C C . THR B 1 208 ? -15.18 -4.625 12.648 1 82.81 208 THR B C 1
ATOM 3996 O O . 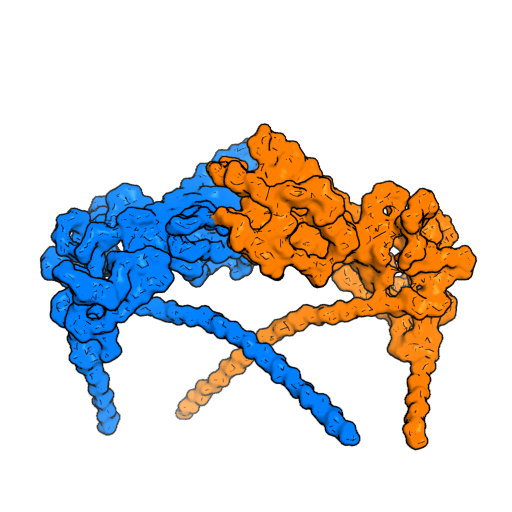THR B 1 208 ? -15.656 -5.211 11.672 1 82.81 208 THR B O 1
ATOM 3999 N N . ARG B 1 209 ? -14.922 -5.191 13.812 1 85 209 ARG B N 1
ATOM 4000 C CA . ARG B 1 209 ? -15.125 -6.625 13.984 1 85 209 ARG B CA 1
ATOM 4001 C C . ARG B 1 209 ? -16.594 -6.988 13.844 1 85 209 ARG B C 1
ATOM 4003 O O . ARG B 1 209 ? -16.938 -8.125 13.523 1 85 209 ARG B O 1
ATOM 4010 N N . SER B 1 210 ? -17.422 -6.023 14.125 1 87.12 210 SER B N 1
ATOM 4011 C CA . SER B 1 210 ? -18.859 -6.293 14.086 1 87.12 210 SER B CA 1
ATOM 4012 C C . SER B 1 210 ? -19.344 -6.504 12.648 1 87.12 210 SER B C 1
ATOM 4014 O O . SER B 1 210 ? -20.297 -7.254 12.414 1 87.12 210 SER B O 1
ATOM 4016 N N . PHE B 1 211 ? -18.672 -5.871 11.672 1 89.06 211 PHE B N 1
ATOM 4017 C CA . PHE B 1 211 ? -19.188 -6.031 10.32 1 89.06 211 PHE B CA 1
ATOM 4018 C C . PHE B 1 211 ? -18.125 -6.664 9.414 1 89.06 211 PHE B C 1
ATOM 4020 O O . PHE B 1 211 ? -18.453 -7.195 8.352 1 89.06 211 PHE B O 1
ATOM 4027 N N . ALA B 1 212 ? -16.906 -6.57 9.766 1 90.38 212 ALA B N 1
ATOM 4028 C CA . ALA B 1 212 ? -15.82 -7.125 8.961 1 90.38 212 ALA B CA 1
ATOM 4029 C C . ALA B 1 212 ? -14.773 -7.797 9.852 1 90.38 212 ALA B C 1
ATOM 4031 O O . ALA B 1 212 ? -13.664 -7.285 10.008 1 90.38 212 ALA B O 1
ATOM 4032 N N . PRO B 1 213 ? -15.031 -8.938 10.328 1 90.75 213 PRO B N 1
ATOM 4033 C CA . PRO B 1 213 ? -14.148 -9.578 11.305 1 90.75 213 PRO B CA 1
ATOM 4034 C C . PRO B 1 213 ? -12.922 -10.219 10.664 1 90.75 213 PRO B C 1
ATOM 4036 O O . PRO B 1 213 ? -11.992 -10.625 11.367 1 90.75 213 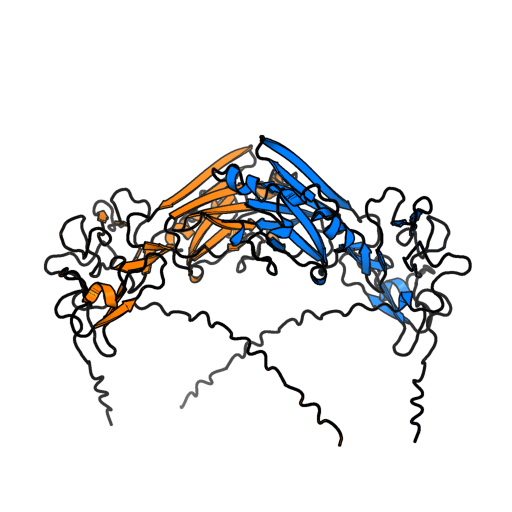PRO B O 1
ATOM 4039 N N . CYS B 1 214 ? -12.938 -10.328 9.328 1 92.56 214 CYS B N 1
ATOM 4040 C CA . CYS B 1 214 ? -11.875 -11.109 8.711 1 92.56 214 CYS B CA 1
ATOM 4041 C C . CYS B 1 214 ? -11.062 -10.25 7.742 1 92.56 214 CYS B C 1
ATOM 4043 O O . CYS B 1 214 ? -11.602 -9.328 7.121 1 92.56 214 CYS B O 1
ATOM 4045 N N . THR B 1 215 ? -9.758 -10.531 7.699 1 94.31 215 THR B N 1
ATOM 4046 C CA . THR B 1 215 ? -8.859 -10.07 6.648 1 94.31 215 THR B CA 1
ATOM 4047 C C . THR B 1 215 ? -8.414 -11.242 5.77 1 94.31 215 THR B C 1
ATOM 4049 O O . THR B 1 215 ? -7.969 -12.273 6.281 1 94.31 215 THR B O 1
ATOM 4052 N N . TYR B 1 216 ? -8.586 -11.086 4.449 1 95.62 216 TYR B N 1
ATOM 4053 C CA . TYR B 1 216 ? -8.227 -12.133 3.496 1 95.62 216 TYR B CA 1
ATOM 4054 C C . TYR B 1 216 ? -7.055 -11.688 2.625 1 95.62 216 TYR B C 1
ATOM 4056 O O . TYR B 1 216 ? -6.891 -10.5 2.35 1 95.62 216 TYR B O 1
ATOM 4064 N N . ALA B 1 217 ? -6.277 -12.633 2.215 1 97.5 217 ALA B N 1
ATOM 4065 C CA . ALA B 1 217 ? -5.172 -12.375 1.295 1 97.5 217 ALA B CA 1
ATOM 4066 C C . ALA B 1 217 ? -4.98 -13.531 0.324 1 97.5 217 ALA B C 1
ATOM 4068 O O . ALA B 1 217 ? -5.078 -14.703 0.713 1 97.5 217 ALA B O 1
ATOM 4069 N N . PHE B 1 218 ? -4.75 -13.156 -0.943 1 97.19 218 PHE B N 1
ATOM 4070 C CA . PHE B 1 218 ? -4.531 -14.211 -1.924 1 97.19 218 PHE B CA 1
ATOM 4071 C C . PHE B 1 218 ? -3.754 -13.68 -3.123 1 97.19 218 PHE B C 1
ATOM 4073 O O . PHE B 1 218 ? -3.697 -12.469 -3.35 1 97.19 218 PHE B O 1
ATOM 4080 N N . VAL B 1 219 ? -3.143 -14.594 -3.775 1 97.75 219 VAL B N 1
ATOM 4081 C CA . VAL B 1 219 ? -2.547 -14.352 -5.086 1 97.75 219 VAL B CA 1
ATOM 4082 C C . VAL B 1 219 ? -3.459 -14.906 -6.18 1 97.75 219 VAL B C 1
ATOM 4084 O O . VAL B 1 219 ? -3.898 -16.062 -6.105 1 97.75 219 VAL B O 1
ATOM 4087 N N . GLY B 1 220 ? -3.779 -14.047 -7.16 1 97.75 220 GLY B N 1
ATOM 4088 C CA . GLY B 1 220 ? -4.641 -14.516 -8.234 1 97.75 220 GLY B CA 1
ATOM 4089 C C . GLY B 1 220 ? -4.652 -13.586 -9.438 1 97.75 220 GLY B C 1
ATOM 4090 O O . GLY B 1 220 ? -4.168 -12.453 -9.359 1 97.75 220 GLY B O 1
ATOM 4091 N N . GLU B 1 221 ? -5.23 -14.109 -10.5 1 97.62 221 GLU B N 1
ATOM 4092 C CA . GLU B 1 221 ? -5.336 -13.375 -11.758 1 97.62 221 GLU B CA 1
ATOM 4093 C C . GLU B 1 221 ? -6.156 -12.102 -11.578 1 97.62 221 GLU B C 1
ATOM 4095 O O . GLU B 1 221 ? -7.344 -12.156 -11.258 1 97.62 221 GLU B O 1
ATOM 4100 N N . GLU B 1 222 ? -5.543 -11.039 -11.898 1 94.62 222 GLU B N 1
ATOM 4101 C CA . GLU B 1 222 ? -6.156 -9.727 -11.672 1 94.62 222 GLU B CA 1
ATOM 4102 C C . GLU B 1 222 ? -7.473 -9.602 -12.43 1 94.62 222 GLU B C 1
ATOM 4104 O O . GLU B 1 222 ? -8.469 -9.125 -11.883 1 94.62 222 GLU B O 1
ATOM 4109 N N . GLY B 1 223 ? -7.52 -10.055 -13.633 1 93.44 223 GLY B N 1
ATOM 4110 C CA . GLY B 1 223 ? -8.68 -9.867 -14.484 1 93.44 223 GLY B CA 1
ATOM 4111 C C . GLY B 1 223 ? -9.875 -10.711 -14.062 1 93.44 223 GLY B C 1
ATOM 4112 O O . GLY B 1 223 ? -11 -10.445 -14.469 1 93.44 223 GLY B O 1
ATOM 4113 N N . ALA B 1 224 ? -9.656 -11.633 -13.328 1 96.19 224 ALA B N 1
ATOM 4114 C CA . ALA B 1 224 ? -10.719 -12.555 -12.922 1 96.19 224 ALA B CA 1
ATOM 4115 C C . ALA B 1 224 ? -11.352 -12.109 -11.602 1 96.19 224 ALA B C 1
ATOM 4117 O O . ALA B 1 224 ? -12.391 -12.633 -11.195 1 96.19 224 ALA B O 1
ATOM 4118 N N . PHE B 1 225 ? -10.711 -11.188 -10.93 1 96.31 225 PHE B N 1
ATOM 4119 C CA . PHE B 1 225 ? -11.195 -10.758 -9.617 1 96.31 225 PHE B CA 1
ATOM 4120 C C . PHE B 1 225 ? -11.984 -9.461 -9.727 1 96.31 225 PHE B C 1
ATOM 4122 O O . PHE B 1 225 ? -11.539 -8.516 -10.383 1 96.31 225 PHE B O 1
ATOM 4129 N N . GLY B 1 226 ? -13.078 -9.508 -9.016 1 94.31 226 GLY B N 1
ATOM 4130 C CA . GLY B 1 226 ? -13.867 -8.305 -8.812 1 94.31 226 GLY B CA 1
ATOM 4131 C C . GLY B 1 226 ? -14.289 -8.102 -7.371 1 94.31 226 GLY B C 1
ATOM 4132 O O . GLY B 1 226 ? -14.992 -8.938 -6.801 1 94.31 226 GLY B O 1
ATOM 4133 N N . PHE B 1 227 ? -13.875 -7.062 -6.844 1 95 227 PHE B N 1
ATOM 4134 C CA . PHE B 1 227 ? -14.234 -6.738 -5.469 1 95 227 PHE B CA 1
ATOM 4135 C C . PHE B 1 227 ? -15.695 -6.312 -5.371 1 95 227 PHE B C 1
ATOM 4137 O O . PHE B 1 227 ? -16.141 -5.414 -6.094 1 95 227 PHE B O 1
ATOM 4144 N N . MET B 1 228 ? -16.422 -6.859 -4.484 1 93.06 228 MET B N 1
ATOM 4145 C CA . MET B 1 228 ? -17.859 -6.598 -4.391 1 93.06 228 MET B CA 1
ATOM 4146 C C . MET B 1 228 ? -18.188 -5.773 -3.15 1 93.06 228 MET B C 1
ATOM 4148 O O . MET B 1 228 ? -19.281 -5.859 -2.607 1 93.06 228 MET B O 1
ATOM 4152 N N . GLY B 1 229 ? -17.203 -5.109 -2.604 1 92.19 229 GLY B N 1
ATOM 4153 C CA . GLY B 1 229 ? -17.438 -4.203 -1.489 1 92.19 229 GLY B CA 1
ATOM 4154 C C . GLY B 1 229 ? -17.766 -4.918 -0.195 1 92.19 229 GLY B C 1
ATOM 4155 O O . GLY B 1 229 ? -17.141 -5.914 0.152 1 92.19 229 GLY B O 1
ATOM 4156 N N . ILE B 1 230 ? -18.75 -4.375 0.456 1 90.62 230 ILE B N 1
ATOM 4157 C CA . ILE B 1 230 ? -19.109 -4.84 1.794 1 90.62 230 ILE B CA 1
ATOM 4158 C C . ILE B 1 230 ? -19.562 -6.293 1.732 1 90.62 230 ILE B C 1
ATOM 4160 O O . ILE B 1 230 ? -19.438 -7.035 2.709 1 90.62 230 ILE B O 1
ATOM 4164 N N . ASN B 1 231 ? -20.016 -6.723 0.623 1 89.25 231 ASN B N 1
ATOM 4165 C CA . ASN B 1 231 ? -20.469 -8.102 0.492 1 89.25 231 ASN B CA 1
ATOM 4166 C C . ASN B 1 231 ? -19.328 -9.094 0.652 1 89.25 231 ASN B C 1
ATOM 4168 O O . ASN B 1 231 ? -19.531 -10.219 1.105 1 89.25 231 ASN B O 1
ATOM 4172 N N . ASP B 1 232 ? -18.141 -8.711 0.376 1 91.62 232 ASP B N 1
ATOM 4173 C CA . ASP B 1 232 ? -16.969 -9.586 0.434 1 91.62 232 ASP B CA 1
ATOM 4174 C C . ASP B 1 232 ? -16.422 -9.664 1.854 1 91.62 232 ASP B C 1
ATOM 4176 O O . ASP B 1 232 ? -15.711 -10.617 2.197 1 91.62 232 ASP B O 1
ATOM 4180 N N . ILE B 1 233 ? -16.688 -8.719 2.666 1 88.06 233 ILE B N 1
ATOM 4181 C CA . ILE B 1 233 ? -15.969 -8.68 3.936 1 88.06 233 ILE B CA 1
ATOM 4182 C C . ILE B 1 233 ? -16.953 -8.781 5.094 1 88.06 233 ILE B C 1
ATOM 4184 O O . ILE B 1 233 ? -16.562 -8.766 6.262 1 88.06 233 ILE B O 1
ATOM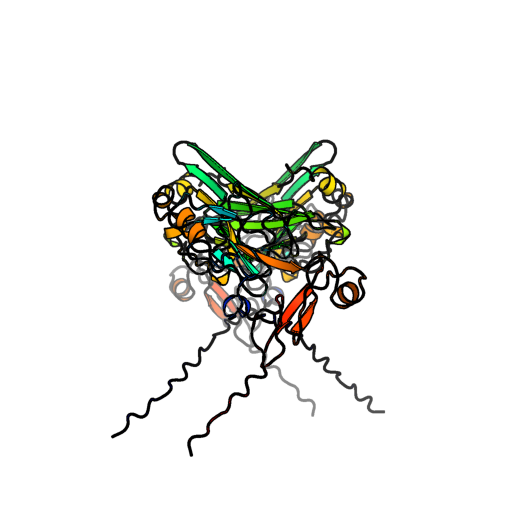 4188 N N . ASN B 1 234 ? -18.141 -9.008 4.789 1 84.81 234 ASN B N 1
ATOM 4189 C CA . ASN B 1 234 ? -19.188 -9.023 5.809 1 84.81 234 ASN B CA 1
ATOM 4190 C C . ASN B 1 234 ? -19.078 -10.258 6.699 1 84.81 234 ASN B C 1
ATOM 4192 O O . ASN B 1 234 ? -18.828 -11.359 6.211 1 84.81 234 ASN B O 1
ATOM 4196 N N . ALA B 1 235 ? -19.391 -10.055 7.949 1 74.25 235 ALA B N 1
ATOM 4197 C CA . ALA B 1 235 ? -19.328 -11.094 8.969 1 74.25 235 ALA B CA 1
ATOM 4198 C C . ALA B 1 235 ? -20.219 -12.281 8.602 1 74.25 235 ALA B C 1
ATOM 4200 O O . ALA B 1 235 ? -19.875 -13.43 8.883 1 74.25 235 ALA B O 1
ATOM 4201 N N . SER B 1 236 ? -21.203 -11.977 7.953 1 71.94 236 SER B N 1
ATOM 4202 C CA . SER B 1 236 ? -22.156 -13.023 7.613 1 71.94 236 SER B CA 1
ATOM 4203 C C . SER B 1 236 ? -21.609 -13.938 6.523 1 71.94 236 SER B C 1
ATOM 4205 O O . SER B 1 236 ? -22.125 -15.047 6.32 1 71.94 236 SER B O 1
ATOM 4207 N N . ASP B 1 237 ? -20.547 -13.578 5.941 1 71.62 237 ASP B N 1
ATOM 4208 C CA . ASP B 1 237 ? -19.984 -14.305 4.809 1 71.62 237 ASP B CA 1
ATOM 4209 C C . ASP B 1 237 ? -18.984 -15.359 5.277 1 71.62 237 ASP B C 1
ATOM 4211 O O . ASP B 1 237 ? -18.719 -16.328 4.562 1 71.62 237 ASP B O 1
ATOM 4215 N N . VAL B 1 238 ? -18.516 -15.328 6.445 1 72 238 VAL B N 1
ATOM 4216 C CA . VAL B 1 238 ? -17.344 -16.078 6.883 1 72 238 VAL B CA 1
ATOM 4217 C C . VAL B 1 238 ? -17.609 -17.578 6.812 1 72 238 VAL B C 1
ATOM 4219 O O . VAL B 1 238 ? -16.766 -18.344 6.379 1 72 238 VAL B O 1
ATOM 4222 N N . ASN B 1 239 ? -18.719 -17.953 7.055 1 69.56 239 ASN B N 1
ATOM 4223 C CA . ASN B 1 239 ? -19 -19.391 7.09 1 69.56 239 ASN B CA 1
ATOM 4224 C C . ASN B 1 239 ? -20.078 -19.781 6.086 1 69.56 239 ASN B C 1
ATOM 4226 O O . ASN B 1 239 ? -20.641 -20.875 6.172 1 69.56 239 ASN B O 1
ATOM 4230 N N . ALA B 1 240 ? -20.281 -18.875 5.164 1 75.25 240 ALA B N 1
ATOM 4231 C CA . ALA B 1 240 ? -21.297 -19.172 4.156 1 75.25 240 ALA B CA 1
ATOM 4232 C C . ALA B 1 240 ? -20.719 -20.062 3.057 1 75.25 240 ALA B C 1
ATOM 4234 O O . ALA B 1 240 ? -19.516 -20.078 2.818 1 75.25 240 ALA B O 1
ATOM 4235 N N . SER B 1 241 ? -21.547 -20.906 2.484 1 74.62 241 SER B N 1
ATOM 4236 C CA . SER B 1 241 ? -21.141 -21.766 1.377 1 74.62 241 SER B CA 1
ATOM 4237 C C . SER B 1 241 ? -20.641 -20.953 0.195 1 74.62 241 SER B C 1
ATOM 4239 O O . SER B 1 241 ? -19.703 -21.359 -0.497 1 74.62 241 SER B O 1
ATOM 4241 N N . ASN B 1 242 ? -21.266 -19.75 0.036 1 78.38 242 ASN B N 1
ATOM 4242 C CA . ASN B 1 242 ? -20.828 -18.844 -1.024 1 78.38 242 ASN B CA 1
ATOM 4243 C C . ASN B 1 242 ? -20.016 -17.688 -0.474 1 78.38 242 ASN B C 1
ATOM 4245 O O . ASN B 1 242 ? -20.172 -16.547 -0.906 1 78.38 242 ASN B O 1
ATOM 4249 N N . SER B 1 243 ? -19.219 -18.156 0.458 1 87.69 243 SER B N 1
ATOM 4250 C CA . SER B 1 243 ? -18.375 -17.172 1.121 1 87.69 243 SER B CA 1
ATOM 4251 C C . SER B 1 243 ? -17.375 -16.562 0.152 1 87.69 243 SER B C 1
ATOM 4253 O O . SER B 1 243 ? -17.172 -17.078 -0.946 1 87.69 243 SER B O 1
ATOM 4255 N N . PHE B 1 244 ? -16.891 -15.57 0.588 1 92.38 244 PHE B N 1
ATOM 4256 C CA . PHE B 1 244 ? -15.828 -14.922 -0.176 1 92.38 244 PHE B CA 1
ATOM 4257 C C . PHE B 1 244 ? -14.719 -15.906 -0.522 1 92.38 244 PHE B C 1
ATOM 4259 O O . PHE B 1 244 ? -14.297 -16 -1.677 1 92.38 244 PHE B O 1
ATOM 4266 N N . MET B 1 245 ? -14.344 -16.625 0.446 1 91 245 MET B N 1
ATOM 4267 C CA . MET B 1 245 ? -13.242 -17.578 0.272 1 91 245 MET B CA 1
ATOM 4268 C C . MET B 1 245 ? -13.586 -18.625 -0.785 1 91 245 MET B C 1
ATOM 4270 O O . MET B 1 245 ? -12.789 -18.891 -1.684 1 91 245 MET B O 1
ATOM 4274 N N . SER B 1 246 ? -14.789 -19.125 -0.656 1 89.94 246 SER B N 1
ATOM 4275 C CA . SER B 1 246 ? -15.203 -20.156 -1.602 1 89.94 246 SER B CA 1
ATOM 4276 C C . SER B 1 246 ? -15.297 -19.609 -3.02 1 89.94 246 SER B C 1
ATOM 4278 O O . SER B 1 246 ? -14.922 -20.281 -3.98 1 89.94 246 SER B O 1
ATOM 4280 N N . ARG B 1 247 ? -15.758 -18.453 -3.141 1 93 247 ARG B N 1
ATOM 4281 C CA . ARG B 1 247 ? -15.883 -17.828 -4.449 1 93 247 ARG B CA 1
ATOM 4282 C C . ARG B 1 247 ? -14.516 -17.594 -5.078 1 93 247 ARG B C 1
ATOM 4284 O O . ARG B 1 247 ? -14.305 -17.906 -6.254 1 93 247 ARG B O 1
ATOM 4291 N N . ILE B 1 248 ? -13.586 -17.078 -4.285 1 94.25 248 ILE B N 1
ATOM 4292 C CA . ILE B 1 248 ? -12.258 -16.781 -4.801 1 94.25 248 ILE B CA 1
ATOM 4293 C C . ILE B 1 248 ? -11.547 -18.078 -5.176 1 94.25 248 ILE B C 1
ATOM 4295 O O . ILE B 1 248 ? -10.938 -18.172 -6.246 1 94.25 248 ILE B O 1
ATOM 4299 N N . GLU B 1 249 ? -11.672 -19 -4.379 1 92 249 GLU B N 1
ATOM 4300 C CA . GLU B 1 249 ? -11 -20.266 -4.625 1 92 249 GLU B CA 1
ATOM 4301 C C . GLU B 1 249 ? -11.555 -20.953 -5.871 1 92 249 GLU B C 1
ATOM 4303 O O . GLU B 1 249 ? -10.836 -21.672 -6.566 1 92 249 GLU B O 1
ATOM 4308 N N . ALA B 1 250 ? -12.75 -20.656 -6.172 1 89.25 250 ALA B N 1
ATOM 4309 C CA . ALA B 1 250 ? -13.406 -21.297 -7.309 1 89.25 250 ALA B CA 1
ATOM 4310 C C . ALA B 1 250 ? -13.211 -20.484 -8.586 1 89.25 250 ALA B C 1
ATOM 4312 O O . ALA B 1 250 ? -13.086 -21.031 -9.672 1 89.25 250 ALA B O 1
A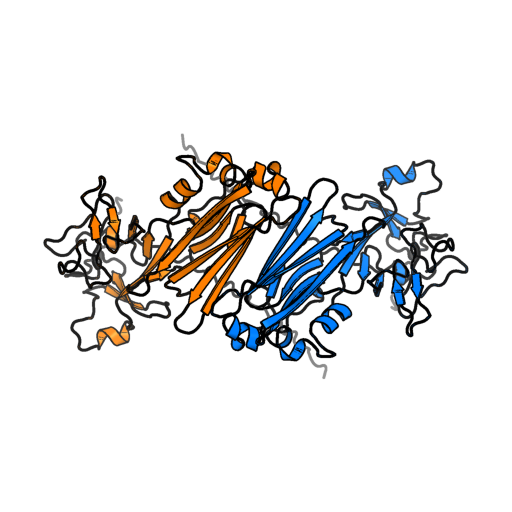TOM 4313 N N . SER B 1 251 ? -13.094 -19.203 -8.398 1 94.38 251 SER B N 1
ATOM 4314 C CA . SER B 1 251 ? -13.305 -18.391 -9.602 1 94.38 251 SER B CA 1
ATOM 4315 C C . SER B 1 251 ? -12.055 -17.594 -9.961 1 94.38 251 SER B C 1
ATOM 4317 O O . SER B 1 251 ? -11.938 -17.094 -11.078 1 94.38 251 SER B O 1
ATOM 4319 N N . VAL B 1 252 ? -11.172 -17.406 -9.055 1 97.19 252 VAL B N 1
ATOM 4320 C CA . VAL B 1 252 ? -9.969 -16.641 -9.344 1 97.19 252 VAL B CA 1
ATOM 4321 C C . VAL B 1 252 ? -8.75 -17.562 -9.383 1 97.19 252 VAL B C 1
ATOM 4323 O O . VAL B 1 252 ? -8.172 -17.891 -8.344 1 97.19 252 VAL B O 1
ATOM 4326 N N . PRO B 1 253 ? -8.297 -17.859 -10.539 1 97.81 253 PRO B N 1
ATOM 4327 C CA . PRO B 1 253 ? -7.184 -18.812 -10.617 1 97.81 253 PRO B CA 1
ATOM 4328 C C . PRO B 1 253 ? -5.836 -18.172 -10.297 1 97.81 253 PRO B C 1
ATOM 4330 O O . PRO B 1 253 ? -5.691 -16.953 -10.414 1 97.81 253 PRO B O 1
ATOM 4333 N N . VAL B 1 254 ? -4.93 -19.016 -9.852 1 97.56 254 VAL B N 1
ATOM 4334 C CA . VAL B 1 254 ? -3.514 -18.656 -9.844 1 97.56 254 VAL B CA 1
ATOM 4335 C C . VAL B 1 254 ? -2.887 -19.031 -11.188 1 97.56 254 VAL B C 1
ATOM 4337 O O . VAL B 1 254 ? -3.076 -20.141 -11.688 1 97.56 254 VAL B O 1
ATOM 4340 N N . VAL B 1 255 ? -2.139 -18.078 -11.75 1 97.69 255 VAL B N 1
ATOM 4341 C CA . VAL B 1 255 ? -1.579 -18.312 -13.078 1 97.69 255 VAL B CA 1
ATOM 4342 C C . VAL B 1 255 ? -0.091 -18.625 -12.961 1 97.69 255 VAL B C 1
ATOM 4344 O O . VAL B 1 255 ? 0.676 -17.859 -12.383 1 97.69 255 VAL B O 1
ATOM 4347 N N . LEU B 1 256 ? 0.237 -19.734 -13.547 1 96.94 256 LEU B N 1
ATOM 4348 C CA . LEU B 1 256 ? 1.626 -20.188 -13.602 1 96.94 256 LEU B CA 1
ATOM 4349 C C . LEU B 1 256 ? 2.135 -20.203 -15.039 1 96.94 256 LEU B C 1
ATOM 4351 O O . LEU B 1 256 ? 1.417 -20.609 -15.953 1 96.94 256 LEU B O 1
ATOM 4355 N N . GLU B 1 257 ? 3.322 -19.719 -15.203 1 96.81 257 GLU B N 1
ATOM 4356 C CA . GLU B 1 257 ? 4.012 -19.859 -16.484 1 96.81 257 GLU B CA 1
ATOM 4357 C C . GLU B 1 257 ? 4.863 -21.141 -16.5 1 96.81 257 GLU B C 1
ATOM 4359 O O . GLU B 1 257 ? 5.469 -21.5 -15.492 1 96.81 257 GLU B O 1
ATOM 4364 N N . TRP B 1 258 ? 4.891 -21.719 -17.688 1 96.44 258 TRP B N 1
ATOM 4365 C CA . TRP B 1 258 ? 5.711 -22.922 -17.797 1 96.44 258 TRP B CA 1
ATOM 4366 C C . TRP B 1 258 ? 6.633 -22.859 -19.016 1 96.44 258 TRP B C 1
ATOM 4368 O O . TRP B 1 258 ? 6.395 -22.078 -19.938 1 96.44 258 TRP B O 1
ATOM 4378 N N . ALA B 1 259 ? 7.727 -23.625 -18.953 1 96 259 ALA B N 1
ATOM 4379 C CA . ALA B 1 259 ? 8.68 -23.797 -20.047 1 96 259 ALA B CA 1
ATOM 4380 C C . ALA B 1 259 ? 9.375 -25.141 -19.969 1 96 259 ALA B C 1
ATOM 4382 O O . ALA B 1 259 ? 9.383 -25.781 -18.922 1 96 259 ALA B O 1
ATOM 4383 N N . VAL B 1 260 ? 9.844 -25.516 -21.094 1 95.31 260 VAL B N 1
ATOM 4384 C CA . VAL B 1 260 ? 10.57 -26.781 -21.156 1 95.31 260 VAL B CA 1
ATOM 4385 C C . VAL B 1 260 ? 12.016 -26.578 -20.734 1 95.31 260 VAL B C 1
ATOM 4387 O O . VAL B 1 260 ? 12.727 -25.734 -21.281 1 95.31 260 VAL B O 1
ATOM 4390 N N . GLY B 1 261 ? 12.391 -27.25 -19.703 1 92.25 261 GLY B N 1
ATOM 4391 C CA . GLY B 1 261 ? 13.781 -27.281 -19.281 1 92.25 261 GLY B CA 1
ATOM 4392 C C . GLY B 1 261 ? 14.297 -25.922 -18.844 1 92.25 261 GLY B C 1
ATOM 4393 O O . GLY B 1 261 ? 13.562 -25.141 -18.25 1 92.25 261 GLY B O 1
ATOM 4394 N N . ASN B 1 262 ? 15.656 -25.766 -18.906 1 92 262 ASN B N 1
ATOM 4395 C CA . ASN B 1 262 ? 16.312 -24.531 -18.469 1 92 262 ASN B CA 1
ATOM 4396 C C . ASN B 1 262 ? 17.312 -24.031 -19.5 1 92 262 ASN B C 1
ATOM 4398 O O . ASN B 1 262 ? 18.172 -23.203 -19.188 1 92 262 ASN B O 1
ATOM 4402 N N . LEU B 1 263 ? 17.219 -24.594 -20.719 1 92.94 263 LEU B N 1
ATOM 4403 C CA . LEU B 1 263 ? 18.094 -24.172 -21.797 1 92.94 263 LEU B CA 1
ATOM 4404 C C . LEU B 1 263 ? 17.344 -23.25 -22.766 1 92.94 263 LEU B C 1
ATOM 4406 O O . LEU B 1 263 ? 16.141 -23.359 -22.938 1 92.94 263 LEU B O 1
ATOM 4410 N N . THR B 1 264 ? 18.094 -22.406 -23.391 1 94.06 264 THR B N 1
ATOM 4411 C CA . THR B 1 264 ? 17.531 -21.609 -24.484 1 94.06 264 THR B CA 1
ATOM 4412 C C . THR B 1 264 ? 17.312 -22.469 -25.719 1 94.06 264 THR B C 1
ATOM 4414 O O . THR B 1 264 ? 17.828 -23.594 -25.797 1 94.06 264 THR B O 1
ATOM 4417 N N . CYS B 1 265 ? 16.609 -21.844 -26.656 1 95.25 265 CYS B N 1
ATOM 4418 C CA . CYS B 1 265 ? 16.391 -22.531 -27.922 1 95.25 265 CYS B CA 1
ATOM 4419 C C . CYS B 1 265 ? 17.719 -22.906 -28.578 1 95.25 265 CYS B C 1
ATOM 4421 O O . CYS B 1 265 ? 17.891 -24.031 -29.016 1 95.25 265 CYS B O 1
ATOM 4423 N N . ALA B 1 266 ? 18.641 -21.984 -28.594 1 94.06 266 ALA B N 1
ATOM 4424 C CA . ALA B 1 266 ? 19.938 -22.188 -29.219 1 94.06 266 ALA B CA 1
ATOM 4425 C C . ALA B 1 266 ? 20.719 -23.297 -28.531 1 94.06 266 ALA B C 1
ATOM 4427 O O . ALA B 1 266 ? 21.266 -24.188 -29.188 1 94.06 266 ALA B O 1
ATOM 4428 N N . GLU B 1 267 ? 20.703 -23.312 -27.266 1 93.88 267 GLU B N 1
ATOM 4429 C CA . GLU B 1 267 ? 21.406 -24.312 -26.469 1 93.88 267 GLU B CA 1
ATOM 4430 C C . GLU B 1 267 ? 20.75 -25.688 -26.594 1 93.88 267 GLU B C 1
ATOM 4432 O O . GLU B 1 267 ? 21.438 -26.703 -26.672 1 93.88 267 GLU B O 1
ATOM 4437 N N . ALA B 1 268 ? 19.484 -25.703 -26.562 1 92.94 268 ALA B N 1
ATOM 4438 C CA . ALA B 1 268 ? 18.734 -26.969 -26.594 1 92.94 268 ALA B CA 1
ATOM 4439 C C . ALA B 1 268 ? 18.938 -27.672 -27.938 1 92.94 268 ALA B C 1
ATOM 4441 O O . ALA B 1 268 ? 18.969 -28.906 -27.984 1 92.94 268 ALA B O 1
ATOM 4442 N N . ARG B 1 269 ? 19.078 -27 -29 1 91.19 269 ARG B N 1
ATOM 4443 C CA . ARG B 1 269 ? 19.203 -27.547 -30.344 1 91.19 269 ARG B CA 1
ATOM 4444 C C . ARG B 1 269 ? 20.531 -28.281 -30.5 1 91.19 269 ARG B C 1
ATOM 4446 O O . ARG B 1 269 ? 20.641 -29.234 -31.281 1 91.19 269 ARG B O 1
ATOM 4453 N N . VAL B 1 270 ? 21.5 -27.766 -29.875 1 88.31 270 VAL B N 1
ATOM 4454 C CA . VAL B 1 270 ? 22.828 -28.328 -30.078 1 88.31 270 VAL B CA 1
ATOM 4455 C C . VAL B 1 270 ? 23.125 -29.359 -29 1 88.31 270 VAL B C 1
ATOM 4457 O O . VAL B 1 270 ? 24.141 -30.047 -29.062 1 88.31 270 VAL B O 1
ATOM 4460 N N . SER B 1 271 ? 22.297 -29.203 -28.094 1 79.62 271 SER B N 1
ATOM 4461 C CA . SER B 1 271 ? 22.562 -30.156 -27.031 1 79.62 271 SER B CA 1
ATOM 4462 C C . SER B 1 271 ? 22.406 -31.594 -27.531 1 79.62 271 SER B C 1
ATOM 4464 O O . SER B 1 271 ? 21.594 -31.859 -28.422 1 79.62 271 SER B O 1
ATOM 4466 N N . ASP B 1 272 ? 23.453 -32.375 -27.531 1 63.88 272 ASP B N 1
ATOM 4467 C CA . ASP B 1 272 ? 23.547 -33.781 -27.984 1 63.88 272 ASP B CA 1
ATOM 4468 C C . ASP B 1 272 ? 22.375 -34.594 -27.484 1 63.88 272 ASP B C 1
ATOM 4470 O O . ASP B 1 272 ? 22.188 -35.75 -27.891 1 63.88 272 ASP B O 1
ATOM 4474 N N . ASP B 1 273 ? 21.797 -34.125 -26.609 1 55.81 273 ASP B N 1
ATOM 4475 C CA . ASP B 1 273 ? 20.766 -34.938 -26 1 55.81 273 ASP B CA 1
ATOM 4476 C C . ASP B 1 273 ? 19.469 -34.875 -26.781 1 55.81 273 ASP B C 1
ATOM 4478 O O . ASP B 1 273 ? 19.156 -33.812 -27.375 1 55.81 273 ASP B O 1
ATOM 4482 N N . ASP B 1 274 ? 19.062 -35.906 -27.453 1 55.09 274 ASP B N 1
ATOM 4483 C CA . ASP B 1 274 ? 17.781 -36.188 -28.094 1 55.09 274 ASP B CA 1
ATOM 4484 C C . ASP B 1 274 ? 16.641 -35.406 -27.422 1 55.09 274 ASP B C 1
ATOM 4486 O O . ASP B 1 274 ? 15.484 -35.812 -27.484 1 55.09 274 ASP B O 1
ATOM 4490 N N . ASP B 1 275 ? 17.016 -34.219 -26.922 1 73.19 275 ASP B N 1
ATOM 4491 C CA . ASP B 1 275 ? 16.109 -33.688 -25.891 1 73.19 275 ASP B CA 1
ATOM 4492 C C . ASP B 1 275 ? 15.398 -32.438 -26.359 1 73.19 275 ASP B C 1
ATOM 4494 O O . ASP B 1 275 ? 14.688 -31.781 -25.594 1 73.19 275 ASP B O 1
ATOM 4498 N N . PHE B 1 276 ? 15.734 -32.188 -27.688 1 90.94 276 PHE B N 1
ATOM 4499 C CA . PHE B 1 276 ? 15.023 -31.016 -28.188 1 90.94 276 PHE B CA 1
ATOM 4500 C C . PHE B 1 276 ? 13.562 -31.344 -28.469 1 90.94 276 PHE B C 1
ATOM 4502 O O . PHE B 1 276 ? 13.266 -32.219 -29.266 1 90.94 276 PHE B O 1
ATOM 4509 N N . ALA B 1 277 ? 12.734 -30.609 -27.906 1 93.94 277 ALA B N 1
ATOM 4510 C CA . ALA B 1 277 ? 11.344 -31.031 -27.828 1 93.94 277 ALA B CA 1
ATOM 4511 C C . ALA B 1 277 ? 10.555 -30.594 -29.047 1 93.94 277 ALA B C 1
ATOM 4513 O O . ALA B 1 277 ? 9.539 -31.203 -29.391 1 93.94 277 ALA B O 1
ATOM 4514 N N . CYS B 1 278 ? 10.984 -29.594 -29.797 1 95.12 278 CYS B N 1
ATOM 4515 C CA . CYS B 1 278 ? 10.18 -29.016 -30.875 1 95.12 278 CYS B CA 1
ATOM 4516 C C . CYS B 1 278 ? 10.258 -29.891 -32.125 1 95.12 278 CYS B C 1
ATOM 4518 O O . CYS B 1 278 ? 11.344 -30.25 -32.562 1 95.12 278 CYS B O 1
ATOM 4520 N N . GLN B 1 279 ? 9.086 -30.094 -32.656 1 93.62 279 GLN B N 1
ATOM 4521 C CA . GLN B 1 279 ? 8.961 -30.969 -33.812 1 93.62 279 GLN B CA 1
ATOM 4522 C C . GLN B 1 279 ? 8.977 -30.156 -35.125 1 93.62 279 GLN B C 1
ATOM 4524 O O . GLN B 1 279 ? 9.367 -28.984 -35.125 1 93.62 279 GLN B O 1
ATOM 4529 N N . GLN B 1 280 ? 8.648 -30.875 -36.188 1 91.88 280 GLN B N 1
ATOM 4530 C CA . GLN B 1 280 ? 8.703 -30.234 -37.5 1 91.88 280 GLN B CA 1
ATOM 4531 C C . GLN B 1 280 ? 7.688 -29.109 -37.625 1 91.88 280 GLN B C 1
ATOM 4533 O O . GLN B 1 280 ? 6.586 -29.203 -37.062 1 91.88 280 GLN B O 1
ATOM 4538 N N . ASN B 1 281 ? 8.062 -28.031 -38.312 1 93.56 281 ASN B N 1
ATOM 4539 C CA . ASN B 1 281 ? 7.223 -26.875 -38.656 1 93.56 281 ASN B CA 1
ATOM 4540 C C . ASN B 1 281 ? 6.836 -26.094 -37.406 1 93.56 281 ASN B C 1
ATOM 4542 O O . ASN B 1 281 ? 5.715 -25.594 -37.312 1 93.56 281 ASN B O 1
ATOM 4546 N N . THR B 1 282 ? 7.754 -26.094 -36.5 1 94.5 282 THR B N 1
ATOM 4547 C CA . THR B 1 282 ? 7.523 -25.328 -35.25 1 94.5 282 THR B CA 1
ATOM 4548 C C . THR B 1 282 ? 8.617 -24.297 -35.062 1 94.5 282 THR B C 1
ATOM 4550 O O . THR B 1 282 ? 9.703 -24.406 -35.625 1 94.5 282 THR B O 1
ATOM 4553 N N . ASP B 1 283 ? 8.273 -23.25 -34.406 1 95.06 283 ASP B N 1
ATOM 4554 C CA . ASP B 1 283 ? 9.242 -22.281 -33.906 1 95.06 283 ASP B CA 1
ATOM 4555 C C . ASP B 1 283 ? 9.547 -22.516 -32.438 1 95.06 283 ASP B C 1
ATOM 4557 O O . ASP B 1 283 ? 8.664 -22.891 -31.656 1 95.06 283 ASP B O 1
ATOM 4561 N N . CYS B 1 284 ? 10.82 -22.297 -32.125 1 95.75 284 CYS B N 1
ATOM 4562 C CA . CYS B 1 284 ? 11.25 -22.312 -30.75 1 95.75 284 CYS B CA 1
ATOM 4563 C C . CYS B 1 284 ? 11.289 -20.906 -30.156 1 95.75 284 CYS B C 1
ATOM 4565 O O . CYS B 1 284 ? 11.828 -19.984 -30.781 1 95.75 284 CYS B O 1
ATOM 4567 N N . VAL B 1 285 ? 10.68 -20.766 -28.953 1 95.56 285 VAL B N 1
ATOM 4568 C CA . VAL B 1 285 ? 10.617 -19.453 -28.297 1 95.56 285 VAL B CA 1
ATOM 4569 C C . VAL B 1 285 ? 11.258 -19.531 -26.922 1 95.56 285 VAL B C 1
ATOM 4571 O O . VAL B 1 285 ? 10.82 -20.312 -26.062 1 95.56 285 VAL B O 1
ATOM 4574 N N . ASP B 1 286 ? 12.227 -18.672 -26.688 1 96 286 ASP B N 1
ATOM 4575 C CA . ASP B 1 286 ? 12.875 -18.656 -25.391 1 96 286 ASP B CA 1
ATOM 4576 C C . ASP B 1 286 ? 11.953 -18.062 -24.312 1 96 286 ASP B C 1
ATOM 4578 O O . ASP B 1 286 ? 11.227 -17.109 -24.578 1 96 286 ASP B O 1
ATOM 4582 N N . SER B 1 287 ? 12.023 -18.688 -23.125 1 94.19 287 SER B N 1
ATOM 4583 C CA . SER B 1 287 ? 11.305 -18.125 -21.984 1 94.19 287 SER B CA 1
ATOM 4584 C C . SER B 1 287 ? 12.023 -16.906 -21.422 1 94.19 287 SER B C 1
ATOM 4586 O O . SER B 1 287 ? 13.25 -16.859 -21.391 1 94.19 287 SER B O 1
ATOM 4588 N N . SER B 1 288 ? 11.242 -15.875 -20.938 1 89.62 288 SER B N 1
ATOM 4589 C CA . SER B 1 288 ? 11.812 -14.68 -20.328 1 89.62 288 SER B CA 1
ATOM 4590 C C . SER B 1 288 ? 12.023 -14.875 -18.828 1 89.62 288 SER B C 1
ATOM 4592 O O . SER B 1 288 ? 12.547 -13.992 -18.156 1 89.62 288 SER B O 1
ATOM 4594 N N . ARG B 1 289 ? 11.719 -15.992 -18.344 1 89.38 289 ARG B N 1
ATOM 4595 C CA . ARG B 1 289 ? 11.844 -16.281 -16.922 1 89.38 289 ARG B CA 1
ATOM 4596 C C . ARG B 1 289 ? 13.305 -16.391 -16.5 1 89.38 289 ARG B C 1
ATOM 4598 O O . ARG B 1 289 ? 14.156 -16.781 -17.297 1 89.38 289 ARG B O 1
ATOM 4605 N N . GLU B 1 290 ? 13.562 -16.172 -15.234 1 88 290 GLU B N 1
ATOM 4606 C CA . GLU B 1 290 ? 14.914 -16.297 -14.695 1 88 290 GLU B CA 1
ATOM 4607 C C . GLU B 1 290 ? 15.398 -17.75 -14.773 1 88 290 GLU B C 1
ATOM 4609 O O . GLU B 1 290 ? 16.594 -18 -14.93 1 88 290 GLU B O 1
ATOM 4614 N N . THR B 1 291 ? 14.453 -18.609 -14.688 1 87.81 291 THR B N 1
ATOM 4615 C CA . THR B 1 291 ? 14.789 -20.031 -14.742 1 87.81 291 THR B CA 1
ATOM 4616 C C . THR B 1 291 ? 15.039 -20.469 -16.188 1 87.81 291 THR B C 1
ATOM 4618 O O . THR B 1 291 ? 15.414 -21.625 -16.438 1 87.81 291 THR B O 1
ATOM 4621 N N . ARG B 1 292 ? 14.844 -19.641 -17.109 1 90.44 292 ARG B N 1
ATOM 4622 C CA . ARG B 1 292 ? 15.094 -19.891 -18.516 1 90.44 292 ARG B CA 1
ATOM 4623 C C . ARG B 1 292 ? 14.164 -20.984 -19.047 1 90.44 292 ARG B C 1
ATOM 4625 O O . ARG B 1 292 ? 13.008 -21.078 -18.641 1 90.44 292 ARG B O 1
ATOM 4632 N N . GLY B 1 293 ? 14.57 -21.625 -20.203 1 95 293 GLY B N 1
ATOM 4633 C CA . GLY B 1 293 ? 13.734 -22.594 -20.875 1 95 293 GLY B CA 1
ATOM 4634 C C . GLY B 1 293 ? 13.148 -22.078 -22.188 1 95 293 GLY B C 1
ATOM 4635 O O . GLY B 1 293 ? 13.438 -20.969 -22.594 1 95 293 GLY B O 1
ATOM 4636 N N . TYR B 1 294 ? 12.398 -23.031 -22.781 1 96 294 TYR B N 1
ATOM 4637 C CA . TYR B 1 294 ? 11.82 -22.656 -24.078 1 96 294 TYR B CA 1
ATOM 4638 C C . TYR B 1 294 ? 10.469 -23.328 -24.281 1 96 294 TYR B C 1
ATOM 4640 O O . TYR B 1 294 ? 10.07 -24.188 -23.5 1 96 294 TYR B O 1
ATOM 4648 N N . ARG B 1 295 ? 9.781 -22.844 -25.281 1 96.94 295 ARG B N 1
ATOM 4649 C CA . ARG B 1 295 ? 8.516 -23.422 -25.734 1 96.94 295 ARG B CA 1
ATOM 4650 C C . ARG B 1 295 ? 8.484 -23.562 -27.25 1 96.94 295 ARG B C 1
ATOM 4652 O O . ARG B 1 295 ? 9.25 -22.906 -27.953 1 96.94 295 ARG B O 1
ATOM 4659 N N . CYS B 1 296 ? 7.645 -24.438 -27.625 1 96.5 296 CYS B N 1
ATOM 4660 C CA . CYS B 1 296 ? 7.457 -24.656 -29.062 1 96.5 296 CYS B CA 1
ATOM 4661 C C . CYS B 1 296 ? 6.113 -24.094 -29.516 1 96.5 296 CYS B C 1
ATOM 4663 O O . CYS B 1 296 ? 5.117 -24.203 -28.797 1 96.5 296 CYS B O 1
ATOM 4665 N N . ALA B 1 297 ? 6.098 -23.547 -30.672 1 94.94 297 ALA B N 1
ATOM 4666 C CA . ALA B 1 297 ? 4.875 -23.031 -31.266 1 94.94 297 ALA B CA 1
ATOM 4667 C C . ALA B 1 297 ? 4.812 -23.359 -32.75 1 94.94 297 ALA B C 1
ATOM 4669 O O . ALA B 1 297 ? 5.832 -23.328 -33.438 1 94.94 297 ALA B O 1
ATOM 4670 N N . CYS B 1 298 ? 3.637 -23.672 -33.125 1 93.12 298 CYS B N 1
ATOM 4671 C CA . CYS B 1 298 ? 3.49 -23.906 -34.562 1 93.12 298 CYS B CA 1
ATOM 4672 C C . CYS B 1 298 ? 3.77 -22.641 -35.375 1 93.12 298 CYS B C 1
ATOM 4674 O O . CYS B 1 298 ? 3.377 -21.547 -34.938 1 93.12 298 CYS B O 1
ATOM 4676 N N . LYS B 1 299 ? 4.426 -22.891 -36.469 1 92.12 299 LYS B N 1
ATOM 4677 C CA . LYS B 1 299 ? 4.625 -21.766 -37.375 1 92.12 299 LYS B CA 1
ATOM 4678 C C . LYS B 1 299 ? 3.291 -21.219 -37.875 1 92.12 299 LYS B C 1
ATOM 4680 O O . LYS B 1 299 ? 2.281 -21.922 -37.875 1 92.12 299 LYS B O 1
ATOM 4685 N N . GLN B 1 300 ? 3.381 -19.953 -38.281 1 88.81 300 GLN B N 1
ATOM 4686 C CA . GLN B 1 300 ? 2.16 -19.312 -38.781 1 88.81 300 GLN B CA 1
ATOM 4687 C C . GLN B 1 300 ? 1.532 -20.141 -39.875 1 88.81 300 GLN B C 1
ATOM 4689 O O . GLN B 1 300 ? 2.223 -20.547 -40.812 1 88.81 300 GLN B O 1
ATOM 4694 N N . GLY B 1 301 ? 0.222 -20.359 -39.75 1 86.31 301 GLY B N 1
ATOM 4695 C CA . GLY B 1 301 ? -0.49 -21.094 -40.781 1 86.31 301 GLY B CA 1
ATOM 4696 C C . GLY B 1 301 ? -0.495 -22.594 -40.531 1 86.31 301 GLY B C 1
ATOM 4697 O O . GLY B 1 301 ? -1.182 -23.344 -41.25 1 86.31 301 GLY B O 1
ATOM 4698 N N . TYR B 1 302 ? 0.329 -23.078 -39.625 1 88.88 302 TYR B N 1
ATOM 4699 C CA . TYR B 1 302 ? 0.39 -24.5 -39.312 1 88.88 302 TYR B CA 1
ATOM 4700 C C . TYR B 1 302 ? -0.381 -24.781 -38 1 88.88 302 TYR B C 1
ATOM 4702 O O . TYR B 1 302 ? -0.565 -23.891 -37.188 1 88.88 302 TYR B O 1
ATOM 4710 N N . GLN B 1 303 ? -0.892 -26.016 -37.969 1 88.69 303 GLN B N 1
ATOM 4711 C CA . GLN B 1 303 ? -1.656 -26.406 -36.781 1 88.69 303 GLN B CA 1
ATOM 4712 C C . GLN B 1 303 ? -1.236 -27.781 -36.281 1 88.69 303 GLN B C 1
ATOM 4714 O O . GLN B 1 303 ? -0.703 -28.594 -37.062 1 88.69 303 GLN B O 1
ATOM 4719 N N . GLY B 1 304 ? -1.529 -27.953 -34.938 1 91 304 GLY B N 1
ATOM 4720 C CA . GLY B 1 304 ? -1.18 -29.219 -34.312 1 91 304 GLY B CA 1
ATOM 4721 C C . GLY B 1 304 ? -0.439 -29.031 -33 1 91 304 GLY B C 1
ATOM 4722 O O . GLY B 1 304 ? -0.434 -27.938 -32.438 1 91 304 GLY B O 1
ATOM 4723 N N . ASN B 1 305 ? 0.098 -30.172 -32.531 1 95.19 305 ASN B N 1
ATOM 4724 C CA . ASN B 1 305 ? 0.909 -30.141 -31.297 1 95.19 305 ASN B CA 1
ATOM 4725 C C . ASN B 1 305 ? 2.396 -30.047 -31.625 1 95.19 305 ASN B C 1
ATOM 4727 O O . ASN B 1 305 ? 2.971 -30.953 -32.219 1 95.19 305 ASN B O 1
ATOM 4731 N N . PRO B 1 306 ? 2.945 -28.969 -31.266 1 96.31 306 PRO B N 1
ATOM 4732 C CA . PRO B 1 306 ? 4.332 -28.734 -31.688 1 96.31 306 PRO B CA 1
ATOM 4733 C C . PRO B 1 306 ? 5.32 -29.656 -30.984 1 96.31 306 PRO B C 1
ATOM 4735 O O . PRO B 1 306 ? 6.5 -29.688 -31.344 1 96.31 306 PRO B O 1
ATOM 4738 N N . TYR B 1 307 ? 4.91 -30.469 -30.078 1 96.12 307 TYR B N 1
ATOM 4739 C CA . TYR B 1 307 ? 5.797 -31.312 -29.281 1 96.12 307 TYR B CA 1
ATOM 4740 C C . TYR B 1 307 ? 5.672 -32.781 -29.703 1 96.12 307 TYR B C 1
ATOM 4742 O O . TYR B 1 307 ? 6.441 -33.625 -29.234 1 96.12 307 TYR B O 1
ATOM 4750 N N . LEU B 1 308 ? 4.734 -33.094 -30.484 1 93.81 308 LEU B N 1
ATOM 4751 C CA . LEU B 1 308 ? 4.473 -34.469 -30.891 1 93.81 308 LEU B CA 1
ATOM 4752 C C . LEU B 1 308 ? 4.684 -34.656 -32.406 1 93.81 308 LEU B C 1
ATOM 4754 O O . LEU B 1 308 ? 4.359 -33.75 -33.188 1 93.81 308 LEU B O 1
ATOM 4758 N N . PRO B 1 309 ? 5.191 -35.844 -32.625 1 89.31 309 PRO B N 1
ATOM 4759 C CA . PRO B 1 309 ? 5.238 -36.125 -34.062 1 89.31 309 PRO B CA 1
ATOM 4760 C C . PRO B 1 309 ? 3.852 -36.156 -34.719 1 89.31 309 PRO B C 1
ATOM 4762 O O . PRO B 1 309 ? 2.898 -36.656 -34.125 1 89.31 309 PRO B O 1
ATOM 4765 N N . PRO B 1 310 ? 3.682 -35.594 -35.969 1 88.38 310 PRO B N 1
ATOM 4766 C CA . PRO B 1 310 ? 4.703 -35.062 -36.906 1 88.38 310 PRO B CA 1
ATOM 4767 C C . PRO B 1 310 ? 5 -33.594 -36.688 1 88.38 310 PRO B C 1
ATOM 4769 O O . PRO B 1 310 ? 5.672 -32.969 -37.5 1 88.38 310 PRO B O 1
ATOM 4772 N N . GLY B 1 311 ? 4.543 -33.188 -35.656 1 90.88 311 GLY B N 1
ATOM 4773 C CA . GLY B 1 311 ? 4.629 -31.734 -35.438 1 90.88 311 GLY B CA 1
ATOM 4774 C C . GLY B 1 311 ? 3.422 -30.984 -35.969 1 90.88 311 GLY B C 1
ATOM 4775 O O . GLY B 1 311 ? 2.283 -31.406 -35.75 1 90.88 311 GLY B O 1
ATOM 4776 N N . CYS B 1 312 ? 3.711 -29.844 -36.469 1 92 312 CYS B N 1
ATOM 4777 C CA . CYS B 1 312 ? 2.621 -29.031 -37 1 92 312 CYS B CA 1
ATOM 4778 C C . CYS B 1 312 ? 2.447 -29.266 -38.469 1 92 312 CYS B C 1
ATOM 4780 O O . CYS B 1 312 ? 3.426 -29.484 -39.188 1 92 312 CYS B O 1
ATOM 4782 N N . ILE B 1 313 ? 1.239 -29.375 -38.812 1 89.38 313 ILE B N 1
ATOM 4783 C CA . ILE B 1 313 ? 0.941 -29.672 -40.219 1 89.38 313 ILE B CA 1
ATOM 4784 C C . ILE B 1 313 ? 0.245 -28.469 -40.844 1 89.38 313 ILE B C 1
ATOM 4786 O O . ILE B 1 313 ? -0.62 -27.844 -40.25 1 89.38 313 ILE B O 1
ATOM 4790 N N . GLY B 1 314 ? 0.505 -28.031 -41.969 1 79 314 GLY B N 1
ATOM 4791 C CA . GLY B 1 314 ? -0.02 -26.953 -42.781 1 79 314 GLY B CA 1
ATOM 4792 C C . GLY B 1 314 ? 0.939 -26.5 -43.875 1 79 314 GLY B C 1
ATOM 4793 O O . GLY B 1 314 ? 1.871 -27.234 -44.219 1 79 314 GLY B O 1
ATOM 4794 N N . PRO B 1 315 ? 0.859 -25.406 -44.469 1 68.44 315 PRO B N 1
ATOM 4795 C CA . PRO B 1 315 ? -0.093 -24.312 -44.219 1 68.44 315 PRO B CA 1
ATOM 4796 C C . PRO B 1 315 ? -1.519 -24.672 -44.625 1 68.44 315 PRO B C 1
ATOM 4798 O O . PRO B 1 315 ? -1.72 -25.375 -45.625 1 68.44 315 PRO B O 1
ATOM 4801 N N . TYR B 1 316 ? -2.357 -24.531 -43.656 1 59.72 316 TYR B N 1
ATOM 4802 C CA . TYR B 1 316 ? -3.738 -24.578 -44.125 1 59.72 316 TYR B CA 1
ATOM 4803 C C . TYR B 1 316 ? -4.086 -23.344 -44.938 1 59.72 316 TYR B C 1
ATOM 4805 O O . TYR B 1 316 ? -3.859 -22.219 -44.469 1 59.72 316 TYR B O 1
ATOM 4813 N N . VAL B 1 317 ? -3.812 -23.266 -46.219 1 48.19 317 VAL B N 1
ATOM 4814 C CA . VAL B 1 317 ? -4.277 -22.188 -47.094 1 48.19 317 VAL B CA 1
ATOM 4815 C C . VAL B 1 317 ? -5.77 -21.969 -46.875 1 48.19 317 VAL B C 1
ATOM 4817 O O . VAL B 1 317 ? -6.57 -22.891 -47 1 48.19 317 VAL B O 1
ATOM 4820 N N . ARG B 1 318 ? -6.051 -20.938 -46.094 1 44.88 318 ARG B N 1
ATOM 4821 C CA . ARG B 1 318 ? -7.43 -20.469 -46.156 1 44.88 318 ARG B CA 1
ATOM 4822 C C . ARG B 1 318 ? -7.887 -20.359 -47.625 1 44.88 318 ARG B C 1
ATOM 4824 O O . ARG B 1 318 ? -7.316 -19.594 -48.406 1 44.88 318 ARG B O 1
ATOM 4831 N N . THR B 1 319 ? -8.18 -21.438 -48.219 1 38.66 319 THR B N 1
ATOM 4832 C CA . THR B 1 319 ? -8.883 -21.219 -49.469 1 38.66 319 THR B CA 1
ATOM 4833 C C . THR B 1 319 ? -10.062 -20.281 -49.281 1 38.66 319 THR B C 1
ATOM 4835 O O . THR B 1 319 ? -11.016 -20.609 -48.562 1 38.66 319 THR B O 1
ATOM 4838 N N . SER B 1 320 ? -9.805 -19.031 -49.156 1 36.81 320 SER B N 1
ATOM 4839 C CA . SER B 1 320 ? -10.945 -18.172 -49.406 1 36.81 320 SER B CA 1
ATOM 4840 C C . SER B 1 320 ? -11.695 -18.578 -50.656 1 36.81 320 SER B C 1
ATOM 4842 O O . SER B 1 320 ? -11.148 -18.5 -51.75 1 36.81 320 SER B O 1
ATOM 4844 N N . ILE B 1 321 ? -12.43 -19.594 -50.594 1 35.62 321 ILE B N 1
ATOM 4845 C CA . ILE B 1 321 ? -13.43 -19.672 -51.625 1 35.62 321 ILE B CA 1
ATOM 4846 C C . ILE B 1 321 ? -14.219 -18.375 -51.688 1 35.62 321 ILE B C 1
ATOM 4848 O O . ILE B 1 321 ? -14.953 -18.031 -50.781 1 35.62 321 ILE B O 1
ATOM 4852 N N . LEU B 1 322 ? -13.672 -17.297 -52.25 1 32.12 322 LEU B N 1
ATOM 4853 C CA . LEU B 1 322 ? -14.453 -16.203 -52.781 1 32.12 322 LEU B CA 1
ATOM 4854 C C . LEU B 1 322 ? -15.609 -16.719 -53.656 1 32.12 322 LEU B C 1
ATOM 4856 O O . LEU B 1 322 ? -15.391 -17.266 -54.719 1 32.12 322 LEU B O 1
ATOM 4860 N N . LEU B 1 323 ? -16.688 -17.203 -53 1 31.66 323 LEU B N 1
ATOM 4861 C CA . LEU B 1 323 ? -17.938 -17.219 -53.75 1 31.66 323 LEU B CA 1
ATOM 4862 C C . LEU B 1 323 ? -18.188 -15.875 -54.438 1 31.66 323 LEU B C 1
ATOM 4864 O O . LEU B 1 323 ? -18.328 -14.852 -53.75 1 31.66 323 LEU B O 1
ATOM 4868 N N . THR B 1 324 ? -17.609 -15.664 -55.625 1 29.33 324 THR B N 1
ATOM 4869 C CA . THR B 1 324 ? -18.203 -14.711 -56.562 1 29.33 324 THR B CA 1
ATOM 4870 C C . THR B 1 324 ? -19.625 -15.117 -56.906 1 29.33 324 THR B C 1
ATOM 4872 O O . THR B 1 324 ? -19.922 -16.312 -57.062 1 29.33 324 THR B O 1
#

Radius of gyration: 31.98 Å; Cα contacts (8 Å, |Δi|>4): 1538; chains: 2; bounding box: 64×99×81 Å

Secondary structure (DSSP, 8-state):
--------------------------TTTT-S--S-TTS--EETTEE--TTSEESTTSS-SSSGGGEEEEETTSSS-EEESSTT-SPBEEEE-SSEEEE----EEEEE-TTS-EEEE--EEE-TTTTEEE-TTEEEEEESSSEEEEEEEE-SS-EEEEEEEEB-S-GGG--SS--BSBSEEEEEPPTT--EEEEEEEE---STTHHHHHHH--EEEEEEEEGGG----THHHH-GGGTT-TT-HHHHHHHHSPEEEEE-BSS--HHHHHH-SSTT----TTEEEEE--STT--EEEEEPTT-EE-TTSTT-EE-----------/--------------------------TTTT-S--S-TTS--EETTEE--TTSEESTTSS-SSSGGGEEEEETTSSS-EEESSTT-SPPEEEE-SSEEEE----EEEEE-TTS-EEEE--EEE-TTTTEEE-TTEEEEEESSSEEEEEEEE-SS-EEEEEEEEB-S-GGG--SS--BSBSEEEEEPPTT--EEEEEEEE---STTHHHHHHH--EEEEEEEEGGG----THHHH-GGGTT-TT-HHHHHHHHS-EEEEE-BSSS-HHHHHH-SSTT----TTEEEEE--STT--EEEEEPTT-EE-TTSTT-EE-----------

Nearest PDB structures (foldseek):
  2v09-assembly1_A  TM=3.793E-01  e=1.688E-01  Bacillus subtilis
  2uy8-assembly1_A  TM=3.790E-01  e=3.137E-01  Bacillus subtilis
  5u57-assembly1_D  TM=3.503E-01  e=5.511E-01  Pseudomonas syringae
  1ipj-assembly1_B  TM=4.199E-01  e=1.213E+00  Glycine max
  7y1c-assembly1_Y  TM=2.663E-01  e=5.830E-01  Klebsiella phage Kp9

Solvent-accessible surface area (backbone atoms only — not comparable to full-atom values): 34353 Å² total; per-residue (Å²): 136,86,79,75,79,78,80,78,76,78,74,77,75,76,75,72,76,66,74,69,74,76,74,88,53,54,53,37,69,67,22,85,55,28,39,50,90,96,44,55,45,58,34,60,88,27,66,35,29,44,52,27,11,55,38,78,89,66,75,35,27,75,46,79,63,31,25,28,26,60,43,72,88,44,90,72,30,44,28,18,69,40,93,82,45,86,46,36,53,62,44,60,46,67,52,36,38,31,23,41,32,65,69,23,34,28,33,40,44,84,88,67,52,69,49,78,46,69,52,70,49,78,34,75,88,38,51,43,26,45,38,75,62,22,26,36,34,33,39,16,43,37,18,36,33,37,36,41,35,46,40,99,84,41,47,43,62,43,52,42,40,16,26,64,59,46,72,86,71,29,49,49,73,55,51,81,20,50,32,18,19,66,34,70,52,72,77,55,21,28,39,38,36,50,47,64,45,71,62,54,83,43,91,57,32,61,63,46,24,67,47,23,24,34,27,35,36,36,57,21,29,49,88,58,57,75,56,60,26,46,70,57,30,26,51,79,26,77,83,38,86,81,6,49,60,50,46,42,29,71,58,20,35,27,42,27,30,55,41,51,71,61,40,41,48,74,55,35,68,66,40,86,54,93,67,53,60,60,31,47,58,38,41,72,42,62,43,91,48,84,70,33,2,19,45,56,36,48,33,90,55,30,46,36,19,20,61,38,90,77,13,22,52,63,66,60,71,77,70,71,73,72,81,123,136,88,82,80,79,79,80,78,78,75,75,77,73,76,73,71,74,65,74,69,75,75,74,87,52,53,54,35,67,66,20,86,55,28,38,50,90,96,46,56,46,57,35,60,88,27,65,35,27,43,52,28,12,56,37,77,88,65,76,32,27,78,45,80,63,31,26,28,24,60,42,73,88,44,89,70,30,44,28,16,71,40,93,83,44,86,46,36,53,64,45,59,45,67,50,35,37,30,23,41,32,65,67,22,34,28,33,40,45,82,87,68,52,71,50,76,46,69,51,69,48,77,34,75,89,38,52,43,25,45,38,75,63,22,26,38,35,35,38,14,44,38,19,35,34,38,38,42,36,45,41,100,84,41,47,42,60,41,52,44,41,17,25,64,59,48,72,86,72,27,50,49,75,56,51,83,20,49,32,18,19,64,33,70,52,71,76,52,22,28,38,39,36,50,48,63,48,70,64,54,83,44,92,57,32,62,62,46,22,67,47,24,22,35,26,37,35,35,57,21,29,50,89,59,58,72,56,60,25,44,70,56,31,27,52,81,26,76,81,40,86,82,7,46,62,52,46,41,28,71,58,20,35,27,44,26,30,54,39,50,71,60,41,41,49,74,54,35,67,66,39,85,54,94,67,52,57,60,32,47,58,40,42,74,41,62,44,89,46,84,69,33,2,20,44,56,36,48,33,91,55,31,45,37,18,19,60,36,90,76,13,20,52,62,66,60,71,76,70,71,75,72,81,124

Sequence (648 aa):
MKLVMWAVCVTALVAAAAASDVVETYNLISSNNLAKTGCETRCGDLIVPYPFGVGNGTNCSLSTGFDIYCDTSINPPRASRTPQHYSSIKRISDSTVRTSNFVSRRCSFLDGSSNITTFVANYTGWPYTFSDVNKFTVIGCDGYAWLTSETKSRNVSTGCMVFCSDPEGIVGGECAGNGCCQSSIPQDIRYFSTQVDSLVNSSNANYTRSFAPCTYAFVGEEGAFGFMGINDINASDVNASNSFMSRIEASVPVVLEWAVGNLTCAEARVSDDDDFACQQNTDCVDSSRETRGYRCACKQGYQGNPYLPPGCIGPYVRTSILLTMKLVMWAVCVTALVAAAAASDVVETYNLISSNNLAKTGCETRCGDLIVPYPFGVGNGTNCSLSTGFDIYCDTSINPPRASRTPQHYSSIKRISDSTVRTSNFVSRRCSFLDGSSNITTFVANYTGWPYTFSDVNKFTVIGCDGYAWLTSETKSRNVSTGCMVFCSDPEGIVGGECAGNGCCQSSIPQDIRYFSTQVDSLVNSSNANYTRSFAPCTYAFVGEEGAFGFMGINDINASDVNASNSFMSRIEASVPVVLEWAVGNLTCAEARVSDDDDFACQQNTDCVDSSRETRGYRCACKQGYQGNPYLPPGCIGPYVRTSILLT

Organism: NCBI:txid192012

=== Feature glossary ===
The features interleaved in this record are:

— What the protein is —

Sequence gives the chain of amino acids in standard one-letter code (A=alanine, C=cysteine, …, Y=tyrosine), read N→C. It is the only feature that is directly encoded by the gene; all structural features are derived from the folded form of this sequence.

Database cross-references. InterPro integrates a dozen domain/family signature databases into unified entries with residue-range hits. GO terms attach function/process/location labels with evidence codes. CATH codes position the fold in a four-level structural taxonomy. Organism is the NCBI-taxonomy species name.

— Where its atoms are —

Atomic coordinates in PDBx/mmCIF format — the same representation the Protein Data Bank distributes. Each line of the _atom_site loop places one backbone atom in Cartesian space (units: ångströms, origin: arbitrary).

The six renders are orthographic views along the three Cartesian axes in both directions. Representation (cartoon, sticks, or surface) and color scheme (sequence-rainbow or by-chain) vary across proteins so the training set covers all the common visualization conventions.

— Local backbone conformation —

Eight-state secondary structure (DSSP): H is the canonical α-helix, G the tighter 3₁₀-helix, I the wider π-helix; E/B are β-structure, T and S are turns and bends, and '-' is everything else. DSSP derives these from the pattern of main-chain N–H···O=C hydrogen bonds, not from the sequence.

P-SEA three-state annotation labels each residue as helix, strand, or coil based purely on the geometry of the Cα trace. It serves as a fallback when the full backbone (and thus DSSP) is unavailable.

The φ/ψ torsion pair specifies the backbone conformation at each residue. φ rotates about the N–Cα bond, ψ about the Cα–C bond. Steric clashes forbid most of the (φ, ψ) plane — the allowed regions (α-helix basin, β-sheet basin, left-handed helix) are the Ramachandran-allowed regions.

— Global shape and packing —

The geometric summary reports three shape descriptors. Rg (radius of gyration) measures how spread out the Cα atoms are about their centre of mass; compact globular proteins have small Rg, elongated or unfolded ones large. Cα contacts (<8 Å, |i−j|>4) count long-range residue pairs in spatial proximity — high for tightly packed folds, near zero for rods or random coil. The bounding-box extents give the protein's footprint along x, y, z in Å.

Solvent-accessible surface area (SASA) is the area in Å² traced out by the centre of a 1.4 Å probe sphere (a water molecule) rolled over the protein's van der Waals surface (Shrake–Rupley / Lee–Richards construction). Buried residues have near-zero SASA; fully exposed residues can exceed 200 Å². The total SASA scales roughly with the number of surface residues.

The contact map is a binary N×N matrix image: pixel (i, j) is dark where Cα_i and Cα_j are within 8 Å and |i−j|>4. Because the |i−j|>4 filter removes local helical contacts, off-diagonal stripes parallel to the main diagonal indicate parallel β-sheets; stripes perpendicular to it indicate antiparallel β-sheets. The Ramachandran plot scatters every residue's (φ, ψ) pair against the sterically allowed regions. The PAE heatmap renders the predicted-aligned-error matrix.

— Structural neighborhood —

3Di is Foldseek's structural alphabet. Each residue is assigned one of twenty discrete states based on how its Cα sits relative to its spatial (not sequential) neighbors. Aligning 3Di strings finds structural homologs roughly as well as full 3D superposition, but orders of magnitude faster.

Nearest PDB neighbors are the top structural matches found by Foldseek when searching this structure against the entire Protein Data Bank. Each hit reports a TM-score (0 to 1; >0.5 almost always implies the same fold) and an E-value. These are *structural* homologs — they may share no detectable sequence similarity.

— Confidence and disorder —

For AlphaFold models, the B-factor field carries pLDDT — the model's own estimate of local accuracy on a 0–100 scale. Regions with pLDDT<50 should be treated as essentially unmodeled; they often correspond to intrinsically disordered segments.

Crystallographic B-factors measure how much each atom's electron density is smeared out, in Å². They rise in mobile loops and surface residues and fall in the buried interior. In AlphaFold models this column is repurposed to hold pLDDT instead.

Predicted aligned error is AlphaFold's pairwise confidence. Unlike pLDDT (per-residue), PAE is per-residue-pair and captures whether two parts of the structure are correctly placed relative to each other. Units are ångströms of expected positional error.